Protein AF-0000000080793371 (afdb_homodimer)

Nearest PDB structures (foldseek):
  1ask-assembly1_B  TM=8.295E-01  e=7.841E-07  Rattus norvegicus
  1gy6-assembly1_B  TM=8.342E-01  e=1.857E-06  Rattus norvegicus
  1gy5-assembly1_A  TM=8.382E-01  e=2.234E-06  Homo sapiens
  1ar0-assembly1_B  TM=8.334E-01  e=2.376E-06  Rattus norvegicus
  1u5o-assembly1_B  TM=8.031E-01  e=2.376E-06  Rattus norvegicus

Organism: Encephalitozoon cuniculi (strain GB-M1) (NCBI:txid284813)

Solvent-accessible surface area (backbone atoms only — not comparable to full-atom values): 21755 Å² total; per-residue (Å²): 132,81,73,75,77,72,51,71,68,56,50,47,51,53,50,51,52,49,30,48,41,72,43,49,89,59,50,44,75,42,50,52,83,82,20,38,41,27,66,30,45,35,89,48,82,64,55,80,39,61,63,66,56,44,61,51,50,51,68,72,49,72,65,58,36,60,43,74,49,76,64,30,71,47,72,46,76,74,55,98,44,32,32,40,36,41,35,35,32,29,41,29,27,73,86,44,46,61,44,42,32,44,37,36,38,32,33,36,55,56,95,91,38,74,31,38,43,38,36,40,38,32,38,52,54,72,67,64,60,57,49,40,64,43,51,10,52,13,17,37,28,35,34,30,61,94,50,53,69,66,59,50,51,55,62,53,45,74,42,29,54,69,41,34,41,37,62,38,69,89,44,28,34,36,37,26,33,70,38,54,65,26,40,51,44,40,60,76,45,39,67,65,44,40,73,72,62,36,46,79,44,69,71,40,46,82,102,132,81,73,76,76,73,52,72,69,56,50,48,53,53,50,51,53,50,30,48,41,74,44,49,88,59,49,44,73,40,50,51,85,82,18,38,40,28,68,32,46,34,88,48,82,64,54,79,40,60,64,66,56,45,61,51,48,49,68,74,48,73,65,57,36,62,42,76,48,75,65,30,70,45,72,46,76,75,56,97,44,32,33,40,37,42,35,35,31,29,41,29,27,73,86,43,48,63,47,42,32,44,37,37,38,30,32,35,55,57,94,90,38,74,31,38,42,37,37,40,39,32,38,52,56,71,69,63,60,55,50,41,63,43,51,8,51,14,19,38,28,37,34,29,62,93,51,53,69,64,56,49,51,54,63,54,46,74,42,29,55,69,41,33,42,40,60,40,66,90,42,28,35,37,39,28,33,70,37,54,64,26,41,50,44,40,60,75,45,39,69,66,46,40,72,73,63,38,46,78,42,70,71,42,45,82,104

Foldseek 3Di:
DPPPDDDLQRVCVVVLVVCQQPPLQCSCVLADQQAKEWEEEPPDDIDIDRDPVSVVCCVRCVFHFNDKAWPDKDKDDPDPFKMKIWTWIWGQGPVRDIFTKIKIFIWGDDPNDTHTRYIYIYTYDPVVVCFDFPQLLQKKKKQQAPDDPVVLCVVLCVQFAFPDKDDDPDRIIITGGDDSNSVVSCVVCVVVSVVVVMDIDGRGPPD/DPPPDDDLVRVCVVVLVVCQQPPLQCSCVLADQQAKEWEEEPPDDIDIDRDPVSVVCCVRCVFRFNDKAWPDKDKDDPDPFKMKIWTWIWGQGPVRDIFTKIKIFIWGDDPNDTHTRYIYIYTYDPLVVCFDFPQLLQKKKKQQAPDDPVVLCVVLCVQFAFDDKDDDPHRIIITGGDDSNSVVSCVVCVVVSVVVVMDIDGRGPPD

pLDDT: mean 86.85, std 14.55, range [33.03, 98.88]

InterPro domains:
  IPR002075 Nuclear transport factor 2 domain [PF02136] (12-122)
  IPR018222 Nuclear transport factor 2, eukaryote [PS50177] (12-123)
  IPR032710 NTF2-like domain superfamily [SSF54427] (11-123)

Sequence (414 aa):
MTSIPKSNELVFVKNYYNMLCNRPSVIHQYYMKDSQLTISKETDKPETCTEDFGKYIKLKITNPVSKVLISHISWQRMDDLKSVINVIGQFVYSDLSQTRIAHQFIVIKVNSVLYIKNEILTFLDEEVVYETNQDAKKAVTIEYGKNSMLQAIGVVSEFGKVESMKTGDEGRIVVTFGTVEDVNNIKKNIAKIISQGYKLEFDGLKIMTSIPKSNELVFVKNYYNMLCNRPSVIHQYYMKDSQLTISKETDKPETCTEDFGKYIKLKITNPVSKVLISHISWQRMDDLKSVINVIGQFVYSDLSQTRIAHQFIVIKVNSVLYIKNEILTFLDEEVVYETNQDAKKAVTIEYGKNSMLQAIGVVSEFGKVESMKTGDEGRIVVTFGTVEDVNNIKKNIAKIISQGYKLEFDGLKI

Radius of gyration: 23.84 Å; Cα contacts (8 Å, |Δi|>4): 857; chains: 2; bounding box: 47×64×54 Å

Structure (mmCIF, N/CA/C/O backbone):
data_AF-0000000080793371-model_v1
#
loop_
_entity.id
_entity.type
_entity.pdbx_description
1 polymer 'NTF2 domain-containing protein'
#
loop_
_atom_site.group_PDB
_atom_site.id
_atom_site.type_symbol
_atom_site.label_atom_id
_atom_site.label_alt_id
_atom_site.label_comp_id
_atom_site.label_asym_id
_atom_site.label_entity_id
_atom_site.label_seq_id
_atom_site.pdbx_PDB_ins_code
_atom_site.Cartn_x
_atom_site.Cartn_y
_atom_site.Cartn_z
_atom_site.occupancy
_atom_site.B_iso_or_equiv
_atom_site.auth_seq_id
_atom_site.auth_comp_id
_atom_site.auth_asym_id
_atom_site.auth_atom_id
_atom_site.pdbx_PDB_model_num
ATOM 1 N N . MET A 1 1 ? 24.906 -17.766 18.5 1 33.97 1 MET A N 1
ATOM 2 C CA . MET A 1 1 ? 23.641 -17.094 18.266 1 33.97 1 MET A CA 1
ATOM 3 C C . MET A 1 1 ? 23.172 -17.328 16.828 1 33.97 1 MET A C 1
ATOM 5 O O . MET A 1 1 ? 23.812 -16.891 15.875 1 33.97 1 MET A O 1
ATOM 9 N N . THR A 1 2 ? 22.719 -18.438 16.484 1 39.75 2 THR A N 1
ATOM 10 C CA . THR A 1 2 ? 22.531 -19.078 15.18 1 39.75 2 THR A CA 1
ATOM 11 C C . THR A 1 2 ? 21.594 -18.25 14.297 1 39.75 2 THR A C 1
ATOM 13 O O . THR A 1 2 ? 20.438 -18.031 14.648 1 39.75 2 THR A O 1
ATOM 16 N N . SER A 1 3 ? 22.031 -17.297 13.578 1 48 3 SER A N 1
ATOM 17 C CA . SER A 1 3 ? 21.344 -16.391 12.68 1 48 3 SER A CA 1
ATOM 18 C C . SER A 1 3 ? 20.344 -17.125 11.805 1 48 3 SER A C 1
ATOM 20 O O . SER A 1 3 ? 20.672 -18.125 11.164 1 48 3 SER A O 1
ATOM 22 N N . ILE A 1 4 ? 19.156 -17.453 12.234 1 51.91 4 ILE A N 1
ATOM 23 C CA . ILE A 1 4 ? 18.125 -18.109 11.438 1 51.91 4 ILE A CA 1
ATOM 24 C C . ILE A 1 4 ? 18.266 -17.688 9.977 1 51.91 4 ILE A C 1
ATOM 26 O O . ILE A 1 4 ? 18.234 -16.484 9.656 1 51.91 4 ILE A O 1
ATOM 30 N N . PRO A 1 5 ? 18.75 -18.578 9.188 1 67.06 5 PRO A N 1
ATOM 31 C CA . PRO A 1 5 ? 18.984 -18.297 7.77 1 67.06 5 PRO A CA 1
ATOM 32 C C . PRO A 1 5 ? 17.781 -17.641 7.098 1 67.06 5 PRO A C 1
ATOM 34 O O . PRO A 1 5 ? 16.625 -17.969 7.41 1 67.06 5 PRO A O 1
ATOM 37 N N . LYS A 1 6 ? 18.047 -16.656 6.426 1 76.25 6 LYS A N 1
ATOM 38 C CA . LYS A 1 6 ? 17 -15.945 5.68 1 76.25 6 LYS A CA 1
ATOM 39 C C . LYS A 1 6 ? 16.438 -16.828 4.57 1 76.25 6 LYS A C 1
ATOM 41 O O . LYS A 1 6 ? 17.156 -17.609 3.957 1 76.25 6 LYS A O 1
ATOM 46 N N . SER A 1 7 ? 15.148 -16.859 4.414 1 89.12 7 SER A N 1
ATOM 47 C CA . SER A 1 7 ? 14.523 -17.609 3.324 1 89.12 7 SER A CA 1
ATOM 48 C C . SER A 1 7 ? 15.031 -17.141 1.968 1 89.12 7 SER A C 1
ATOM 50 O O . SER A 1 7 ? 15.562 -16.031 1.851 1 89.12 7 SER A O 1
ATOM 52 N N . ASN A 1 8 ? 15 -18.062 0.966 1 92.94 8 ASN A N 1
ATOM 53 C CA . ASN A 1 8 ? 15.375 -17.688 -0.394 1 92.94 8 ASN A CA 1
ATOM 54 C C . ASN A 1 8 ? 14.609 -16.453 -0.864 1 92.94 8 ASN A C 1
ATOM 56 O O . ASN A 1 8 ? 15.156 -15.625 -1.598 1 92.94 8 ASN A O 1
ATOM 60 N N . GLU A 1 9 ? 13.344 -16.359 -0.398 1 95.56 9 GLU A N 1
ATOM 61 C CA . GLU A 1 9 ? 12.484 -15.242 -0.773 1 95.56 9 GLU A CA 1
ATOM 62 C C . GLU A 1 9 ? 13.016 -13.93 -0.206 1 95.56 9 GLU A C 1
ATOM 64 O O . GLU A 1 9 ? 13.07 -12.914 -0.911 1 95.56 9 GLU A O 1
ATOM 69 N N . LEU A 1 10 ? 13.5 -13.914 1.026 1 94.81 10 LEU A N 1
ATOM 70 C CA . LEU A 1 10 ? 14.031 -12.719 1.661 1 94.81 10 LEU A CA 1
ATOM 71 C C . LEU A 1 10 ? 15.367 -12.32 1.036 1 94.81 10 LEU A C 1
ATOM 73 O O . LEU A 1 10 ? 15.625 -11.133 0.826 1 94.81 10 LEU A O 1
ATOM 77 N N . VAL A 1 11 ? 16.141 -13.297 0.721 1 94 11 VAL A N 1
ATOM 78 C CA . VAL A 1 11 ? 17.422 -13.047 0.07 1 94 11 VAL A CA 1
ATOM 79 C C . VAL A 1 11 ? 17.188 -12.438 -1.312 1 94 11 VAL A C 1
ATOM 81 O O . VAL A 1 11 ? 17.875 -11.484 -1.702 1 94 11 VAL A O 1
ATOM 84 N N . PHE A 1 12 ? 16.25 -13.023 -2.021 1 97.44 12 PHE A N 1
ATOM 85 C CA . PHE A 1 12 ? 15.906 -12.492 -3.334 1 97.44 12 PHE A CA 1
ATOM 86 C C . PHE A 1 12 ? 15.547 -11.008 -3.238 1 97.44 12 PHE A C 1
ATOM 88 O O . PHE A 1 12 ? 16.062 -10.195 -4.008 1 97.44 12 PHE A O 1
ATOM 95 N N . VAL A 1 13 ? 14.703 -10.609 -2.281 1 97.88 13 VAL A N 1
ATOM 96 C CA . VAL A 1 13 ? 14.234 -9.234 -2.135 1 97.88 13 VAL A CA 1
ATOM 97 C C . VAL A 1 13 ? 15.422 -8.312 -1.854 1 97.88 13 VAL A C 1
ATOM 99 O O . VAL A 1 13 ? 15.562 -7.262 -2.482 1 97.88 13 VAL A O 1
ATOM 102 N N . LYS A 1 14 ? 16.25 -8.75 -0.962 1 95.38 14 LYS A N 1
ATOM 103 C CA . LYS A 1 14 ? 17.438 -7.965 -0.63 1 95.38 14 LYS A CA 1
ATOM 104 C C . LYS A 1 14 ? 18.312 -7.762 -1.856 1 95.38 14 LYS A C 1
ATOM 106 O O . LYS A 1 14 ? 18.734 -6.641 -2.145 1 95.38 14 LYS A O 1
ATOM 111 N N . ASN A 1 15 ? 18.531 -8.844 -2.582 1 95.56 15 ASN A N 1
ATOM 112 C CA . ASN A 1 15 ? 19.391 -8.781 -3.758 1 95.56 15 ASN A CA 1
ATOM 113 C C . ASN A 1 15 ? 18.781 -7.934 -4.863 1 95.56 15 ASN A C 1
ATOM 115 O O . ASN A 1 15 ? 19.469 -7.148 -5.512 1 95.56 15 ASN A O 1
ATOM 119 N N . TYR A 1 16 ? 17.516 -8.117 -5.086 1 98.06 16 TYR A N 1
ATOM 120 C CA . TYR A 1 16 ? 16.812 -7.355 -6.113 1 98.06 16 TYR A CA 1
ATOM 121 C C . TYR A 1 16 ? 16.938 -5.859 -5.859 1 98.06 16 TYR A C 1
ATOM 123 O O . TYR A 1 16 ? 17.328 -5.102 -6.754 1 98.06 16 TYR A O 1
ATOM 131 N N . TYR A 1 17 ? 16.641 -5.434 -4.586 1 97.88 17 TYR A N 1
ATOM 132 C CA . TYR A 1 17 ? 16.656 -4.004 -4.301 1 97.88 17 TYR A CA 1
ATOM 133 C C . TYR A 1 17 ? 18.078 -3.469 -4.285 1 97.88 17 TYR A C 1
ATOM 135 O O . TYR A 1 17 ? 18.328 -2.322 -4.668 1 97.88 17 TYR A O 1
ATOM 143 N N . ASN A 1 18 ? 18.984 -4.301 -3.85 1 96.19 18 ASN A N 1
ATOM 144 C CA . ASN A 1 18 ? 20.375 -3.9 -3.977 1 96.19 18 ASN A CA 1
ATOM 145 C C . ASN A 1 18 ? 20.766 -3.652 -5.434 1 96.19 18 ASN A C 1
ATOM 147 O O . ASN A 1 18 ? 21.438 -2.666 -5.742 1 96.19 18 ASN A O 1
ATOM 151 N N . MET A 1 19 ? 20.344 -4.582 -6.312 1 97.06 19 MET A N 1
ATOM 152 C CA . MET A 1 19 ? 20.594 -4.41 -7.738 1 97.06 19 MET A CA 1
ATOM 153 C C . MET A 1 19 ? 19.906 -3.156 -8.273 1 97.06 19 MET A C 1
ATOM 155 O O . MET A 1 19 ? 20.531 -2.363 -8.984 1 97.06 19 MET A O 1
ATOM 159 N N . LEU A 1 20 ? 18.703 -2.914 -7.902 1 97.38 20 LEU A N 1
ATOM 160 C CA . LEU A 1 20 ? 17.953 -1.749 -8.344 1 97.38 20 LEU A CA 1
ATOM 161 C C . LEU A 1 20 ? 18.656 -0.458 -7.945 1 97.38 20 LEU A C 1
ATOM 163 O O . LEU A 1 20 ? 18.703 0.495 -8.727 1 97.38 20 LEU A O 1
ATOM 167 N N . CYS A 1 21 ? 19.234 -0.423 -6.766 1 96 21 CYS A N 1
ATOM 168 C CA . CYS A 1 21 ? 19.875 0.775 -6.23 1 96 21 CYS A CA 1
ATOM 169 C C . CYS A 1 21 ? 21.266 0.973 -6.832 1 96 21 CYS A C 1
ATOM 171 O O . CYS A 1 21 ? 21.672 2.105 -7.082 1 96 21 CYS A O 1
ATOM 173 N N . ASN A 1 22 ? 21.953 -0.13 -7.152 1 94.69 22 ASN A N 1
ATOM 174 C CA . ASN A 1 22 ? 23.375 0.01 -7.418 1 94.69 22 ASN A CA 1
ATOM 175 C C . ASN A 1 22 ? 23.719 -0.296 -8.875 1 94.69 22 ASN A C 1
ATOM 177 O O . ASN A 1 22 ? 24.672 0.249 -9.43 1 94.69 22 ASN A O 1
ATOM 181 N N . ARG A 1 23 ? 23.031 -1.239 -9.477 1 96.19 23 ARG A N 1
ATOM 182 C CA . ARG A 1 23 ? 23.266 -1.638 -10.859 1 96.19 23 ARG A CA 1
ATOM 183 C C . ARG A 1 23 ? 21.938 -1.86 -11.594 1 96.19 23 ARG A C 1
ATOM 185 O O . ARG A 1 23 ? 21.703 -2.936 -12.148 1 96.19 23 ARG A O 1
ATOM 192 N N . PRO A 1 24 ? 21.109 -0.767 -11.711 1 96.31 24 PRO A N 1
ATOM 193 C CA . PRO A 1 24 ? 19.797 -0.926 -12.32 1 96.31 24 PRO A CA 1
ATOM 194 C C . PRO A 1 24 ? 19.859 -1.312 -13.797 1 96.31 24 PRO A C 1
ATOM 196 O O . PRO A 1 24 ? 18.906 -1.888 -14.336 1 96.31 24 PRO A O 1
ATOM 199 N N . SER A 1 25 ? 20.984 -1.114 -14.484 1 95.19 25 SER A N 1
ATOM 200 C CA . SER A 1 25 ? 21.125 -1.391 -15.914 1 95.19 25 SER A CA 1
ATOM 201 C C . SER A 1 25 ? 21.109 -2.891 -16.188 1 95.19 25 SER A C 1
ATOM 203 O O . SER A 1 25 ? 20.891 -3.314 -17.328 1 95.19 25 SER A O 1
ATOM 205 N N . VAL A 1 26 ? 21.375 -3.748 -15.125 1 96.81 26 VAL A N 1
ATOM 206 C CA . VAL A 1 26 ? 21.453 -5.188 -15.352 1 96.81 26 VAL A CA 1
ATOM 207 C C . VAL A 1 26 ? 20.312 -5.887 -14.617 1 96.81 26 VAL A C 1
ATOM 209 O O . VAL A 1 26 ? 20.312 -7.113 -14.477 1 96.81 26 VAL A O 1
ATOM 212 N N . ILE A 1 27 ? 19.297 -5.102 -14.125 1 97.44 27 ILE A N 1
ATOM 213 C CA . ILE A 1 27 ? 18.219 -5.656 -13.312 1 97.44 27 ILE A CA 1
ATOM 214 C C . ILE A 1 27 ? 17.391 -6.621 -14.156 1 97.44 27 ILE A C 1
ATOM 216 O O . ILE A 1 27 ? 16.703 -7.488 -13.625 1 97.44 27 ILE A O 1
ATOM 220 N N . HIS A 1 28 ? 17.5 -6.477 -15.516 1 96.88 28 HIS A N 1
ATOM 221 C CA . HIS A 1 28 ? 16.734 -7.309 -16.438 1 96.88 28 HIS A CA 1
ATOM 222 C C . HIS A 1 28 ? 17.125 -8.773 -16.328 1 96.88 28 HIS A C 1
ATOM 224 O O . HIS A 1 28 ? 16.422 -9.656 -16.797 1 96.88 28 HIS A O 1
ATOM 230 N N . GLN A 1 29 ? 18.234 -9.086 -15.648 1 97.31 29 GLN A N 1
ATOM 231 C CA . GLN A 1 29 ? 18.719 -10.453 -15.5 1 97.31 29 GLN A CA 1
ATOM 232 C C . GLN A 1 29 ? 17.766 -11.281 -14.625 1 97.31 29 GLN A C 1
ATOM 234 O O . GLN A 1 29 ? 17.844 -12.516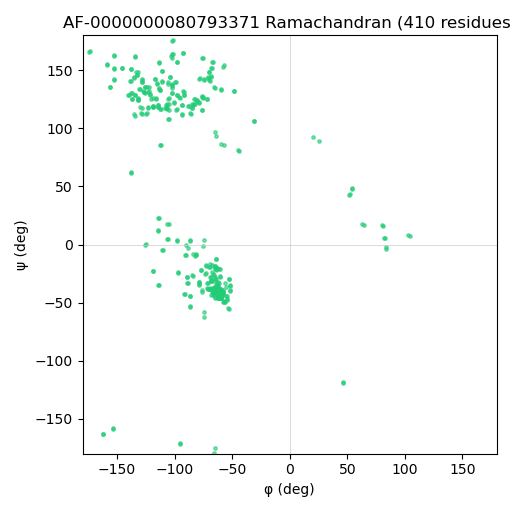 -14.625 1 97.31 29 GLN A O 1
ATOM 239 N N . TYR A 1 30 ? 16.891 -10.625 -13.852 1 98 30 TYR A N 1
ATOM 240 C CA . TYR A 1 30 ? 15.953 -11.328 -12.992 1 98 30 TYR A CA 1
ATOM 241 C C . TYR A 1 30 ? 14.742 -11.805 -13.781 1 98 30 TYR A C 1
ATOM 243 O O . TYR A 1 30 ? 13.938 -12.586 -13.273 1 98 30 TYR A O 1
ATOM 251 N N . TYR A 1 31 ? 14.617 -11.383 -15.047 1 98.44 31 TYR A N 1
ATOM 252 C CA . TYR A 1 31 ? 13.414 -11.656 -15.828 1 98.44 31 TYR A CA 1
ATOM 253 C C . TYR A 1 31 ? 13.664 -12.766 -16.844 1 98.44 31 TYR A C 1
ATOM 255 O O . TYR A 1 31 ? 14.773 -12.883 -17.375 1 98.44 31 TYR A O 1
ATOM 263 N N . MET A 1 32 ? 12.625 -13.508 -16.984 1 96.38 32 MET A N 1
ATOM 264 C CA . MET A 1 32 ? 12.617 -14.555 -18 1 96.38 32 MET A CA 1
ATOM 265 C C . MET A 1 32 ? 11.82 -14.109 -19.234 1 96.38 32 MET A C 1
ATOM 267 O O . MET A 1 32 ? 11.211 -13.039 -19.219 1 96.38 32 MET A O 1
ATOM 271 N N . LYS A 1 33 ? 11.82 -14.953 -20.266 1 94.5 33 LYS A N 1
ATOM 272 C CA . LYS A 1 33 ? 11.156 -14.625 -21.531 1 94.5 33 LYS A CA 1
ATOM 273 C C . LYS A 1 33 ? 9.656 -14.43 -21.328 1 94.5 33 LYS A C 1
ATOM 275 O O . LYS A 1 33 ? 9.039 -13.578 -21.969 1 94.5 33 LYS A O 1
ATOM 280 N N . ASP A 1 34 ? 9.047 -15.133 -20.406 1 96.12 34 ASP A N 1
ATOM 281 C CA . ASP A 1 34 ? 7.598 -15.07 -20.25 1 96.12 34 ASP A CA 1
ATOM 282 C C . ASP A 1 34 ? 7.211 -14.273 -19 1 96.12 34 ASP A C 1
ATOM 284 O O . ASP A 1 34 ? 6.078 -14.375 -18.531 1 96.12 34 ASP A O 1
ATOM 288 N N . SER A 1 35 ? 8.156 -13.492 -18.484 1 98.19 35 SER A N 1
ATOM 289 C CA . SER A 1 35 ? 7.863 -12.625 -17.344 1 98.19 35 SER A CA 1
ATOM 290 C C . SER A 1 35 ? 6.898 -11.516 -17.734 1 98.19 35 SER A C 1
ATOM 292 O O . SER A 1 35 ? 6.781 -11.172 -18.906 1 98.19 35 SER A O 1
ATOM 294 N N . GLN A 1 36 ? 6.152 -11.062 -16.797 1 98.69 36 GLN A N 1
ATOM 295 C CA . GLN A 1 36 ? 5.305 -9.883 -16.953 1 98.69 36 GLN A CA 1
ATOM 296 C C . GLN A 1 36 ? 5.574 -8.852 -15.867 1 98.69 36 GLN A C 1
ATOM 298 O O . GLN A 1 36 ? 5.773 -9.211 -14.703 1 98.69 36 GLN A O 1
ATOM 303 N N . LEU A 1 37 ? 5.668 -7.586 -16.25 1 98.75 37 LEU A N 1
ATOM 304 C CA . LEU A 1 37 ? 6.008 -6.504 -15.328 1 98.75 37 LEU A CA 1
ATOM 305 C C . LEU A 1 37 ? 5.035 -5.34 -15.477 1 98.75 37 LEU A C 1
ATOM 307 O O . LEU A 1 37 ? 4.773 -4.883 -16.594 1 98.75 37 LEU A O 1
ATOM 311 N N . THR A 1 38 ? 4.402 -4.926 -14.406 1 98.81 38 THR A N 1
ATOM 312 C CA . THR A 1 38 ? 3.576 -3.723 -14.352 1 98.81 38 THR A CA 1
ATOM 313 C C . THR A 1 38 ? 4.133 -2.732 -13.336 1 98.81 38 THR A C 1
ATOM 315 O O . THR A 1 38 ? 4.293 -3.068 -12.164 1 98.81 38 THR A O 1
ATOM 318 N N . ILE A 1 39 ? 4.531 -1.529 -13.758 1 98.44 39 ILE A N 1
ATOM 319 C CA . ILE A 1 39 ? 4.934 -0.429 -12.891 1 98.44 39 ILE A CA 1
ATOM 320 C C . ILE A 1 39 ? 3.998 0.76 -13.094 1 98.44 39 ILE A C 1
ATOM 322 O O . ILE A 1 39 ? 3.896 1.297 -14.195 1 98.44 39 ILE A O 1
ATOM 326 N N . SER A 1 40 ? 3.295 1.184 -12.031 1 97.88 40 SER A N 1
ATOM 327 C CA . SER A 1 40 ? 2.348 2.277 -12.219 1 97.88 40 SER A CA 1
ATOM 328 C C . SER A 1 40 ? 2.16 3.066 -10.922 1 97.88 40 SER A C 1
ATOM 330 O O . SER A 1 40 ? 2.354 2.533 -9.828 1 97.88 40 SER A O 1
ATOM 332 N N . LYS A 1 41 ? 1.844 4.32 -11.07 1 95.06 41 LYS A N 1
ATOM 333 C CA . LYS A 1 41 ? 1.316 5.094 -9.953 1 95.06 41 LYS A CA 1
ATOM 334 C C . LYS A 1 41 ? -0.097 4.645 -9.594 1 95.06 41 LYS A C 1
ATOM 336 O O . LYS A 1 41 ? -0.866 4.238 -10.469 1 95.06 41 LYS A O 1
ATOM 341 N N . GLU A 1 42 ? -0.392 4.746 -8.383 1 94.12 42 GLU A N 1
ATOM 342 C CA . GLU A 1 42 ? -1.718 4.383 -7.895 1 94.12 42 GLU A CA 1
ATOM 343 C C . GLU A 1 42 ? -2.812 5.094 -8.688 1 94.12 42 GLU A C 1
ATOM 345 O O . GLU A 1 42 ? -3.895 4.543 -8.891 1 94.12 42 GLU A O 1
ATOM 350 N N . THR A 1 43 ? -2.537 6.27 -9.211 1 89.62 43 THR A N 1
ATOM 351 C CA . THR A 1 43 ? -3.533 7.094 -9.883 1 89.62 43 THR A CA 1
ATOM 352 C C . THR A 1 43 ? -3.572 6.785 -11.375 1 89.62 43 THR A C 1
ATOM 354 O O . THR A 1 43 ? -4.445 7.277 -12.094 1 89.62 43 THR A O 1
ATOM 357 N N . ASP A 1 44 ? -2.637 6 -11.867 1 93.81 44 ASP A N 1
ATOM 358 C CA . ASP A 1 44 ? -2.514 5.754 -13.305 1 93.81 44 ASP A CA 1
ATOM 359 C C . ASP A 1 44 ? -3.174 4.434 -13.695 1 93.81 44 ASP A C 1
ATOM 361 O O . ASP A 1 44 ? -3.396 3.568 -12.844 1 93.81 44 ASP A O 1
ATOM 365 N N . LYS A 1 45 ? -3.523 4.359 -14.922 1 92.94 45 LYS A N 1
ATOM 366 C CA . LYS A 1 45 ? -3.916 3.062 -15.469 1 92.94 45 LYS A CA 1
ATOM 367 C C . LYS A 1 45 ? -2.705 2.146 -15.625 1 92.94 45 LYS A C 1
ATOM 369 O O . LYS A 1 45 ? -1.717 2.52 -16.266 1 92.94 45 LYS A O 1
ATOM 374 N N . PRO A 1 46 ? -2.801 0.981 -15.031 1 95.75 46 PRO A N 1
ATOM 375 C CA . PRO A 1 46 ? -1.651 0.081 -15.148 1 95.75 46 PRO A CA 1
ATOM 376 C C . PRO A 1 46 ? -1.481 -0.484 -16.562 1 95.75 46 PRO A C 1
ATOM 378 O O . PRO A 1 46 ? -2.473 -0.756 -17.234 1 95.75 46 PRO A O 1
ATOM 381 N N . GLU A 1 47 ? -0.242 -0.582 -16.969 1 95.12 47 GLU A N 1
ATOM 382 C CA . GLU A 1 47 ? 0.108 -1.204 -18.25 1 95.12 47 GLU A CA 1
ATOM 383 C C . GLU A 1 47 ? 1.157 -2.295 -18.062 1 95.12 47 GLU A C 1
ATOM 385 O O . GLU A 1 47 ? 2.197 -2.062 -17.438 1 95.12 47 GLU A O 1
ATOM 390 N N . THR A 1 48 ? 0.861 -3.451 -18.656 1 97.88 48 THR A N 1
ATOM 391 C CA . THR A 1 48 ? 1.745 -4.602 -18.484 1 97.88 48 THR A CA 1
ATOM 392 C C . THR A 1 48 ? 2.783 -4.656 -19.594 1 97.88 48 THR A C 1
ATOM 394 O O . THR A 1 48 ? 2.445 -4.516 -20.766 1 97.88 48 THR A O 1
ATOM 397 N N . CYS A 1 49 ? 4.008 -4.82 -19.172 1 98.25 49 CYS A N 1
ATOM 398 C CA . CYS A 1 49 ? 5.137 -5 -20.078 1 98.25 49 CYS A CA 1
ATOM 399 C C . CYS A 1 49 ? 5.547 -6.465 -20.141 1 98.25 49 CYS A C 1
ATOM 401 O O . CYS A 1 49 ? 5.629 -7.148 -19.125 1 98.25 49 CYS A O 1
ATOM 403 N N . THR A 1 50 ? 5.863 -6.973 -21.359 1 98 50 THR A N 1
ATOM 404 C CA . THR A 1 50 ? 6.203 -8.383 -21.516 1 98 50 THR A CA 1
ATOM 405 C C . THR A 1 50 ? 7.555 -8.547 -22.203 1 98 50 THR A C 1
ATOM 407 O O . THR A 1 50 ? 7.996 -9.664 -22.469 1 98 50 THR A O 1
ATOM 410 N N . GLU A 1 51 ? 8.156 -7.418 -22.531 1 97.06 51 GLU A N 1
ATOM 411 C CA . GLU A 1 51 ? 9.461 -7.453 -23.172 1 97.06 51 GLU A CA 1
ATOM 412 C C . GLU A 1 51 ? 10.266 -6.191 -22.875 1 97.06 51 GLU A C 1
ATOM 414 O O . GLU A 1 51 ? 9.727 -5.219 -22.344 1 97.06 51 GLU A O 1
ATOM 419 N N . ASP A 1 52 ? 11.617 -6.273 -23.109 1 96.88 52 ASP A N 1
ATOM 420 C CA . ASP A 1 52 ? 12.508 -5.133 -22.938 1 96.88 52 ASP A CA 1
ATOM 421 C C . ASP A 1 52 ? 12.367 -4.531 -21.547 1 96.88 52 ASP A C 1
ATOM 423 O O . ASP A 1 52 ? 12.188 -3.32 -21.406 1 96.88 52 ASP A O 1
ATOM 427 N N . PHE A 1 53 ? 12.414 -5.41 -20.547 1 98.06 53 PHE A N 1
ATOM 428 C CA . PHE A 1 53 ? 12.125 -5.051 -19.156 1 98.06 53 PHE A CA 1
ATOM 429 C C . PHE A 1 53 ? 13.07 -3.957 -18.672 1 98.06 53 PHE A C 1
ATOM 431 O O . PHE A 1 53 ? 12.664 -3.043 -17.953 1 98.06 53 PHE A O 1
ATOM 438 N N . GLY A 1 54 ? 14.312 -4.055 -19.047 1 96.31 54 GLY A N 1
ATOM 439 C CA . GLY A 1 54 ? 15.266 -3.029 -18.672 1 96.31 54 GLY A CA 1
ATOM 440 C C . GLY A 1 54 ? 14.867 -1.639 -19.125 1 96.31 54 GLY A C 1
ATOM 441 O O . GLY A 1 54 ? 14.898 -0.691 -18.344 1 96.31 54 GLY A O 1
ATOM 442 N N . LYS A 1 55 ? 14.5 -1.532 -20.359 1 96.44 55 LYS A N 1
ATOM 443 C CA . LYS A 1 55 ? 14.062 -0.258 -20.922 1 96.44 55 LYS A CA 1
ATOM 444 C C . LYS A 1 55 ? 12.805 0.243 -20.203 1 96.44 55 LYS A C 1
ATOM 446 O O . LYS A 1 55 ? 12.688 1.433 -19.906 1 96.44 55 LYS A O 1
ATOM 451 N N . TYR A 1 56 ? 11.906 -0.69 -20 1 97.69 56 TYR A N 1
ATOM 452 C CA . TYR A 1 56 ? 10.648 -0.368 -19.328 1 97.69 56 TYR A CA 1
ATOM 453 C C . TYR A 1 56 ? 10.906 0.173 -17.938 1 97.69 56 TYR A C 1
ATOM 455 O O . TYR A 1 56 ? 10.328 1.193 -17.547 1 97.69 56 TYR A O 1
ATOM 463 N N . ILE A 1 57 ? 11.805 -0.455 -17.156 1 97.38 57 ILE A N 1
ATOM 464 C CA . ILE A 1 57 ? 12.125 -0.054 -15.797 1 97.38 57 ILE A CA 1
ATOM 465 C C . ILE A 1 57 ? 12.766 1.333 -15.805 1 97.38 57 ILE A C 1
ATOM 467 O O . ILE A 1 57 ? 12.398 2.195 -15 1 97.38 57 ILE A O 1
ATOM 471 N N . LYS A 1 58 ? 13.594 1.535 -16.766 1 95.19 58 LYS A N 1
ATOM 472 C CA . LYS A 1 58 ? 14.258 2.832 -16.875 1 95.19 58 LYS A CA 1
ATOM 473 C C . LYS A 1 58 ? 13.25 3.938 -17.188 1 95.19 58 LYS A C 1
ATOM 475 O O . LYS A 1 58 ? 13.383 5.059 -16.688 1 95.19 58 LYS A O 1
ATOM 480 N N . LEU A 1 59 ? 12.289 3.609 -17.969 1 95.69 59 LEU A N 1
ATOM 481 C CA . LEU A 1 59 ? 11.266 4.578 -18.359 1 95.69 59 LEU A CA 1
ATOM 482 C C . LEU A 1 59 ? 10.352 4.91 -17.188 1 95.69 59 LEU A C 1
ATOM 484 O O . LEU A 1 59 ? 9.922 6.055 -17.031 1 95.69 59 LEU A O 1
ATOM 488 N N . LYS A 1 60 ? 10.039 3.896 -16.375 1 96.12 60 LYS A N 1
ATOM 489 C CA . LYS A 1 60 ? 9.023 4.051 -15.328 1 96.12 60 LYS A CA 1
ATOM 490 C C . LYS A 1 60 ? 9.648 4.555 -14.031 1 96.12 60 LYS A C 1
ATOM 492 O O . LYS A 1 60 ? 8.961 5.164 -13.203 1 96.12 60 LYS A O 1
ATOM 497 N N . ILE A 1 61 ? 10.883 4.246 -13.828 1 95.88 61 ILE A N 1
ATOM 498 C CA . ILE A 1 61 ? 11.633 4.73 -12.68 1 95.88 61 ILE A CA 1
ATOM 499 C C . ILE A 1 61 ? 12.711 5.707 -13.141 1 95.88 61 ILE A C 1
ATOM 501 O O . ILE A 1 61 ? 13.883 5.336 -13.266 1 95.88 61 ILE A O 1
ATOM 505 N N . THR A 1 62 ? 12.312 6.965 -13.273 1 91.94 62 THR A N 1
ATOM 506 C CA . THR A 1 62 ? 13.148 7.969 -13.914 1 91.94 62 THR A CA 1
ATOM 507 C C . THR A 1 62 ? 14.227 8.469 -12.953 1 91.94 62 THR A C 1
ATOM 509 O O . THR A 1 62 ? 15.344 8.773 -13.375 1 91.94 62 THR A O 1
ATOM 512 N N . ASN A 1 63 ? 13.898 8.547 -11.672 1 93.06 63 ASN A N 1
ATOM 513 C CA . ASN A 1 63 ? 14.875 8.945 -10.664 1 93.06 63 ASN A CA 1
ATOM 514 C C . ASN A 1 63 ? 15.594 7.742 -10.055 1 93.06 63 ASN A C 1
ATOM 516 O O . ASN A 1 63 ? 14.945 6.789 -9.617 1 93.06 63 ASN A O 1
ATOM 520 N N . PRO A 1 64 ? 16.891 7.848 -10.062 1 93.75 64 PRO A N 1
ATOM 521 C CA . PRO A 1 64 ? 17.625 6.719 -9.492 1 93.75 64 PRO A CA 1
ATOM 522 C C . PRO A 1 64 ? 17.266 6.457 -8.031 1 93.75 64 PRO A C 1
ATOM 524 O O . PRO A 1 64 ? 17.219 7.395 -7.227 1 93.75 64 PRO A O 1
ATOM 527 N N . VAL A 1 65 ? 17.031 5.215 -7.746 1 93.94 65 VAL A N 1
ATOM 528 C CA . VAL A 1 65 ? 16.719 4.82 -6.375 1 93.94 65 VAL A CA 1
ATOM 529 C C . VAL A 1 65 ? 18.016 4.605 -5.598 1 93.94 65 VAL A C 1
ATOM 531 O O . VAL A 1 65 ? 18.844 3.76 -5.969 1 93.94 65 VAL A O 1
ATOM 534 N N . SER A 1 66 ? 18.203 5.395 -4.578 1 93.5 66 SER A N 1
ATOM 535 C CA . SER A 1 66 ? 19.438 5.293 -3.795 1 93.5 66 SER A CA 1
ATOM 536 C C . SER A 1 66 ? 19.281 4.281 -2.66 1 93.5 66 SER A C 1
ATOM 538 O O . SER A 1 66 ? 20.25 3.623 -2.279 1 93.5 66 SER A O 1
ATOM 540 N N . LYS A 1 67 ? 18.031 4.188 -2.098 1 92.88 67 LYS A N 1
ATOM 541 C CA . LYS A 1 67 ? 17.766 3.336 -0.944 1 92.88 67 LYS A CA 1
ATOM 542 C C . LYS A 1 67 ? 16.312 2.877 -0.929 1 92.88 67 LYS A C 1
ATOM 544 O O . LYS A 1 67 ? 15.422 3.598 -1.39 1 92.88 67 LYS A O 1
ATOM 549 N N . VAL A 1 68 ? 16.141 1.627 -0.513 1 94 68 VAL A N 1
ATOM 550 C CA . VAL A 1 68 ? 14.797 1.114 -0.302 1 94 68 VAL A CA 1
ATOM 551 C C . VAL A 1 68 ? 14.586 0.806 1.179 1 94 68 VAL A C 1
ATOM 553 O O . VAL A 1 68 ? 15.344 0.036 1.772 1 94 68 VAL A O 1
ATOM 556 N N . LEU A 1 69 ? 13.641 1.492 1.778 1 92.62 69 LEU A N 1
ATOM 557 C CA . LEU A 1 69 ? 13.234 1.214 3.152 1 92.62 69 LEU A CA 1
ATOM 558 C C . LEU A 1 69 ? 12.047 0.26 3.186 1 92.62 69 LEU A C 1
ATOM 560 O O . LEU A 1 69 ? 10.938 0.625 2.783 1 92.62 69 LEU A O 1
ATOM 564 N N . ILE A 1 70 ? 12.273 -0.946 3.668 1 93.5 70 ILE A N 1
ATOM 565 C CA . ILE A 1 70 ? 11.211 -1.948 3.711 1 93.5 70 ILE A CA 1
ATOM 566 C C . ILE A 1 70 ? 10.516 -1.905 5.07 1 93.5 70 ILE A C 1
ATOM 568 O O . ILE A 1 70 ? 11.156 -2.1 6.105 1 93.5 70 ILE A O 1
ATOM 572 N N . SER A 1 71 ? 9.219 -1.638 5.066 1 92.25 71 SER A N 1
ATOM 573 C CA . SER A 1 71 ? 8.453 -1.586 6.312 1 92.25 71 SER A CA 1
ATOM 574 C C . SER A 1 71 ? 7.742 -2.908 6.578 1 92.25 71 SER A C 1
ATOM 576 O O . SER A 1 71 ? 7.402 -3.213 7.723 1 92.25 71 SER A O 1
ATOM 578 N N . HIS A 1 72 ? 7.477 -3.693 5.512 1 94.75 72 HIS A N 1
ATOM 579 C CA . HIS A 1 72 ? 6.746 -4.949 5.648 1 94.75 72 HIS A CA 1
ATOM 580 C C . HIS A 1 72 ? 7.07 -5.906 4.508 1 94.75 72 HIS A C 1
ATOM 582 O O . HIS A 1 72 ? 7.168 -5.488 3.352 1 94.75 72 HIS A O 1
ATOM 588 N N . ILE A 1 73 ? 7.297 -7.145 4.84 1 97.31 73 ILE A N 1
ATOM 589 C CA . ILE A 1 73 ? 7.469 -8.195 3.844 1 97.31 73 ILE A CA 1
ATOM 590 C C . ILE A 1 73 ? 6.645 -9.422 4.238 1 97.31 73 ILE A C 1
ATOM 592 O O . ILE A 1 73 ? 6.68 -9.852 5.391 1 97.31 73 ILE A O 1
ATOM 596 N N . SER A 1 74 ? 5.832 -9.914 3.291 1 97.38 74 SER A N 1
ATOM 597 C CA . SER A 1 74 ? 5.117 -11.188 3.416 1 97.38 74 SER A CA 1
ATOM 598 C C . SER A 1 74 ? 5.359 -12.078 2.203 1 97.38 74 SER A C 1
ATOM 600 O O . SER A 1 74 ? 5.543 -11.578 1.089 1 97.38 74 SER A O 1
ATOM 602 N N . TRP A 1 75 ? 5.48 -13.383 2.469 1 97.06 75 TRP A N 1
ATOM 603 C CA . TRP A 1 75 ? 5.648 -14.305 1.35 1 97.06 75 TRP A CA 1
ATOM 604 C C . TRP A 1 75 ? 4.961 -15.641 1.632 1 97.06 75 TRP A C 1
ATOM 606 O O . TRP A 1 75 ? 4.703 -15.977 2.789 1 97.06 75 TRP A O 1
ATOM 616 N N . GLN A 1 76 ? 4.559 -16.281 0.614 1 98.31 76 GLN A N 1
ATOM 617 C CA . GLN A 1 76 ? 3.912 -17.594 0.641 1 98.31 76 GLN A CA 1
ATOM 618 C C . GLN A 1 76 ? 4.434 -18.484 -0.479 1 98.31 76 GLN A C 1
ATOM 620 O O . GLN A 1 76 ? 4.66 -18.016 -1.598 1 98.31 76 GLN A O 1
ATOM 625 N N . ARG A 1 77 ? 4.609 -19.703 -0.169 1 96.44 77 ARG A N 1
ATOM 626 C CA . ARG A 1 77 ? 4.863 -20.688 -1.226 1 96.44 77 ARG A CA 1
ATOM 627 C C . ARG A 1 77 ? 3.578 -21.031 -1.969 1 96.44 77 ARG A C 1
ATOM 629 O O . ARG A 1 77 ? 2.549 -21.297 -1.346 1 96.44 77 ARG A O 1
ATOM 636 N N . MET A 1 78 ? 3.609 -20.922 -3.283 1 96.62 78 MET A N 1
ATOM 637 C CA . MET A 1 78 ? 2.469 -21.312 -4.109 1 96.62 78 MET A CA 1
ATOM 638 C C . MET A 1 78 ? 2.518 -22.797 -4.445 1 96.62 78 MET A C 1
ATOM 640 O O . MET A 1 78 ? 1.486 -23.469 -4.457 1 96.62 78 MET A O 1
ATOM 644 N N . ASP A 1 79 ? 3.65 -23.266 -4.805 1 95.12 79 ASP A N 1
ATOM 645 C CA . ASP A 1 79 ? 3.984 -24.672 -5.039 1 95.12 79 ASP A CA 1
ATOM 646 C C . ASP A 1 79 ? 5.473 -24.922 -4.812 1 95.12 79 ASP A C 1
ATOM 648 O O . ASP A 1 79 ? 6.133 -24.172 -4.082 1 95.12 79 ASP A O 1
ATOM 652 N N . ASP A 1 80 ? 6.035 -25.938 -5.355 1 95.19 80 ASP A N 1
ATOM 653 C CA . ASP A 1 80 ? 7.41 -26.328 -5.047 1 95.19 80 ASP A CA 1
ATOM 654 C C . ASP A 1 80 ? 8.406 -25.359 -5.68 1 95.19 80 ASP A C 1
ATOM 656 O O . ASP A 1 80 ? 9.562 -25.281 -5.254 1 95.19 80 ASP A O 1
ATOM 660 N N . LEU A 1 81 ? 7.898 -24.641 -6.652 1 96 81 LEU A N 1
ATOM 661 C CA . LEU A 1 81 ? 8.852 -23.859 -7.43 1 96 81 LEU A CA 1
ATOM 662 C C . LEU A 1 81 ? 8.547 -22.359 -7.32 1 96 81 LEU A C 1
ATOM 664 O O . LEU A 1 81 ? 9.406 -21.531 -7.594 1 96 81 LEU A O 1
ATOM 668 N N . LYS A 1 82 ? 7.297 -22.094 -6.992 1 97.62 82 LYS A N 1
ATOM 669 C CA . LYS A 1 82 ? 6.891 -20.703 -7.094 1 97.62 82 LYS A CA 1
ATOM 670 C C . LYS A 1 82 ? 6.508 -20.141 -5.727 1 97.62 82 LYS A C 1
ATOM 672 O O . LYS A 1 82 ? 5.91 -20.828 -4.906 1 97.62 82 LYS A O 1
ATOM 677 N N . SER A 1 83 ? 6.867 -18.891 -5.512 1 98.12 83 SER A N 1
ATOM 678 C CA . SER A 1 83 ? 6.477 -18.141 -4.316 1 98.12 83 SER A CA 1
ATOM 679 C C . SER A 1 83 ? 5.949 -16.766 -4.676 1 98.12 83 SER A C 1
ATOM 681 O O . SER A 1 83 ? 6.367 -16.172 -5.676 1 98.12 83 SER A O 1
ATOM 683 N N . VAL A 1 84 ? 5.016 -16.359 -3.895 1 98.69 84 VAL A N 1
ATOM 684 C CA . VAL A 1 84 ? 4.562 -14.977 -3.992 1 98.69 84 VAL A CA 1
ATOM 685 C C . VAL A 1 84 ? 5.164 -14.148 -2.855 1 98.69 84 VAL A C 1
ATOM 687 O O . VAL A 1 84 ? 5.262 -14.625 -1.721 1 98.69 84 VAL A O 1
ATOM 690 N N . ILE A 1 85 ? 5.66 -12.969 -3.168 1 98.62 85 ILE A N 1
ATOM 691 C CA . ILE A 1 85 ? 6.266 -12.055 -2.211 1 98.62 85 ILE A CA 1
ATOM 692 C C . ILE A 1 85 ? 5.59 -10.688 -2.303 1 98.62 85 ILE A C 1
ATOM 694 O O . ILE A 1 85 ? 5.387 -10.164 -3.4 1 98.62 85 ILE A O 1
ATOM 698 N N . ASN A 1 86 ? 5.191 -10.148 -1.183 1 98.56 86 ASN A N 1
ATOM 699 C CA . ASN A 1 86 ? 4.625 -8.805 -1.1 1 98.56 86 ASN A CA 1
ATOM 700 C C . ASN A 1 86 ? 5.465 -7.895 -0.208 1 98.56 86 ASN A C 1
ATOM 702 O O . ASN A 1 86 ? 5.754 -8.242 0.939 1 98.56 86 ASN A O 1
ATOM 706 N N . VAL A 1 87 ? 5.844 -6.781 -0.762 1 98.19 87 VAL A N 1
ATOM 707 C CA . VAL A 1 87 ? 6.684 -5.836 -0.031 1 98.19 87 VAL A CA 1
ATOM 708 C C . VAL A 1 87 ? 5.977 -4.484 0.062 1 98.19 87 VAL A C 1
ATOM 710 O O . VAL A 1 87 ? 5.449 -3.982 -0.933 1 98.19 87 VAL A O 1
ATOM 713 N N . ILE A 1 88 ? 5.887 -3.939 1.268 1 97.06 88 ILE A N 1
ATOM 714 C CA . ILE A 1 88 ? 5.559 -2.537 1.498 1 97.06 88 ILE A CA 1
ATOM 715 C C . ILE A 1 88 ? 6.816 -1.775 1.916 1 97.06 88 ILE A C 1
ATOM 717 O O . ILE A 1 88 ? 7.566 -2.234 2.779 1 97.06 88 ILE A O 1
ATOM 721 N N . GLY A 1 89 ? 7.062 -0.733 1.174 1 94.69 89 GLY A N 1
ATOM 722 C CA . GLY A 1 89 ? 8.258 0.029 1.509 1 94.69 89 GLY A CA 1
ATOM 723 C C . GLY A 1 89 ? 8.258 1.427 0.919 1 94.69 89 GLY A C 1
ATOM 724 O O . GLY A 1 89 ? 7.191 1.99 0.644 1 94.69 89 GLY A O 1
ATOM 725 N N . GLN A 1 90 ? 9.492 2.02 0.893 1 91.75 90 GLN A N 1
ATOM 726 C CA . GLN A 1 90 ? 9.711 3.363 0.371 1 91.75 90 GLN A CA 1
ATOM 727 C C . GLN A 1 90 ? 10.969 3.422 -0.487 1 91.75 90 GLN A C 1
ATOM 729 O O . GLN A 1 90 ? 12.031 2.943 -0.076 1 91.75 90 GLN A O 1
ATOM 734 N N . PHE A 1 91 ? 10.758 3.908 -1.713 1 92.75 91 PHE A N 1
ATOM 735 C CA . PHE A 1 91 ? 11.938 4.273 -2.498 1 92.75 91 PHE A CA 1
ATOM 736 C C . PHE A 1 91 ? 12.461 5.645 -2.086 1 92.75 91 PHE A C 1
ATOM 738 O O . PHE A 1 91 ? 11.695 6.609 -2.008 1 92.75 91 PHE A O 1
ATOM 745 N N . VAL A 1 92 ? 13.688 5.656 -1.728 1 87.31 92 VAL A N 1
ATOM 746 C CA . VAL A 1 92 ? 14.391 6.922 -1.547 1 87.31 92 VAL A CA 1
ATOM 747 C C . VAL A 1 92 ? 15.258 7.211 -2.77 1 87.31 92 VAL A C 1
ATOM 749 O O . VAL A 1 92 ? 16.109 6.398 -3.137 1 87.31 92 VAL A O 1
ATOM 752 N N . TYR A 1 93 ? 15.016 8.297 -3.357 1 88.88 93 TYR A N 1
ATOM 753 C CA . TYR A 1 93 ? 15.711 8.625 -4.594 1 88.88 93 TYR A CA 1
ATOM 754 C C . TYR A 1 93 ? 16.969 9.438 -4.312 1 88.88 93 TYR A C 1
ATOM 756 O O . TYR A 1 93 ? 17.156 9.938 -3.199 1 88.88 93 TYR A O 1
ATOM 764 N N . SER A 1 94 ? 17.828 9.516 -5.309 1 86.31 94 SER A N 1
ATOM 765 C CA . SER A 1 94 ? 19.109 10.203 -5.168 1 86.31 94 SER A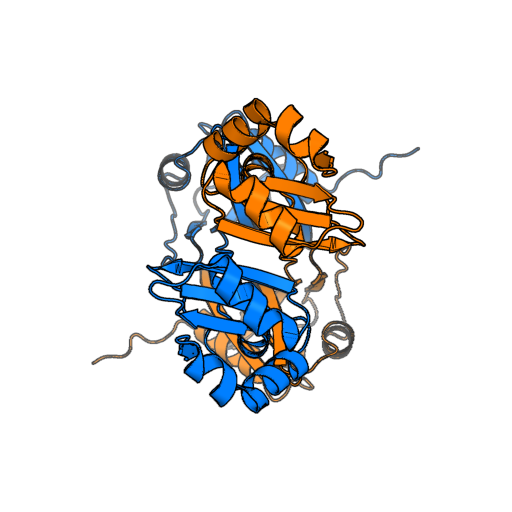 CA 1
ATOM 766 C C . SER A 1 94 ? 18.906 11.68 -4.828 1 86.31 94 SER A C 1
ATOM 768 O O . SER A 1 94 ? 19.766 12.289 -4.184 1 86.31 94 SER A O 1
ATOM 770 N N . ASP A 1 95 ? 17.766 12.242 -5.242 1 81.38 95 ASP A N 1
ATOM 771 C CA . ASP A 1 95 ? 17.484 13.641 -4.934 1 81.38 95 ASP A CA 1
ATOM 772 C C . ASP A 1 95 ? 16.812 13.781 -3.568 1 81.38 95 ASP A C 1
ATOM 774 O O . ASP A 1 95 ? 16.344 14.859 -3.213 1 81.38 95 ASP A O 1
ATOM 778 N N . LEU A 1 96 ? 16.656 12.695 -2.869 1 75.38 96 LEU A N 1
ATOM 779 C CA . LEU A 1 96 ? 16.203 12.609 -1.487 1 75.38 96 LEU A CA 1
ATOM 780 C C . LEU A 1 96 ? 14.68 12.641 -1.421 1 75.38 96 LEU A C 1
ATOM 782 O O . LEU A 1 96 ? 14.094 12.492 -0.343 1 75.38 96 LEU A O 1
ATOM 786 N N . SER A 1 97 ? 14.094 12.789 -2.594 1 79.69 97 SER A N 1
ATOM 787 C CA . SER A 1 97 ? 12.656 12.539 -2.592 1 79.69 97 SER A CA 1
ATOM 788 C C . SER A 1 97 ? 12.352 11.07 -2.332 1 79.69 97 SER A C 1
ATOM 790 O O . SER A 1 97 ? 13.25 10.219 -2.396 1 79.69 97 SER A O 1
ATOM 792 N N . GLN A 1 98 ? 11.156 10.805 -1.844 1 85.69 98 GLN A N 1
ATOM 793 C CA . GLN A 1 98 ? 10.805 9.422 -1.53 1 85.69 98 GLN A CA 1
ATOM 794 C C . GLN A 1 98 ? 9.383 9.094 -1.976 1 85.69 98 GLN A C 1
ATOM 796 O O . GLN A 1 98 ? 8.547 9.992 -2.1 1 85.69 98 GLN A O 1
ATOM 801 N N . THR A 1 99 ? 9.102 7.938 -2.293 1 89.75 99 THR A N 1
ATOM 802 C CA . THR A 1 99 ? 7.773 7.465 -2.678 1 89.75 99 THR A CA 1
ATOM 803 C C . THR A 1 99 ? 7.48 6.109 -2.037 1 89.75 99 THR A C 1
ATOM 805 O O . THR A 1 99 ? 8.312 5.203 -2.076 1 89.75 99 THR A O 1
ATOM 808 N N . ARG A 1 100 ? 6.293 6.043 -1.408 1 93 100 ARG A N 1
ATOM 809 C CA . ARG A 1 100 ? 5.844 4.773 -0.847 1 93 100 ARG A CA 1
ATOM 810 C C . ARG A 1 100 ? 5.465 3.789 -1.949 1 93 100 ARG A C 1
ATOM 812 O O . ARG A 1 100 ? 4.902 4.184 -2.973 1 93 100 ARG A O 1
ATOM 819 N N . ILE A 1 101 ? 5.773 2.461 -1.694 1 95.94 101 ILE A N 1
ATOM 820 C CA . ILE A 1 101 ? 5.531 1.492 -2.758 1 95.94 101 ILE A CA 1
ATOM 821 C C . ILE A 1 101 ? 4.852 0.254 -2.182 1 95.94 101 ILE A C 1
ATOM 823 O O . ILE A 1 101 ? 5.047 -0.083 -1.013 1 95.94 101 ILE A O 1
ATOM 827 N N . ALA A 1 102 ? 3.98 -0.323 -2.895 1 97.88 102 ALA A N 1
ATOM 828 C CA . ALA A 1 102 ? 3.535 -1.71 -2.781 1 97.88 102 ALA A CA 1
ATOM 829 C C . ALA A 1 102 ? 4.078 -2.555 -3.932 1 97.88 102 ALA A C 1
ATOM 831 O O . ALA A 1 102 ? 3.795 -2.277 -5.102 1 97.88 102 ALA A O 1
ATOM 832 N N . HIS A 1 103 ? 4.875 -3.576 -3.631 1 98.75 103 HIS A N 1
ATOM 833 C CA . HIS A 1 103 ? 5.629 -4.324 -4.629 1 98.75 103 HIS A CA 1
ATOM 834 C C . HIS A 1 103 ? 5.395 -5.824 -4.488 1 98.75 103 HIS A C 1
ATOM 836 O O . HIS A 1 103 ? 5.715 -6.414 -3.455 1 98.75 103 HIS A O 1
ATOM 842 N N . GLN A 1 104 ? 4.828 -6.41 -5.539 1 98.75 104 GLN A N 1
ATOM 843 C CA . GLN A 1 104 ? 4.516 -7.832 -5.535 1 98.75 104 GLN A CA 1
ATOM 844 C C . GLN A 1 104 ? 5.367 -8.586 -6.547 1 98.75 104 GLN A C 1
ATOM 846 O O . GLN A 1 104 ? 5.512 -8.156 -7.691 1 98.75 104 GLN A O 1
ATOM 851 N N . PHE A 1 105 ? 5.926 -9.719 -6.086 1 98.75 105 PHE A N 1
ATOM 852 C CA . PHE A 1 105 ? 6.676 -10.625 -6.945 1 98.75 105 PHE A CA 1
ATOM 853 C C . PHE A 1 105 ? 6.07 -12.023 -6.922 1 98.75 105 PHE A C 1
ATOM 855 O O . PHE A 1 105 ? 5.688 -12.516 -5.859 1 98.75 105 PHE A O 1
ATOM 862 N N . ILE A 1 106 ? 5.934 -12.617 -8.055 1 98.75 106 ILE A N 1
ATOM 863 C CA . ILE A 1 106 ? 5.875 -14.07 -8.164 1 98.75 106 ILE A CA 1
ATOM 864 C C . ILE A 1 106 ? 7.195 -14.602 -8.719 1 98.75 106 ILE A C 1
ATOM 866 O O . ILE A 1 106 ? 7.57 -14.281 -9.852 1 98.75 106 ILE A O 1
ATOM 870 N N . VAL A 1 107 ? 7.902 -15.398 -7.887 1 98.62 107 VAL A N 1
ATOM 871 C CA . VAL A 1 107 ? 9.211 -15.883 -8.297 1 98.62 107 VAL A CA 1
ATOM 872 C C . VAL A 1 107 ? 9.156 -17.391 -8.539 1 98.62 107 VAL A C 1
ATOM 874 O O . VAL A 1 107 ? 8.328 -18.094 -7.945 1 98.62 107 VAL A O 1
ATOM 877 N N . ILE A 1 108 ? 9.969 -17.875 -9.438 1 98.19 108 ILE A N 1
ATOM 878 C CA . ILE A 1 108 ? 10.094 -19.297 -9.758 1 98.19 108 ILE A CA 1
ATOM 879 C C . ILE A 1 108 ? 11.539 -19.734 -9.57 1 98.19 108 ILE A C 1
ATOM 881 O O . ILE A 1 108 ? 12.477 -19.031 -9.977 1 98.19 108 ILE A O 1
ATOM 885 N N . LYS A 1 109 ? 11.68 -20.75 -8.922 1 97.31 109 LYS A N 1
ATOM 886 C CA . LYS A 1 109 ? 13.008 -21.312 -8.688 1 97.31 109 LYS A CA 1
ATOM 887 C C . LYS A 1 109 ? 13.453 -22.188 -9.852 1 97.31 109 LYS A C 1
ATOM 889 O O . LYS A 1 109 ? 12.742 -23.125 -10.25 1 97.31 109 LYS A O 1
ATOM 894 N N . VAL A 1 110 ? 14.578 -21.812 -10.469 1 95.31 110 VAL A N 1
ATOM 895 C CA . VAL A 1 110 ? 15.227 -22.594 -11.508 1 95.31 110 VAL A CA 1
ATOM 896 C C . VAL A 1 110 ? 16.672 -22.891 -11.117 1 95.31 110 VAL A C 1
ATOM 898 O O . VAL A 1 110 ? 17.5 -21.969 -11.062 1 95.31 110 VAL A O 1
ATOM 901 N N . ASN A 1 111 ? 17.047 -24.094 -10.859 1 93.25 111 ASN A N 1
ATOM 902 C CA . ASN A 1 111 ? 18.391 -24.484 -10.438 1 93.25 111 ASN A CA 1
ATOM 903 C C . ASN A 1 111 ? 18.875 -23.656 -9.258 1 93.25 111 ASN A C 1
ATOM 905 O O . ASN A 1 111 ? 19.953 -23.047 -9.312 1 93.25 111 ASN A O 1
ATOM 909 N N . SER A 1 112 ? 18.078 -23.391 -8.266 1 91.38 112 SER A N 1
ATOM 910 C CA . SER A 1 112 ? 18.375 -22.781 -6.977 1 91.38 112 SER A CA 1
ATOM 911 C C . SER A 1 112 ? 18.406 -21.266 -7.086 1 91.38 112 SER A C 1
ATOM 913 O O . SER A 1 112 ? 18.75 -20.562 -6.129 1 91.38 112 SER A O 1
ATOM 915 N N . VAL A 1 113 ? 18.047 -20.797 -8.273 1 94.62 113 VAL A N 1
ATOM 916 C CA . VAL A 1 113 ? 18 -19.344 -8.484 1 94.62 113 VAL A CA 1
ATOM 917 C C . VAL A 1 113 ? 16.547 -18.906 -8.656 1 94.62 113 VAL A C 1
ATOM 919 O O . VAL A 1 113 ? 15.758 -19.594 -9.312 1 94.62 113 VAL A O 1
ATOM 922 N N . LEU A 1 114 ? 16.203 -17.781 -8.086 1 97.5 114 LEU A N 1
ATOM 923 C CA . LEU A 1 114 ? 14.852 -17.25 -8.227 1 97.5 114 LEU A CA 1
ATOM 924 C C . LEU A 1 114 ? 14.789 -16.234 -9.359 1 97.5 114 LEU A C 1
ATOM 926 O O . LEU A 1 114 ? 15.609 -15.32 -9.43 1 97.5 114 LEU A O 1
ATOM 930 N N . TYR A 1 115 ? 13.828 -16.5 -10.289 1 98.38 115 TYR A N 1
ATOM 931 C CA . TYR A 1 115 ? 13.508 -15.562 -11.367 1 98.38 115 TYR A CA 1
ATOM 932 C C . TYR A 1 115 ? 12.102 -15 -11.195 1 98.38 115 TYR A C 1
ATOM 934 O O . TYR A 1 115 ? 11.25 -15.617 -10.555 1 98.38 115 TYR A O 1
ATOM 942 N N . ILE A 1 116 ? 11.891 -13.852 -11.789 1 98.75 116 ILE A N 1
ATOM 943 C CA . ILE A 1 116 ? 10.586 -13.195 -11.688 1 98.75 116 ILE A CA 1
ATOM 944 C C . ILE A 1 116 ? 9.672 -13.695 -12.805 1 98.75 116 ILE A C 1
ATOM 946 O O . ILE A 1 116 ? 10.008 -13.578 -13.984 1 98.75 116 ILE A O 1
ATOM 950 N N . LYS A 1 117 ? 8.609 -14.289 -12.406 1 98.5 117 LYS A N 1
ATOM 951 C CA . LYS A 1 117 ? 7.559 -14.633 -13.367 1 98.5 117 LYS A CA 1
ATOM 952 C C . LYS A 1 117 ? 6.586 -13.477 -13.562 1 98.5 117 LYS A C 1
ATOM 954 O O . LYS A 1 117 ? 6.301 -13.078 -14.688 1 98.5 117 LYS A O 1
ATOM 959 N N . ASN A 1 118 ? 6.035 -12.953 -12.523 1 98.81 118 ASN A N 1
ATOM 960 C CA . ASN A 1 118 ? 5.164 -11.781 -12.508 1 98.81 118 ASN A CA 1
ATOM 961 C C . ASN A 1 118 ? 5.633 -10.75 -11.484 1 98.81 118 ASN A C 1
ATOM 963 O O . ASN A 1 118 ? 6.059 -11.109 -10.391 1 98.81 118 ASN A O 1
ATOM 967 N N . GLU A 1 119 ? 5.559 -9.484 -11.867 1 98.88 119 GLU A N 1
ATOM 968 C CA . GLU A 1 119 ? 5.941 -8.375 -10.992 1 98.88 119 GLU A CA 1
ATOM 969 C C . GLU A 1 119 ? 4.977 -7.203 -11.133 1 98.88 119 GLU A C 1
ATOM 971 O O . GLU A 1 119 ? 4.645 -6.797 -12.25 1 98.88 119 GLU A O 1
ATOM 976 N N . ILE A 1 120 ? 4.477 -6.719 -10.031 1 98.88 120 ILE A N 1
ATOM 977 C CA . ILE A 1 120 ? 3.629 -5.531 -10.008 1 98.88 120 ILE A CA 1
ATOM 978 C C . ILE A 1 120 ? 4.16 -4.535 -8.977 1 98.88 120 ILE A C 1
ATOM 980 O O . ILE A 1 120 ? 4.195 -4.832 -7.781 1 98.88 120 ILE A O 1
ATOM 984 N N . LEU A 1 121 ? 4.645 -3.42 -9.422 1 98.69 121 LEU A N 1
ATOM 985 C CA . LEU A 1 121 ? 5.094 -2.312 -8.586 1 98.69 121 LEU A CA 1
ATOM 986 C C . LEU A 1 121 ? 4.117 -1.143 -8.664 1 98.69 121 LEU A C 1
ATOM 988 O O . LEU A 1 121 ? 3.893 -0.586 -9.742 1 98.69 121 LEU A O 1
ATOM 992 N N . THR A 1 122 ? 3.498 -0.772 -7.551 1 98.44 122 THR A N 1
ATOM 993 C CA . THR A 1 122 ? 2.588 0.365 -7.473 1 98.44 122 THR A CA 1
ATOM 994 C C . THR A 1 122 ? 3.164 1.458 -6.578 1 98.44 122 THR A C 1
ATOM 996 O O . THR A 1 122 ? 3.471 1.215 -5.41 1 98.44 122 THR A O 1
ATOM 999 N N . PHE A 1 123 ? 3.357 2.633 -7.152 1 96.31 123 PHE A N 1
ATOM 1000 C CA . PHE A 1 123 ? 3.688 3.811 -6.359 1 96.31 123 PHE A CA 1
ATOM 1001 C C . PHE A 1 123 ? 2.451 4.352 -5.652 1 96.31 123 PHE A C 1
ATOM 1003 O O . PHE A 1 123 ? 1.51 4.812 -6.301 1 96.31 123 PHE A O 1
ATOM 1010 N N . LEU A 1 124 ? 2.504 4.293 -4.348 1 94.06 124 LEU A N 1
ATOM 1011 C CA . LEU A 1 124 ? 1.331 4.656 -3.559 1 94.06 124 LEU A CA 1
ATOM 1012 C C . LEU A 1 124 ? 1.185 6.172 -3.465 1 94.06 124 LEU A C 1
ATOM 1014 O O . LEU A 1 124 ? 2.184 6.895 -3.422 1 94.06 124 LEU A O 1
ATOM 1018 N N . ASP A 1 125 ? -0.071 6.562 -3.502 1 84.5 125 ASP A N 1
ATOM 1019 C CA . ASP A 1 125 ? -0.385 7.984 -3.406 1 84.5 125 ASP A CA 1
ATOM 1020 C C . ASP A 1 125 ? -0.961 8.328 -2.035 1 84.5 125 ASP A C 1
ATOM 1022 O O . ASP A 1 125 ? -2.105 7.98 -1.732 1 84.5 125 ASP A O 1
ATOM 1026 N N . GLU A 1 126 ? -0.224 8.984 -1.241 1 69.38 126 GLU A N 1
ATOM 1027 C CA . GLU A 1 126 ? -0.633 9.297 0.124 1 69.38 126 GLU A CA 1
ATOM 1028 C C . GLU A 1 126 ? -1.79 10.297 0.137 1 69.38 126 GLU A C 1
ATOM 1030 O O . GLU A 1 126 ? -2.531 10.383 1.118 1 69.38 126 GLU A O 1
ATOM 1035 N N . GLU A 1 127 ? -1.808 11.055 -0.867 1 59.25 127 GLU A N 1
ATOM 1036 C CA . GLU A 1 127 ? -2.881 12.039 -0.922 1 59.25 127 GLU A CA 1
ATOM 1037 C C . GLU A 1 127 ? -4.238 11.367 -1.119 1 59.25 127 GLU A C 1
ATOM 1039 O O . GLU A 1 127 ? -5.27 11.906 -0.711 1 59.25 127 GLU A O 1
ATOM 1044 N N . VAL A 1 128 ? -4.293 10.234 -1.818 1 52.38 128 VAL A N 1
ATOM 1045 C CA . VAL A 1 128 ? -5.543 9.508 -2.016 1 52.38 128 VAL A CA 1
ATOM 1046 C C . VAL A 1 128 ? -6.152 9.148 -0.663 1 52.38 128 VAL A C 1
ATOM 1048 O O . VAL A 1 128 ? -7.375 9.141 -0.507 1 52.38 128 VAL A O 1
ATOM 1051 N N . VAL A 1 129 ? -5.328 8.719 0.322 1 50.38 129 VAL A N 1
ATOM 1052 C CA . VAL A 1 129 ? -5.77 8.297 1.646 1 50.38 129 VAL A CA 1
ATOM 1053 C C . VAL A 1 129 ? -6.629 9.391 2.279 1 50.38 129 VAL A C 1
ATOM 1055 O O . VAL A 1 129 ? -7.656 9.102 2.898 1 50.38 129 VAL A O 1
ATOM 1058 N N . TYR A 1 130 ? -6.004 10.578 2.322 1 46.12 130 TYR A N 1
ATOM 1059 C CA . TYR A 1 130 ? -6.613 11.68 3.062 1 46.12 130 TYR A CA 1
ATOM 1060 C C . TYR A 1 130 ? -8.023 11.953 2.566 1 46.12 130 TYR A C 1
ATOM 1062 O O . TYR A 1 130 ? -8.883 12.414 3.33 1 46.12 130 TYR A O 1
ATOM 1070 N N . GLU A 1 131 ? -8.133 11.789 1.268 1 43.03 131 GLU A N 1
ATOM 1071 C CA . GLU A 1 131 ? -9.477 12.164 0.837 1 43.03 131 GLU A CA 1
ATOM 1072 C C . GLU A 1 131 ? -10.523 11.227 1.432 1 43.03 131 GLU A C 1
ATOM 1074 O O . GLU A 1 131 ? -11.719 11.523 1.393 1 43.03 131 GLU A O 1
ATOM 1079 N N . THR A 1 132 ? -10.039 10.07 1.652 1 43.78 132 THR A N 1
ATOM 1080 C CA . THR A 1 132 ? -11.125 9.188 2.082 1 43.78 132 THR A CA 1
ATOM 1081 C C . THR A 1 132 ? -11.695 9.648 3.418 1 43.78 132 THR A C 1
ATOM 1083 O O . THR A 1 132 ? -11.062 10.422 4.141 1 43.78 132 THR A O 1
ATOM 1086 N N . ASN A 1 133 ? -12.828 8.766 4.164 1 45.09 133 ASN A N 1
ATOM 1087 C CA . ASN A 1 133 ? -14.031 9.062 4.926 1 45.09 133 ASN A CA 1
ATOM 1088 C C . ASN A 1 133 ? -13.703 9.578 6.324 1 45.09 133 ASN A C 1
ATOM 1090 O O . ASN A 1 133 ? -14.258 10.586 6.762 1 45.09 133 ASN A O 1
ATOM 1094 N N . GLN A 1 134 ? -13.031 8.758 7.176 1 49.19 134 GLN A N 1
ATOM 1095 C CA . GLN A 1 134 ? -13.203 9.109 8.586 1 49.19 134 GLN A CA 1
ATOM 1096 C C . GLN A 1 134 ? -12.609 10.484 8.891 1 49.19 134 GLN A C 1
ATOM 1098 O O . GLN A 1 134 ? -13.156 11.227 9.703 1 49.19 134 GLN A O 1
ATOM 1103 N N . ASP A 1 135 ? -11.578 10.789 8.172 1 54.72 135 ASP A N 1
ATOM 1104 C CA . ASP A 1 135 ? -10.961 12.094 8.367 1 54.72 135 ASP A CA 1
ATOM 1105 C C . ASP A 1 135 ? -11.82 13.203 7.781 1 54.72 135 ASP A C 1
ATOM 1107 O O . ASP A 1 135 ? -11.82 14.328 8.289 1 54.72 135 ASP A O 1
ATOM 1111 N N . ALA A 1 136 ? -12.578 12.758 6.836 1 58.56 136 ALA A N 1
ATOM 1112 C CA . ALA A 1 136 ? -13.453 13.773 6.258 1 58.56 136 ALA A CA 1
ATOM 1113 C C . ALA A 1 136 ? -14.508 14.219 7.27 1 58.56 136 ALA A C 1
ATOM 1115 O O . ALA A 1 136 ? -14.875 15.398 7.309 1 58.56 136 ALA A O 1
ATOM 1116 N N . LYS A 1 137 ? -14.836 13.125 8.148 1 66.12 137 LYS A N 1
ATOM 1117 C CA . LYS A 1 137 ? -15.844 13.492 9.133 1 66.12 137 LYS A CA 1
ATOM 1118 C C . LYS A 1 137 ? -15.234 14.336 10.258 1 66.12 137 LYS A C 1
ATOM 1120 O O . LYS A 1 137 ? -15.953 15.039 10.969 1 66.12 137 LYS A O 1
ATOM 1125 N N . LYS A 1 138 ? -13.984 14.141 10.328 1 77.5 138 LYS A N 1
ATOM 1126 C CA . LYS A 1 138 ? -13.289 14.922 11.352 1 77.5 138 LYS A CA 1
ATOM 1127 C C . LYS A 1 138 ? -12.641 16.156 10.75 1 77.5 138 LYS A C 1
ATOM 1129 O O . LYS A 1 138 ? -11.961 16.922 11.453 1 77.5 138 LYS A O 1
ATOM 1134 N N . ALA A 1 139 ? -12.906 16.297 9.469 1 77.25 139 ALA A N 1
ATOM 1135 C CA . ALA A 1 139 ? -12.211 17.375 8.789 1 77.25 139 ALA A CA 1
ATOM 1136 C C . ALA A 1 139 ? -13.164 18.547 8.5 1 77.25 139 ALA A C 1
ATOM 1138 O O . ALA A 1 139 ? -14.336 18.328 8.195 1 77.25 139 ALA A O 1
ATOM 1139 N N . VAL A 1 140 ? -12.648 19.734 8.711 1 84.12 140 VAL A N 1
ATOM 1140 C CA . VAL A 1 140 ? -13.344 20.969 8.352 1 84.12 140 VAL A CA 1
ATOM 1141 C C . VAL A 1 140 ? -12.477 21.797 7.398 1 84.12 140 VAL A C 1
ATOM 1143 O O . VAL A 1 140 ? -11.312 22.078 7.695 1 84.12 140 VAL A O 1
ATOM 1146 N N . THR A 1 141 ? -13.016 21.984 6.223 1 84.88 141 THR A N 1
ATOM 1147 C CA . THR A 1 141 ? -12.336 22.922 5.332 1 84.88 141 THR A CA 1
ATOM 1148 C C . THR A 1 141 ? -12.742 24.359 5.645 1 84.88 141 THR A C 1
ATOM 1150 O O . THR A 1 141 ? -13.938 24.672 5.727 1 84.88 141 THR A O 1
ATOM 1153 N N . ILE A 1 142 ? -11.766 25.219 5.891 1 87.38 142 ILE A N 1
ATOM 1154 C CA . ILE A 1 142 ? -12.008 26.609 6.207 1 87.38 142 ILE A CA 1
ATOM 1155 C C . ILE A 1 142 ? -11.484 27.5 5.078 1 87.38 142 ILE A C 1
ATOM 1157 O O . ILE A 1 142 ? -10.312 27.406 4.703 1 87.38 142 ILE A O 1
ATOM 1161 N N . GLU A 1 143 ? -12.391 28.203 4.457 1 85.94 143 GLU A N 1
ATOM 1162 C CA . GLU A 1 143 ? -11.969 29.297 3.586 1 85.94 143 GLU A CA 1
ATOM 1163 C C . GLU A 1 143 ? -11.773 30.578 4.375 1 85.94 143 GLU A C 1
ATOM 1165 O O . GLU A 1 143 ? -12.734 31.141 4.91 1 85.94 143 GLU A O 1
ATOM 1170 N N . TYR A 1 144 ? -10.586 31 4.469 1 85.81 144 TYR A N 1
ATOM 1171 C CA . TYR A 1 144 ? -10.312 32.125 5.348 1 85.81 144 TYR A CA 1
ATOM 1172 C C . TYR A 1 144 ? -10.062 33.406 4.543 1 85.81 144 TYR A C 1
ATOM 1174 O O . TYR A 1 144 ? -9.922 34.5 5.113 1 85.81 144 TYR A O 1
ATOM 1182 N N . GLY A 1 145 ? -10.203 33.406 3.262 1 75.06 145 GLY A N 1
ATOM 1183 C CA . GLY A 1 145 ? -10.148 34.594 2.428 1 75.06 145 GLY A CA 1
ATOM 1184 C C . GLY A 1 145 ? -8.977 35.5 2.754 1 75.06 145 GLY A C 1
ATOM 1185 O O . GLY A 1 145 ? -7.824 35.062 2.721 1 75.06 145 GLY A O 1
ATOM 1186 N N . LYS A 1 146 ? -9.312 36.75 3.17 1 75.69 146 LYS A N 1
ATOM 1187 C CA . LYS A 1 146 ? -8.305 37.75 3.441 1 75.69 146 LYS A CA 1
ATOM 1188 C C . LYS A 1 146 ? -7.746 37.625 4.855 1 75.69 146 LYS A C 1
ATOM 1190 O O . LYS A 1 146 ? -6.781 38.312 5.219 1 75.69 146 LYS A O 1
ATOM 1195 N N . ASN A 1 147 ? -8.398 36.75 5.629 1 78.81 147 ASN A N 1
ATOM 1196 C CA . ASN A 1 147 ? -7.902 36.5 6.977 1 78.81 147 ASN A CA 1
ATOM 1197 C C . ASN A 1 147 ? -6.664 35.625 6.969 1 78.81 147 ASN A C 1
ATOM 1199 O O . ASN A 1 147 ? -6.328 35.031 5.941 1 78.81 147 ASN A O 1
ATOM 1203 N N . SER A 1 148 ? -5.887 35.656 8.07 1 83.88 148 SER A N 1
ATOM 1204 C CA . SER A 1 148 ? -4.715 34.781 8.188 1 83.88 148 SER A CA 1
ATOM 1205 C C . SER A 1 148 ? -5.117 33.344 8.469 1 83.88 148 SER A C 1
ATOM 1207 O O . SER A 1 148 ? -6.117 33.094 9.141 1 83.88 148 SER A O 1
ATOM 1209 N N . MET A 1 149 ? -4.422 32.469 7.906 1 84.5 149 MET A N 1
ATOM 1210 C CA . MET A 1 149 ? -4.605 31.031 8.133 1 84.5 149 MET A CA 1
ATOM 1211 C C . MET A 1 149 ? -4.582 30.719 9.625 1 84.5 149 MET A C 1
ATOM 1213 O O . MET A 1 149 ? -5.41 29.938 10.109 1 84.5 149 MET A O 1
ATOM 1217 N N . LEU A 1 150 ? -3.684 31.391 10.328 1 85.62 150 LEU A N 1
ATOM 1218 C CA . LEU A 1 150 ? -3.523 31.125 11.758 1 85.62 150 LEU A CA 1
ATOM 1219 C C . LEU A 1 150 ? -4.762 31.562 12.531 1 85.62 150 LEU A C 1
ATOM 1221 O O . LEU A 1 150 ? -5.176 30.891 13.477 1 85.62 150 LEU A O 1
ATOM 1225 N N . GLN A 1 151 ? -5.25 32.656 12.148 1 87 151 GLN A N 1
ATOM 1226 C CA . GLN A 1 151 ? -6.465 33.125 12.805 1 87 151 GLN A CA 1
ATOM 1227 C C . GLN A 1 151 ? -7.621 32.156 12.578 1 87 151 GLN A C 1
ATOM 1229 O O . GLN A 1 151 ? -8.398 31.875 13.492 1 87 151 GLN A O 1
ATOM 1234 N N . ALA A 1 152 ? -7.66 31.625 11.359 1 87.44 152 ALA A N 1
ATOM 1235 C CA . ALA A 1 152 ? -8.703 30.656 11.039 1 87.44 152 ALA A CA 1
ATOM 1236 C C . ALA A 1 152 ? -8.586 29.406 11.914 1 87.44 152 ALA A C 1
ATOM 1238 O O . ALA A 1 152 ? -9.586 28.906 12.438 1 87.44 152 ALA A O 1
ATOM 1239 N N . ILE A 1 153 ? -7.375 28.938 12.023 1 88.38 153 ILE A N 1
ATOM 1240 C CA . ILE A 1 153 ? -7.137 27.766 12.859 1 88.38 153 ILE A CA 1
ATOM 1241 C C . ILE A 1 153 ? -7.504 28.078 14.305 1 88.38 153 ILE A C 1
ATOM 1243 O O . ILE A 1 153 ? -8.102 27.25 15 1 88.38 153 ILE A O 1
ATOM 1247 N N . GLY A 1 154 ? -7.133 29.188 14.781 1 87.19 154 GLY A N 1
ATOM 1248 C CA . GLY A 1 154 ? -7.453 29.625 16.125 1 87.19 154 GLY A CA 1
ATOM 1249 C C . GLY A 1 154 ? -8.938 29.609 16.422 1 87.19 154 GLY A C 1
ATOM 1250 O O . GLY A 1 154 ? -9.359 29.172 17.5 1 87.19 154 GLY A O 1
ATOM 1251 N N . VAL A 1 155 ? -9.68 30.062 15.555 1 87.5 155 VAL A N 1
ATOM 1252 C CA . VAL A 1 155 ? -11.117 30.156 15.742 1 87.5 155 VAL A CA 1
ATOM 1253 C C . VAL A 1 155 ? -11.719 28.766 15.914 1 87.5 155 VAL A C 1
ATOM 1255 O O . VAL A 1 155 ? -12.531 28.531 16.812 1 87.5 155 VAL A O 1
ATOM 1258 N N . VAL A 1 156 ? -11.25 27.828 15.109 1 89.5 156 VAL A N 1
ATOM 1259 C CA . VAL A 1 156 ? -11.883 26.5 15.148 1 89.5 156 VAL A CA 1
ATOM 1260 C C . VAL A 1 156 ? -11.281 25.688 16.281 1 89.5 156 VAL A C 1
ATOM 1262 O O . VAL A 1 156 ? -11.922 24.766 16.797 1 89.5 156 VAL A O 1
ATOM 1265 N N . SER A 1 157 ? -10.117 25.938 16.641 1 89.25 157 SER A N 1
ATOM 1266 C CA . SER A 1 157 ? -9.453 25.188 17.703 1 89.25 157 SER A CA 1
ATOM 1267 C C . SER A 1 157 ? -10.164 25.375 19.031 1 89.25 157 SER A C 1
ATOM 1269 O O . SER A 1 157 ? -9.961 24.594 19.969 1 89.25 157 SER A O 1
ATOM 1271 N N . GLU A 1 158 ? -10.922 26.375 19.156 1 88.19 158 GLU A N 1
ATOM 1272 C CA . GLU A 1 158 ? -11.719 26.625 20.359 1 88.19 158 GLU A CA 1
ATOM 1273 C C . GLU A 1 158 ? -12.766 25.531 20.562 1 88.19 158 GLU A C 1
ATOM 1275 O O . GLU A 1 158 ? -13.234 25.297 21.672 1 88.19 158 GLU A O 1
ATOM 1280 N N . PHE A 1 159 ? -13.094 24.875 19.562 1 88.31 159 PHE A N 1
ATOM 1281 C CA . PHE A 1 159 ? -14.242 23.984 19.609 1 88.31 159 PHE A CA 1
ATOM 1282 C C . PHE A 1 159 ? -13.797 22.531 19.547 1 88.31 159 PHE A C 1
ATOM 1284 O O . PHE A 1 159 ? -14.625 21.625 19.594 1 88.31 159 PHE A O 1
ATOM 1291 N N . GLY A 1 160 ? -12.562 22.312 19.375 1 85.88 160 GLY A N 1
ATOM 1292 C CA . GLY A 1 160 ? -12.07 20.953 19.312 1 85.88 160 GLY A CA 1
ATOM 1293 C C . GLY A 1 160 ? -10.555 20.875 19.25 1 85.88 160 GLY A C 1
ATOM 1294 O O . GLY A 1 160 ? -9.891 21.875 18.969 1 85.88 160 GLY A O 1
ATOM 1295 N N . LYS A 1 161 ? -10.117 19.672 19.484 1 85.94 161 LYS A N 1
ATOM 1296 C CA . LYS A 1 161 ? -8.68 19.438 19.406 1 85.94 161 LYS A CA 1
ATOM 1297 C C . LYS A 1 161 ? -8.234 19.203 17.969 1 85.94 161 LYS A C 1
ATOM 1299 O O . LYS A 1 161 ? -8.719 18.266 17.312 1 85.94 161 LYS A O 1
ATOM 1304 N N . VAL A 1 162 ? -7.289 20.078 17.453 1 84.75 162 VAL A N 1
ATOM 1305 C CA . VAL A 1 162 ? -6.777 19.938 16.094 1 84.75 162 VAL A CA 1
ATOM 1306 C C . VAL A 1 162 ? -5.734 18.828 16.047 1 84.75 162 VAL A C 1
ATOM 1308 O O . VAL A 1 162 ? -4.758 18.844 16.797 1 84.75 162 VAL A O 1
ATOM 1311 N N . GLU A 1 163 ? -5.984 17.875 15.234 1 78.19 163 GLU A N 1
ATOM 1312 C CA . GLU A 1 163 ? -5.047 16.766 15.047 1 78.19 163 GLU A CA 1
ATOM 1313 C C . GLU A 1 163 ? -4.062 17.062 13.922 1 78.19 163 GLU A C 1
ATOM 1315 O O . GLU A 1 163 ? -2.881 16.734 14.023 1 78.19 163 GLU A O 1
ATOM 1320 N N . SER A 1 164 ? -4.586 17.594 12.875 1 78.62 164 SER A N 1
ATOM 1321 C CA . SER A 1 164 ? -3.744 17.922 11.727 1 78.62 164 SER A CA 1
ATOM 1322 C C . SER A 1 164 ? -4.402 18.969 10.836 1 78.62 164 SER A C 1
ATOM 1324 O O . SER A 1 164 ? -5.598 19.25 10.977 1 78.62 164 SER A O 1
ATOM 1326 N N . MET A 1 165 ? -3.559 19.703 10.117 1 79.56 165 MET A N 1
ATOM 1327 C CA . MET A 1 165 ? -4.059 20.641 9.117 1 79.56 165 MET A CA 1
ATOM 1328 C C . MET A 1 165 ? -3.316 20.469 7.797 1 79.56 165 MET A C 1
ATOM 1330 O O . MET A 1 165 ? -2.184 19.984 7.77 1 79.56 165 MET A O 1
ATOM 1334 N N . LYS A 1 166 ? -3.967 20.703 6.754 1 76.69 166 LYS A N 1
ATOM 1335 C CA . LYS A 1 166 ? -3.391 20.75 5.41 1 76.69 166 LYS A CA 1
ATOM 1336 C C . LYS A 1 166 ? -3.85 22 4.664 1 76.69 166 LYS A C 1
ATOM 1338 O O . LYS A 1 166 ? -5.043 22.312 4.617 1 76.69 166 LYS A O 1
ATOM 1343 N N . THR A 1 167 ? -2.82 22.797 4.152 1 77.38 167 THR A N 1
ATOM 1344 C CA . THR A 1 167 ? -3.146 24 3.393 1 77.38 167 THR A CA 1
ATOM 1345 C C . THR A 1 167 ? -3.629 23.641 1.991 1 77.38 167 THR A C 1
ATOM 1347 O O . THR A 1 167 ? -3.064 22.75 1.342 1 77.38 167 THR A O 1
ATOM 1350 N N . GLY A 1 168 ? -4.762 24.125 1.618 1 67.31 168 GLY A N 1
ATOM 1351 C CA . GLY A 1 168 ? -5.312 23.953 0.283 1 67.31 168 GLY A CA 1
ATOM 1352 C C . GLY A 1 168 ? -5 25.125 -0.641 1 67.31 168 GLY A C 1
ATOM 1353 O O . GLY A 1 168 ? -4.109 25.922 -0.358 1 67.31 168 GLY A O 1
ATOM 1354 N N . ASP A 1 169 ? -5.711 25 -1.823 1 67.81 169 ASP A N 1
ATOM 1355 C CA . ASP A 1 169 ? -5.559 26.062 -2.803 1 67.81 169 ASP A CA 1
ATOM 1356 C C . ASP A 1 169 ? -6.191 27.359 -2.301 1 67.81 169 ASP A C 1
ATOM 1358 O O . ASP A 1 169 ? -7.234 27.344 -1.644 1 67.81 169 ASP A O 1
ATOM 1362 N N . GLU A 1 170 ? -5.625 28.547 -2.596 1 72.06 170 GLU A N 1
ATOM 1363 C CA . GLU A 1 170 ? -5.914 29.953 -2.381 1 72.06 170 GLU A CA 1
ATOM 1364 C C . GLU A 1 170 ? -6.898 30.156 -1.229 1 72.06 170 GLU A C 1
ATOM 1366 O O . GLU A 1 170 ? -8.109 30.109 -1.432 1 72.06 170 GLU A O 1
ATOM 1371 N N . GLY A 1 171 ? -6.535 30.359 -0.046 1 76.19 171 GLY A N 1
ATOM 1372 C CA . GLY A 1 171 ? -7.258 30.812 1.137 1 76.19 171 GLY A CA 1
ATOM 1373 C C . GLY A 1 171 ? -8.031 29.703 1.818 1 76.19 171 GLY A C 1
ATOM 1374 O O . GLY A 1 171 ? -9.047 29.953 2.469 1 76.19 171 GLY A O 1
ATOM 1375 N N . ARG A 1 172 ? -7.668 28.359 1.455 1 82.81 172 ARG A N 1
ATOM 1376 C CA . ARG A 1 172 ? -8.375 27.25 2.088 1 82.81 172 ARG A CA 1
ATOM 1377 C C . ARG A 1 172 ? -7.434 26.422 2.949 1 82.81 172 ARG A C 1
ATOM 1379 O O . ARG A 1 172 ? -6.25 26.281 2.633 1 82.81 172 ARG A O 1
ATOM 1386 N N . ILE A 1 173 ? -7.879 26.016 4.105 1 85.94 173 ILE A N 1
ATOM 1387 C CA . ILE A 1 173 ? -7.16 25.078 4.969 1 85.94 173 ILE A CA 1
ATOM 1388 C C . ILE A 1 173 ? -8.094 23.953 5.41 1 85.94 173 ILE A C 1
ATOM 1390 O O . ILE A 1 173 ? -9.273 24.188 5.676 1 85.94 173 ILE A O 1
ATOM 1394 N N . VAL A 1 174 ? -7.605 22.75 5.324 1 82.88 174 VAL A N 1
ATOM 1395 C CA . VAL A 1 174 ? -8.328 21.594 5.863 1 82.88 174 VAL A CA 1
ATOM 1396 C C . VAL A 1 174 ? -7.789 21.25 7.25 1 82.88 174 VAL A C 1
ATOM 1398 O O . VAL A 1 174 ? -6.594 20.984 7.41 1 82.88 174 VAL A O 1
ATOM 1401 N N . VAL A 1 175 ? -8.664 21.375 8.25 1 84.38 175 VAL A N 1
ATOM 1402 C CA . VAL A 1 175 ? -8.297 21.047 9.625 1 84.38 175 VAL A CA 1
ATOM 1403 C C . VAL A 1 175 ? -8.961 19.734 10.039 1 84.38 175 VAL A C 1
ATOM 1405 O O . VAL A 1 175 ? -10.18 19.594 9.914 1 84.38 175 VAL A O 1
ATOM 1408 N N . THR A 1 176 ? -8.156 18.781 10.406 1 82.44 176 THR A N 1
ATOM 1409 C CA . THR A 1 176 ? -8.664 17.516 10.922 1 82.44 176 THR A CA 1
ATOM 1410 C C . THR A 1 176 ? -8.641 17.5 12.453 1 82.44 176 THR A C 1
ATOM 1412 O O . THR A 1 176 ? -7.617 17.812 13.062 1 82.44 176 THR A O 1
ATOM 1415 N N . PHE A 1 177 ? -9.781 17.156 13.023 1 83.88 177 PHE A N 1
ATOM 1416 C CA . PHE A 1 177 ? -9.938 17.203 14.469 1 83.88 177 PHE A CA 1
ATOM 1417 C C . PHE A 1 177 ? -9.828 15.805 15.062 1 83.88 177 PHE A C 1
ATOM 1419 O O . PHE A 1 177 ? -9.773 14.812 14.328 1 83.88 177 PHE A O 1
ATOM 1426 N N . GLY A 1 178 ? -9.633 15.836 16.375 1 79.56 178 GLY A N 1
ATOM 1427 C CA . GLY A 1 178 ? -9.438 14.586 17.094 1 79.56 178 GLY A CA 1
ATOM 1428 C C . GLY A 1 178 ? -10.641 13.664 17.031 1 79.56 178 GLY A C 1
ATOM 1429 O O . GLY A 1 178 ? -10.492 12.445 16.891 1 79.56 178 GLY A O 1
ATOM 1430 N N . THR A 1 179 ? -11.828 14.234 17.156 1 80.5 179 THR A N 1
ATOM 1431 C CA . THR A 1 179 ? -13.039 13.43 17.188 1 80.5 179 THR A CA 1
ATOM 1432 C C . THR A 1 179 ? -14.117 14.039 16.281 1 80.5 179 THR A C 1
ATOM 1434 O O . THR A 1 179 ? -14.031 15.211 15.914 1 80.5 179 THR A O 1
ATOM 1437 N N . VAL A 1 180 ? -15.062 13.18 15.977 1 79.69 180 VAL A N 1
ATOM 1438 C CA . VAL A 1 180 ? -16.234 13.664 15.242 1 79.69 180 VAL A CA 1
ATOM 1439 C C . VAL A 1 180 ? -17.016 14.656 16.094 1 79.69 180 VAL A C 1
ATOM 1441 O O . VAL A 1 180 ? -17.625 15.594 15.578 1 79.69 180 VAL A O 1
ATOM 1444 N N . GLU A 1 181 ? -16.953 14.469 17.391 1 85.56 181 GLU A N 1
ATOM 1445 C CA . GLU A 1 181 ? -17.641 15.367 18.312 1 85.56 181 GLU A CA 1
ATOM 1446 C C . GLU A 1 181 ? -17.078 16.781 18.203 1 85.56 181 GLU A C 1
ATOM 1448 O O . GLU A 1 181 ? -17.812 17.766 18.328 1 85.56 181 GLU A O 1
ATOM 1453 N N . ASP A 1 182 ? -15.758 16.844 17.969 1 88.44 182 ASP A N 1
ATOM 1454 C CA . ASP A 1 182 ? -15.148 18.172 17.766 1 88.44 182 ASP A CA 1
ATOM 1455 C C . ASP A 1 182 ? -15.781 18.891 16.594 1 88.44 182 ASP A C 1
ATOM 1457 O O . ASP A 1 182 ? -16.062 20.094 16.672 1 88.44 182 ASP A O 1
ATOM 1461 N N . VAL A 1 183 ? -15.992 18.125 15.562 1 86.94 183 VAL A N 1
ATOM 1462 C CA . VAL A 1 183 ? -16.578 18.703 14.359 1 86.94 183 VAL A CA 1
ATOM 1463 C C . VAL A 1 183 ? -18.031 19.078 14.625 1 86.94 183 VAL A C 1
ATOM 1465 O O . VAL A 1 183 ? -18.5 20.141 14.18 1 86.94 183 VAL A O 1
ATOM 1468 N N . ASN A 1 184 ? -18.703 18.25 15.383 1 87.31 184 ASN A N 1
ATOM 1469 C CA . ASN A 1 184 ? -20.078 18.578 15.75 1 87.31 184 ASN A CA 1
ATOM 1470 C C . ASN A 1 184 ? -20.156 19.844 16.578 1 87.31 184 ASN A C 1
ATOM 1472 O O . ASN A 1 184 ? -21.078 20.641 16.422 1 87.31 184 ASN A O 1
ATOM 1476 N N . ASN A 1 185 ? -19.234 20.062 17.453 1 91.25 185 ASN A N 1
ATOM 1477 C CA . ASN A 1 185 ? -19.141 21.297 18.234 1 91.25 185 ASN A CA 1
ATOM 1478 C C . ASN A 1 185 ? -18.969 22.516 17.328 1 91.25 185 ASN A C 1
ATOM 1480 O O . ASN A 1 185 ? -19.562 23.562 17.578 1 91.25 185 ASN A O 1
ATOM 1484 N N . ILE A 1 186 ? -18.188 22.344 16.312 1 90.56 186 ILE A N 1
ATOM 1485 C CA . ILE A 1 186 ? -17.969 23.422 15.359 1 90.56 186 ILE A CA 1
ATOM 1486 C C . ILE A 1 186 ? -19.281 23.719 14.617 1 90.56 186 ILE A C 1
ATOM 1488 O O . ILE A 1 186 ? -19.641 24.891 14.438 1 90.56 186 ILE A O 1
ATOM 1492 N N . LYS A 1 187 ? -19.938 22.672 14.266 1 86.81 187 LYS A N 1
ATOM 1493 C CA . LYS A 1 187 ? -21.219 22.844 13.586 1 86.81 187 LYS A CA 1
ATOM 1494 C C . LYS A 1 187 ? -22.203 23.609 14.453 1 86.81 187 LYS A C 1
ATOM 1496 O O . LYS A 1 187 ? -22.969 24.438 13.953 1 86.81 187 LYS A O 1
ATOM 1501 N N . LYS A 1 188 ? -22.203 23.375 15.727 1 89.69 188 LYS A N 1
ATOM 1502 C CA . LYS A 1 188 ? -23.109 24.031 16.656 1 89.69 188 LYS A CA 1
ATOM 1503 C C . LYS A 1 188 ? -22.797 25.516 16.781 1 89.69 188 LYS A C 1
ATOM 1505 O O . LYS A 1 188 ? -23.656 26.312 17.156 1 89.69 188 LYS A O 1
ATOM 1510 N N . ASN A 1 189 ? -21.594 25.891 16.484 1 90 189 ASN A N 1
ATOM 1511 C CA . ASN A 1 189 ? -21.156 27.281 16.625 1 90 189 ASN A CA 1
ATOM 1512 C C . ASN A 1 189 ? -20.828 27.906 15.273 1 90 189 ASN A C 1
ATOM 1514 O O . ASN A 1 189 ? -20.016 28.828 15.195 1 90 189 ASN A O 1
ATOM 1518 N N . ILE A 1 190 ? -21.422 27.312 14.25 1 88.5 190 ILE A N 1
ATOM 1519 C CA . ILE A 1 190 ? -21.047 27.688 12.883 1 88.5 190 ILE A CA 1
ATOM 1520 C C . ILE A 1 190 ? -21.422 29.141 12.625 1 88.5 190 ILE A C 1
ATOM 1522 O O . ILE A 1 190 ? -20.703 29.859 11.93 1 88.5 190 ILE A O 1
ATOM 1526 N N . ALA A 1 191 ? -22.531 29.625 13.133 1 86.75 191 ALA A N 1
ATOM 1527 C CA . ALA A 1 191 ? -22.984 31 12.93 1 86.75 191 ALA A CA 1
ATOM 1528 C C . ALA A 1 191 ? -21.953 32 13.43 1 86.75 191 ALA A C 1
ATOM 1530 O O . ALA A 1 191 ? -21.672 33 12.766 1 86.75 191 ALA A O 1
ATOM 1531 N N . LYS A 1 192 ? -21.391 31.719 14.586 1 88.69 192 LYS A N 1
ATOM 1532 C CA . LYS A 1 192 ? -20.359 32.594 15.164 1 88.69 192 LYS A CA 1
ATOM 1533 C C . LYS A 1 192 ? -19.125 32.656 14.266 1 88.69 192 LYS A C 1
ATOM 1535 O O . LYS A 1 192 ? -18.531 33.719 14.086 1 88.69 192 LYS A O 1
ATOM 1540 N N . ILE A 1 193 ? -18.797 31.594 13.664 1 88.94 193 ILE A N 1
ATOM 1541 C CA . ILE A 1 193 ? -17.594 31.484 12.852 1 88.94 193 ILE A CA 1
ATOM 1542 C C . ILE A 1 193 ? -17.812 32.188 11.516 1 88.94 193 ILE A C 1
ATOM 1544 O O . ILE A 1 193 ? -16.953 32.938 11.062 1 88.94 193 ILE A O 1
ATOM 1548 N N . ILE A 1 194 ? -18.969 32 11.008 1 87.06 194 ILE A N 1
ATOM 1549 C CA . ILE A 1 194 ? -19.312 32.656 9.734 1 87.06 194 ILE A CA 1
ATOM 1550 C C . ILE A 1 194 ? -19.375 34.156 9.914 1 87.06 194 ILE A C 1
ATOM 1552 O O . ILE A 1 194 ? -18.938 34.906 9.039 1 87.06 194 ILE A O 1
ATOM 1556 N N . SER A 1 195 ? -19.859 34.5 10.992 1 87.94 195 SER A N 1
ATOM 1557 C CA . SER A 1 195 ? -19.953 35.938 11.273 1 87.94 195 SER A CA 1
ATOM 1558 C C . SER A 1 195 ? -18.578 36.594 11.297 1 87.94 195 SER A C 1
ATOM 1560 O O . SER A 1 195 ? -18.453 37.812 11.094 1 87.94 195 SER A O 1
ATOM 1562 N N . GLN A 1 196 ? -17.562 35.781 11.508 1 88.44 196 GLN A N 1
ATOM 1563 C CA . GLN A 1 196 ? -16.203 36.281 11.555 1 88.44 196 GLN A CA 1
ATOM 1564 C C . GLN A 1 196 ? -15.57 36.312 10.164 1 88.44 196 GLN A C 1
ATOM 1566 O O . GLN A 1 196 ? -14.406 36.688 10.008 1 88.44 196 GLN A O 1
ATOM 1571 N N . GLY A 1 197 ? -16.281 35.844 9.102 1 85.62 197 GLY A N 1
ATOM 1572 C CA . GLY A 1 197 ? -15.82 35.969 7.73 1 85.62 197 GLY A CA 1
ATOM 1573 C C . GLY A 1 197 ? -15.289 34.656 7.152 1 85.62 197 GLY A C 1
ATOM 1574 O O . GLY A 1 197 ? -14.664 34.656 6.09 1 85.62 197 GLY A O 1
ATOM 1575 N N . TYR A 1 198 ? -15.477 33.562 7.945 1 89 198 TYR A N 1
ATOM 1576 C CA . TYR A 1 198 ? -14.969 32.281 7.473 1 89 198 TYR A CA 1
ATOM 1577 C C . TYR A 1 198 ? -16.094 31.453 6.859 1 89 198 TYR A C 1
ATOM 1579 O O . TYR A 1 198 ? -17.234 31.547 7.289 1 89 198 TYR A O 1
ATOM 1587 N N . LYS A 1 199 ? -15.773 30.797 5.789 1 86.12 199 LYS A N 1
ATOM 1588 C CA . LYS A 1 199 ? -16.672 29.781 5.227 1 86.12 199 LYS A CA 1
ATOM 1589 C C . LYS A 1 199 ? -16.203 28.375 5.578 1 86.12 199 LYS A C 1
ATOM 1591 O O . LYS A 1 199 ? -15.008 28.078 5.504 1 86.12 199 LYS A O 1
ATOM 1596 N N . LEU A 1 200 ? -17.188 27.594 6.086 1 87.69 200 LEU A N 1
ATOM 1597 C CA . LEU A 1 200 ? -16.844 26.234 6.496 1 87.69 200 LEU A CA 1
ATOM 1598 C C . LEU A 1 200 ? -17.516 25.203 5.586 1 87.69 200 LEU A C 1
ATOM 1600 O O . LEU A 1 200 ? -18.656 25.391 5.16 1 87.69 200 LEU A O 1
ATOM 1604 N N . GLU A 1 201 ? -16.766 24.234 5.141 1 82.5 201 GLU A N 1
ATOM 1605 C CA . GLU A 1 201 ? -17.266 23.047 4.449 1 82.5 201 GLU A CA 1
ATOM 1606 C C . GLU A 1 201 ? -16.984 21.781 5.246 1 82.5 201 GLU A C 1
ATOM 1608 O O . GLU A 1 201 ? -15.891 21.609 5.77 1 82.5 201 GLU A O 1
ATOM 1613 N N . PHE A 1 202 ? -18.094 21.047 5.465 1 78.88 202 PHE A N 1
ATOM 1614 C CA . PHE A 1 202 ? -18 19.797 6.23 1 78.88 202 PHE A CA 1
ATOM 1615 C C . PHE A 1 202 ? -18.062 18.594 5.309 1 78.88 202 PHE A C 1
ATOM 1617 O O . PHE A 1 202 ? -18.531 18.688 4.172 1 78.88 202 PHE A O 1
ATOM 1624 N N . ASP A 1 203 ? -17.641 17.469 5.773 1 60.22 203 ASP A N 1
ATOM 1625 C CA . ASP A 1 203 ? -17.766 16.156 5.121 1 60.22 203 ASP A CA 1
ATOM 1626 C C . ASP A 1 203 ? -17 16.141 3.801 1 60.22 203 ASP A C 1
ATOM 1628 O O . ASP A 1 203 ? -17.359 15.406 2.881 1 60.22 203 ASP A O 1
ATOM 1632 N N . GLY A 1 204 ? -16.016 17.109 3.516 1 51.22 204 GLY A N 1
ATOM 1633 C CA . GLY A 1 204 ? -15.273 17.078 2.264 1 51.22 204 GLY A CA 1
ATOM 1634 C C . GLY A 1 204 ? -13.789 17.312 2.445 1 51.22 204 GLY A C 1
ATOM 1635 O O . GLY A 1 204 ? -13.367 17.984 3.383 1 51.22 204 GLY A O 1
ATOM 1636 N N . LEU A 1 205 ? -12.969 16.312 2.197 1 46.38 205 LEU A N 1
ATOM 1637 C CA . LEU A 1 205 ? -11.523 16.5 2.172 1 46.38 205 LEU A CA 1
ATOM 1638 C C . LEU A 1 205 ? -11.086 17.219 0.896 1 46.38 205 LEU A C 1
ATOM 1640 O O . LEU A 1 205 ? -9.898 17.25 0.57 1 46.38 205 LEU A O 1
ATOM 1644 N N . LYS A 1 206 ? -11.945 17.625 0.081 1 42.31 206 LYS A N 1
ATOM 1645 C CA . LYS A 1 206 ? -11.5 18.109 -1.221 1 42.31 206 LYS A CA 1
ATOM 1646 C C . LYS A 1 206 ? -10.633 19.359 -1.072 1 42.31 206 LYS A C 1
ATOM 1648 O O . LYS A 1 206 ? -11.031 20.312 -0.407 1 42.31 206 LYS A O 1
ATOM 1653 N N . ILE A 1 207 ? -9.289 19.031 -1.016 1 37.53 207 ILE A N 1
ATOM 1654 C CA . ILE A 1 207 ? -8.453 20.219 -1.083 1 37.53 207 ILE A CA 1
ATOM 1655 C C . ILE A 1 207 ? -8.477 20.797 -2.498 1 37.53 207 ILE A C 1
ATOM 1657 O O . ILE A 1 207 ? -8.414 20.047 -3.479 1 37.53 207 ILE A O 1
ATOM 1661 N N . MET B 1 1 ? -23.281 1.695 -26.922 1 33.03 1 MET B N 1
ATOM 1662 C CA . MET B 1 1 ? -22.078 2.031 -26.188 1 33.03 1 MET B CA 1
ATOM 1663 C C . MET B 1 1 ? -21.516 0.801 -25.469 1 33.03 1 MET B C 1
ATOM 1665 O O . MET B 1 1 ? -22.156 0.245 -24.578 1 33.03 1 MET B O 1
ATOM 1669 N N . THR B 1 2 ? -20.953 -0.093 -26.156 1 39.31 2 THR B N 1
ATOM 1670 C CA . THR B 1 2 ? -20.625 -1.485 -25.859 1 39.31 2 THR B CA 1
ATOM 1671 C C . THR B 1 2 ? -19.75 -1.587 -24.609 1 39.31 2 THR B C 1
ATOM 1673 O O . THR B 1 2 ? -18.656 -1.032 -24.578 1 39.31 2 THR B O 1
ATOM 1676 N N . SER B 1 3 ? -20.234 -1.627 -23.422 1 47.5 3 SER B N 1
ATOM 1677 C CA . SER B 1 3 ? -19.594 -1.72 -22.109 1 47.5 3 SER B CA 1
ATOM 1678 C C . SER B 1 3 ? -18.484 -2.766 -22.094 1 47.5 3 SER B C 1
ATOM 1680 O O . SER B 1 3 ? -18.703 -3.906 -22.516 1 47.5 3 SER B O 1
ATOM 1682 N N . ILE B 1 4 ? -17.297 -2.514 -22.547 1 51.28 4 ILE B N 1
ATOM 1683 C CA . ILE B 1 4 ? -16.172 -3.443 -22.516 1 51.28 4 ILE B CA 1
ATOM 1684 C C . ILE B 1 4 ? -16.297 -4.359 -21.297 1 51.28 4 ILE B C 1
ATOM 1686 O O . ILE B 1 4 ? -16.375 -3.887 -20.172 1 51.28 4 ILE B O 1
ATOM 1690 N N . PRO B 1 5 ? -16.656 -5.562 -21.562 1 66.19 5 PRO B N 1
ATOM 1691 C CA . PRO B 1 5 ? -16.859 -6.531 -20.484 1 66.19 5 PRO B CA 1
ATOM 1692 C C . PRO B 1 5 ? -15.695 -6.555 -19.484 1 66.19 5 PRO B C 1
ATOM 1694 O O . PRO B 1 5 ? -14.539 -6.398 -19.875 1 66.19 5 PRO B O 1
ATOM 1697 N N . LYS B 1 6 ? -16.031 -6.52 -18.312 1 75.31 6 LYS B N 1
ATOM 1698 C CA . LYS B 1 6 ? -15.039 -6.594 -17.25 1 75.31 6 LYS B CA 1
ATOM 1699 C C . LYS B 1 6 ? -14.336 -7.945 -17.266 1 75.31 6 LYS B C 1
ATOM 1701 O O . LYS B 1 6 ? -14.945 -8.977 -17.547 1 75.31 6 LYS B O 1
ATOM 1706 N N . SER B 1 7 ? -13.047 -7.98 -17.141 1 89.25 7 SER B N 1
ATOM 1707 C CA . SER B 1 7 ? -12.305 -9.234 -17.047 1 89.25 7 SER B CA 1
ATOM 1708 C C . SER B 1 7 ? -12.797 -10.078 -15.875 1 89.25 7 SER B C 1
ATOM 1710 O O . SER B 1 7 ? -13.43 -9.57 -14.953 1 89.25 7 SER B O 1
ATOM 1712 N N . ASN B 1 8 ? -12.609 -11.422 -15.992 1 92.81 8 ASN B N 1
ATOM 1713 C CA . ASN B 1 8 ? -12.945 -12.32 -14.891 1 92.81 8 ASN B CA 1
ATOM 1714 C C . ASN B 1 8 ? -12.297 -11.867 -13.586 1 92.81 8 ASN B C 1
ATOM 1716 O O . ASN B 1 8 ? -12.883 -12.016 -12.508 1 92.81 8 ASN B O 1
ATOM 1720 N N . GLU B 1 9 ? -11.078 -11.32 -13.727 1 95.5 9 GLU B N 1
ATOM 1721 C CA . GLU B 1 9 ? -10.32 -10.859 -12.57 1 95.5 9 GLU B CA 1
ATOM 1722 C C . GLU B 1 9 ? -11.016 -9.672 -11.898 1 95.5 9 GLU B C 1
ATOM 1724 O O . GLU B 1 9 ? -11.133 -9.633 -10.672 1 95.5 9 GLU B O 1
ATOM 1729 N N . LEU B 1 10 ? -11.562 -8.742 -12.672 1 94.62 10 LEU B N 1
ATOM 1730 C CA . LEU B 1 10 ? -12.242 -7.574 -12.125 1 94.62 10 LEU B CA 1
ATOM 1731 C C . LEU B 1 10 ? -13.578 -7.969 -11.5 1 94.62 10 LEU B C 1
ATOM 1733 O O . LEU B 1 10 ? -13.945 -7.445 -10.445 1 94.62 10 LEU B O 1
ATOM 1737 N N . VAL B 1 11 ? -14.227 -8.883 -12.117 1 93.81 11 VAL B N 1
ATOM 1738 C CA . VAL B 1 11 ? -15.492 -9.383 -11.594 1 93.81 11 VAL B CA 1
ATOM 1739 C C . VAL B 1 11 ? -15.25 -10.086 -10.258 1 93.81 11 VAL B C 1
ATOM 1741 O O . VAL B 1 11 ? -16 -9.898 -9.305 1 93.81 11 VAL B O 1
ATOM 1744 N N . PHE B 1 12 ? -14.227 -10.906 -10.25 1 97.38 12 PHE B N 1
ATOM 1745 C CA . PHE B 1 12 ? -13.875 -11.594 -9.016 1 97.38 12 PHE B CA 1
ATOM 1746 C C . PHE B 1 12 ? -13.672 -10.594 -7.883 1 97.38 12 PHE B C 1
ATOM 1748 O O . PHE B 1 12 ? -14.219 -10.766 -6.789 1 97.38 12 PHE B O 1
ATOM 1755 N N . VAL B 1 13 ? -12.914 -9.508 -8.094 1 97.75 13 VAL B N 1
ATOM 1756 C CA . VAL B 1 13 ? -12.594 -8.516 -7.07 1 97.75 13 VAL B CA 1
ATOM 1757 C C . VAL B 1 13 ? -13.883 -7.863 -6.57 1 97.75 13 VAL B C 1
ATOM 1759 O O . VAL B 1 13 ? -14.094 -7.746 -5.359 1 97.75 13 VAL B O 1
ATOM 1762 N N . LYS B 1 14 ? -14.703 -7.5 -7.5 1 95.38 14 LYS B N 1
ATOM 1763 C CA . LYS B 1 14 ? -15.977 -6.887 -7.141 1 95.38 14 LYS B CA 1
ATOM 1764 C C . LYS B 1 14 ? -16.812 -7.828 -6.281 1 95.38 14 LYS B C 1
ATOM 1766 O O . LYS B 1 14 ? -17.344 -7.426 -5.238 1 95.38 14 LYS B O 1
ATOM 1771 N N . ASN B 1 15 ? -16.875 -9.07 -6.703 1 95.44 15 ASN B N 1
ATOM 1772 C CA . ASN B 1 15 ? -17.688 -10.062 -5.988 1 95.44 15 ASN B CA 1
ATOM 1773 C C . ASN B 1 15 ? -17.094 -10.367 -4.613 1 95.44 15 ASN B C 1
ATOM 1775 O O . ASN B 1 15 ? -17.844 -10.484 -3.631 1 95.44 15 ASN B O 1
ATOM 1779 N N . TYR B 1 16 ? -15.82 -10.516 -4.566 1 98 16 TYR B N 1
ATOM 1780 C CA . TYR B 1 16 ? -15.156 -10.805 -3.301 1 98 16 TYR B CA 1
ATOM 1781 C C . TYR B 1 16 ? -15.438 -9.719 -2.273 1 98 16 TYR B C 1
ATOM 1783 O O . TYR B 1 16 ? -15.859 -10.016 -1.149 1 98 16 TYR B O 1
ATOM 1791 N N . TYR B 1 17 ? -15.234 -8.422 -2.693 1 97.75 17 TYR B N 1
ATOM 1792 C CA . TYR B 1 17 ? -15.414 -7.336 -1.731 1 97.75 17 TYR B CA 1
ATOM 1793 C C . TYR B 1 17 ? -16.891 -7.148 -1.389 1 97.75 17 TYR B C 1
ATOM 1795 O O . TYR B 1 17 ? -17.234 -6.789 -0.259 1 97.75 17 TYR B O 1
ATOM 1803 N N . ASN B 1 18 ? -17.734 -7.402 -2.359 1 96.12 18 ASN B N 1
ATOM 1804 C CA . ASN B 1 18 ? -19.156 -7.402 -2.037 1 96.12 18 ASN B CA 1
ATOM 1805 C C . ASN B 1 18 ? -19.484 -8.445 -0.978 1 96.12 18 ASN B C 1
ATOM 1807 O O . ASN B 1 18 ? -20.234 -8.172 -0.042 1 96.12 18 ASN B O 1
ATOM 1811 N N . MET B 1 19 ? -18.938 -9.664 -1.159 1 96.94 19 MET B N 1
ATOM 1812 C CA . MET B 1 19 ? -19.141 -10.719 -0.17 1 96.94 19 MET B CA 1
ATOM 1813 C C . MET B 1 19 ? -18.547 -10.312 1.182 1 96.94 19 MET B C 1
ATOM 1815 O O . MET B 1 19 ? -19.203 -10.469 2.215 1 96.94 19 MET B O 1
ATOM 1819 N N . LEU B 1 20 ? -17.375 -9.766 1.218 1 97.25 20 LEU B N 1
ATOM 1820 C CA . LEU B 1 20 ? -16.734 -9.336 2.449 1 97.25 20 LEU B CA 1
ATOM 1821 C C . LEU B 1 20 ? -17.578 -8.32 3.195 1 97.25 20 LEU B C 1
ATOM 1823 O O . LEU B 1 20 ? -17.688 -8.367 4.422 1 97.25 20 LEU B O 1
ATOM 1827 N N . CYS B 1 21 ? -18.219 -7.41 2.473 1 95.88 21 CYS B N 1
ATOM 1828 C CA . CYS B 1 21 ? -19.016 -6.332 3.066 1 95.88 21 CYS B CA 1
ATOM 1829 C C . CYS B 1 21 ? -20.375 -6.832 3.518 1 95.88 21 CYS B C 1
ATOM 1831 O O . CYS B 1 21 ? -20.891 -6.395 4.547 1 95.88 21 CYS B O 1
ATOM 1833 N N . ASN B 1 22 ? -20.938 -7.828 2.801 1 94.38 22 ASN B N 1
ATOM 1834 C CA . ASN B 1 22 ? -22.359 -8.102 2.998 1 94.38 22 ASN B CA 1
ATOM 1835 C C . ASN B 1 22 ? -22.594 -9.477 3.619 1 94.38 22 ASN B C 1
ATOM 1837 O O . ASN B 1 22 ? -23.562 -9.688 4.336 1 94.38 22 ASN B O 1
ATOM 1841 N N . ARG B 1 23 ? -21.781 -10.445 3.271 1 96.12 23 ARG B N 1
ATOM 1842 C CA . ARG B 1 23 ? -21.906 -11.805 3.783 1 96.12 23 ARG B CA 1
ATOM 1843 C C . ARG B 1 23 ? -20.531 -12.383 4.121 1 96.12 23 ARG B C 1
ATOM 1845 O O . ARG B 1 23 ? -20.156 -13.445 3.621 1 96.12 23 ARG B O 1
ATOM 1852 N N . PRO B 1 24 ? -19.812 -11.727 5.102 1 96.25 24 PRO B N 1
ATOM 1853 C CA . PRO B 1 24 ? -18.453 -12.172 5.414 1 96.25 24 PRO B CA 1
ATOM 1854 C C . PRO B 1 24 ? -18.406 -13.578 6 1 96.25 24 PRO B C 1
ATOM 1856 O O . PRO B 1 24 ? -17.375 -14.258 5.914 1 96.25 24 PRO B O 1
ATOM 1859 N N . SER B 1 25 ? -19.516 -14.117 6.527 1 95.19 25 SER B N 1
ATOM 1860 C CA . SER B 1 25 ? -19.547 -15.43 7.16 1 95.19 25 SER B CA 1
ATOM 1861 C C . SER B 1 25 ? -19.359 -16.547 6.137 1 95.19 25 SER B C 1
ATOM 1863 O O . SER B 1 25 ? -19.031 -17.672 6.5 1 95.19 25 SER B O 1
ATOM 1865 N N . VAL B 1 26 ? -19.594 -16.25 4.789 1 96.81 26 VAL B N 1
ATOM 1866 C CA . VAL B 1 26 ? -19.5 -17.297 3.783 1 96.81 26 VAL B CA 1
ATOM 1867 C C . VAL B 1 26 ? -18.328 -17.016 2.842 1 96.81 26 VAL B C 1
ATOM 1869 O O . VAL B 1 26 ? -18.219 -17.625 1.782 1 96.81 26 VAL B O 1
ATOM 1872 N N . ILE B 1 27 ? -17.453 -16.031 3.223 1 97.5 27 ILE B N 1
ATOM 1873 C CA . ILE B 1 27 ? -16.359 -15.617 2.355 1 97.5 27 ILE B CA 1
ATOM 1874 C C . ILE B 1 27 ? -15.391 -16.781 2.143 1 97.5 27 ILE B C 1
ATOM 1876 O O . ILE B 1 27 ? -14.648 -16.812 1.163 1 97.5 27 ILE B O 1
ATOM 1880 N N . HIS B 1 28 ? -15.445 -17.797 3.078 1 96.81 28 HIS B N 1
ATOM 1881 C CA . HIS B 1 28 ? -14.562 -18.938 3.02 1 96.81 28 HIS B CA 1
ATOM 1882 C C . HIS B 1 28 ? -14.812 -19.766 1.763 1 96.81 28 HIS B C 1
ATOM 1884 O O . HIS B 1 28 ? -13.992 -20.609 1.39 1 96.81 28 HIS B O 1
ATOM 1890 N N . GLN B 1 29 ? -15.898 -19.531 1.038 1 97.31 29 GLN B N 1
ATOM 1891 C CA . GLN B 1 29 ? -16.25 -20.281 -0.163 1 97.31 29 GLN B CA 1
ATOM 1892 C C . GLN B 1 29 ? -15.281 -19.984 -1.3 1 97.31 29 GLN B C 1
ATOM 1894 O O . GLN B 1 29 ? -15.219 -20.734 -2.281 1 97.31 29 GLN B O 1
ATOM 1899 N N . TYR B 1 30 ? -14.508 -18.891 -1.193 1 98 30 TYR B N 1
ATOM 1900 C CA . TYR B 1 30 ? -13.547 -18.531 -2.232 1 98 30 TYR B CA 1
ATOM 1901 C C . TYR B 1 30 ? -12.258 -19.328 -2.072 1 98 30 TYR B C 1
ATOM 1903 O O . TYR B 1 30 ? -11.398 -19.312 -2.961 1 98 30 TYR B O 1
ATOM 1911 N N . TYR B 1 31 ? -12.102 -20.062 -0.958 1 98.44 31 TYR B N 1
ATOM 1912 C CA . TYR B 1 31 ? -10.836 -20.719 -0.648 1 98.44 31 TYR B CA 1
ATOM 1913 C C . TYR B 1 31 ? -10.922 -22.219 -0.928 1 98.44 31 TYR B C 1
ATOM 1915 O O . TYR B 1 31 ? -11.984 -22.828 -0.765 1 98.44 31 TYR B O 1
ATOM 1923 N N . MET B 1 32 ? -9.805 -22.672 -1.382 1 96.44 32 MET B N 1
ATOM 1924 C CA . MET B 1 32 ? -9.641 -24.109 -1.589 1 96.44 32 MET B CA 1
ATOM 1925 C C . MET B 1 32 ? -8.828 -24.734 -0.458 1 96.44 32 MET B C 1
ATOM 1927 O O . MET B 1 32 ? -8.328 -24.016 0.417 1 96.44 32 MET B O 1
ATOM 1931 N N . LYS B 1 33 ? -8.695 -26.062 -0.493 1 94.38 33 LYS B N 1
ATOM 1932 C CA . LYS B 1 33 ? -8 -26.797 0.563 1 94.38 33 LYS B CA 1
ATOM 1933 C C . LYS B 1 33 ? -6.543 -26.359 0.663 1 94.38 33 LYS B C 1
ATOM 1935 O O . LYS B 1 33 ? -5.98 -26.297 1.758 1 94.38 33 LYS B O 1
ATOM 1940 N N . ASP B 1 34 ? -5.902 -26 -0.422 1 96.06 34 ASP B N 1
ATOM 1941 C CA . ASP B 1 34 ? -4.477 -25.688 -0.406 1 96.06 34 ASP B CA 1
ATOM 1942 C C . ASP B 1 34 ? -4.238 -24.188 -0.505 1 96.06 34 ASP B C 1
ATOM 1944 O O . ASP B 1 34 ? -3.131 -23.75 -0.827 1 96.06 34 ASP B O 1
ATOM 1948 N N . SER B 1 35 ? -5.285 -23.391 -0.221 1 98.19 35 SER B N 1
ATOM 1949 C CA . SER B 1 35 ? -5.141 -21.938 -0.205 1 98.19 35 SER B CA 1
ATOM 1950 C C . SER B 1 35 ? -4.273 -21.484 0.965 1 98.19 35 SER B C 1
ATOM 1952 O O . SER B 1 35 ? -4.133 -22.203 1.955 1 98.19 35 SER B O 1
ATOM 1954 N N . GLN B 1 36 ? -3.631 -20.391 0.787 1 98.69 36 GLN B N 1
ATOM 1955 C CA . GLN B 1 36 ? -2.9 -19.719 1.862 1 98.69 36 GLN B CA 1
ATOM 1956 C C . GLN B 1 36 ? -3.334 -18.266 2.002 1 98.69 36 GLN B C 1
ATOM 1958 O O . GLN B 1 36 ? -3.551 -17.578 1.003 1 98.69 36 GLN B O 1
ATOM 1963 N N . LEU B 1 37 ? -3.533 -17.828 3.234 1 98.75 37 LEU B N 1
ATOM 1964 C CA . LEU B 1 37 ? -4.027 -16.484 3.521 1 98.75 37 LEU B CA 1
ATOM 1965 C C . LEU B 1 37 ? -3.172 -15.805 4.59 1 98.75 37 LEU B C 1
ATOM 1967 O O . LEU B 1 37 ? -2.906 -16.391 5.641 1 98.75 37 LEU B O 1
ATOM 1971 N N . THR B 1 38 ? -2.641 -14.648 4.297 1 98.81 38 THR B N 1
ATOM 1972 C CA . THR B 1 38 ? -1.944 -13.805 5.258 1 98.81 38 THR B CA 1
ATOM 1973 C C . THR B 1 38 ? -2.643 -12.453 5.402 1 98.81 38 THR B C 1
ATOM 1975 O O . THR B 1 38 ? -2.816 -11.734 4.418 1 98.81 38 THR B O 1
ATOM 1978 N N . ILE B 1 39 ? -3.137 -12.109 6.602 1 98.44 39 ILE B N 1
ATOM 1979 C CA . ILE B 1 39 ? -3.693 -10.797 6.93 1 98.44 39 ILE B CA 1
ATOM 1980 C C . ILE B 1 39 ? -2.873 -10.156 8.039 1 98.44 39 ILE B C 1
ATOM 1982 O O . ILE B 1 39 ? -2.77 -10.703 9.141 1 98.44 39 ILE B O 1
ATOM 1986 N N . SER B 1 40 ? -2.277 -8.992 7.77 1 97.81 40 SER B N 1
ATOM 1987 C CA . SER B 1 40 ? -1.441 -8.383 8.797 1 97.81 40 SER B CA 1
ATOM 1988 C C . SER B 1 40 ? -1.4 -6.863 8.648 1 97.81 40 SER B C 1
ATOM 1990 O O . SER B 1 40 ? -1.599 -6.336 7.551 1 97.81 40 SER B O 1
ATOM 1992 N N . LYS B 1 41 ? -1.206 -6.195 9.75 1 94.88 41 LYS B N 1
ATOM 1993 C CA . LYS B 1 41 ? -0.818 -4.789 9.711 1 94.88 41 LYS B CA 1
ATOM 1994 C C . LYS B 1 41 ? 0.612 -4.625 9.203 1 94.88 41 LYS B C 1
ATOM 1996 O O . LYS B 1 41 ? 1.461 -5.488 9.438 1 94.88 41 LYS B O 1
ATOM 2001 N N . GLU B 1 42 ? 0.826 -3.576 8.57 1 94.06 42 GLU B N 1
ATOM 2002 C CA . GLU B 1 42 ? 2.154 -3.27 8.047 1 94.06 42 GLU B CA 1
ATOM 2003 C C . GLU B 1 42 ? 3.211 -3.359 9.141 1 94.06 42 GLU B C 1
ATOM 2005 O O . GLU B 1 42 ? 4.355 -3.742 8.883 1 94.06 42 GLU B O 1
ATOM 2010 N N . THR B 1 43 ? 2.844 -3.092 10.375 1 89.5 43 THR B N 1
ATOM 2011 C CA . THR B 1 43 ? 3.785 -3.027 11.492 1 89.5 43 THR B CA 1
ATOM 2012 C C . THR B 1 43 ? 3.93 -4.395 12.156 1 89.5 43 THR B C 1
ATOM 2014 O O . THR B 1 43 ? 4.777 -4.578 13.031 1 89.5 43 THR B O 1
ATOM 2017 N N . ASP B 1 44 ? 3.105 -5.355 11.789 1 93.75 44 ASP B N 1
ATOM 2018 C CA . ASP B 1 44 ? 3.082 -6.656 12.453 1 93.75 44 ASP B CA 1
ATOM 2019 C C . ASP B 1 44 ? 3.891 -7.688 11.68 1 93.75 44 ASP B C 1
ATOM 2021 O O . ASP B 1 44 ? 4.16 -7.504 10.484 1 93.75 44 ASP B O 1
ATOM 2025 N N . LYS B 1 45 ? 4.305 -8.672 12.383 1 92.69 45 LYS B N 1
ATOM 2026 C CA . LYS B 1 45 ? 4.855 -9.844 11.703 1 92.69 45 LYS B CA 1
ATOM 2027 C C . LYS B 1 45 ? 3.756 -10.641 11.016 1 92.69 45 LYS B C 1
ATOM 2029 O O . LYS B 1 45 ? 2.766 -11.023 11.648 1 92.69 45 LYS B O 1
ATOM 2034 N N . PRO B 1 46 ? 3.939 -10.852 9.734 1 95.62 46 PRO B N 1
ATOM 2035 C CA . PRO B 1 46 ? 2.896 -11.602 9.023 1 95.62 46 PRO B CA 1
ATOM 2036 C C . PRO B 1 46 ? 2.85 -13.07 9.43 1 95.62 46 PRO B C 1
ATOM 2038 O O . PRO B 1 46 ? 3.893 -13.68 9.695 1 95.62 46 PRO B O 1
ATOM 2041 N N . GLU B 1 47 ? 1.657 -13.586 9.539 1 94.94 47 GLU B N 1
ATOM 2042 C CA . GLU B 1 47 ? 1.431 -15.008 9.805 1 94.94 47 GLU B CA 1
ATOM 2043 C C . GLU B 1 47 ? 0.491 -15.617 8.773 1 94.94 47 GLU B C 1
ATOM 2045 O O . GLU B 1 47 ? -0.6 -15.102 8.531 1 94.94 47 GLU B O 1
ATOM 2050 N N . THR B 1 48 ? 0.926 -16.75 8.234 1 97.81 48 THR B N 1
ATOM 2051 C CA . THR B 1 48 ? 0.16 -17.391 7.172 1 97.81 48 THR B CA 1
ATOM 2052 C C . THR B 1 48 ? -0.809 -18.422 7.75 1 97.81 48 THR B C 1
ATOM 2054 O O . THR B 1 48 ? -0.431 -19.219 8.602 1 97.81 48 THR B O 1
ATOM 2057 N N . CYS B 1 49 ? -2.023 -18.312 7.285 1 98.25 49 CYS B N 1
ATOM 2058 C CA . CYS B 1 49 ? -3.082 -19.25 7.633 1 98.25 49 CYS B CA 1
ATOM 2059 C C . CYS B 1 49 ? -3.334 -20.234 6.496 1 98.25 49 CYS B C 1
ATOM 2061 O O . CYS B 1 49 ? -3.395 -19.844 5.328 1 98.25 49 CYS B O 1
ATOM 2063 N N . THR B 1 50 ? -3.525 -21.547 6.824 1 98 50 THR B N 1
ATOM 2064 C CA . THR B 1 50 ? -3.709 -22.531 5.777 1 98 50 THR B CA 1
ATOM 2065 C C . THR B 1 50 ? -5 -23.312 5.992 1 98 50 THR B C 1
ATOM 2067 O O . THR B 1 50 ? -5.309 -24.25 5.242 1 98 50 THR B O 1
ATOM 2070 N N . GLU B 1 51 ? -5.703 -22.969 7.051 1 97.06 51 GLU B N 1
ATOM 2071 C CA . GLU B 1 51 ? -6.969 -23.641 7.348 1 97.06 51 GLU B CA 1
ATOM 2072 C C . GLU B 1 51 ? -7.906 -22.719 8.133 1 97.06 51 GLU B C 1
ATOM 2074 O O . GLU B 1 51 ? -7.492 -21.656 8.609 1 97.06 51 GLU B O 1
ATOM 2079 N N . ASP B 1 52 ? -9.234 -23.109 8.133 1 96.88 52 ASP B N 1
ATOM 2080 C CA . ASP B 1 52 ? -10.242 -22.375 8.891 1 96.88 52 ASP B CA 1
ATOM 2081 C C . ASP B 1 52 ? -10.234 -20.891 8.531 1 96.88 52 ASP B C 1
ATOM 2083 O O . ASP B 1 52 ? -10.188 -20.031 9.414 1 96.88 52 ASP B O 1
ATOM 2087 N N . PHE B 1 53 ? -10.234 -20.625 7.227 1 98.06 53 PHE B N 1
ATOM 2088 C CA . PHE B 1 53 ? -10.062 -19.281 6.684 1 98.06 53 PHE B CA 1
ATOM 2089 C C . PHE B 1 53 ? -11.133 -18.344 7.215 1 98.06 53 PHE B C 1
ATOM 2091 O O . PHE B 1 53 ? -10.852 -17.188 7.531 1 98.06 53 PHE B O 1
ATOM 2098 N N . GLY B 1 54 ? -12.336 -18.828 7.301 1 96.25 54 GLY B N 1
ATOM 2099 C CA . GLY B 1 54 ? -13.414 -18.016 7.84 1 96.25 54 GLY B CA 1
ATOM 2100 C C . GLY B 1 54 ? -13.125 -17.5 9.234 1 96.25 54 GLY B C 1
ATOM 2101 O O . GLY B 1 54 ? -13.297 -16.297 9.508 1 96.25 54 GLY B O 1
ATOM 2102 N N . LYS B 1 55 ? -12.719 -18.375 10.086 1 96.38 55 LYS B N 1
ATOM 2103 C CA . LYS B 1 55 ? -12.383 -18 11.453 1 96.38 55 LYS B CA 1
ATOM 2104 C C . LYS B 1 55 ? -11.219 -17.016 11.492 1 96.38 55 LYS B C 1
ATOM 2106 O O . LYS B 1 55 ? -11.242 -16.047 12.258 1 96.38 55 LYS B O 1
ATOM 2111 N N . TYR B 1 56 ? -10.234 -17.312 10.672 1 97.62 56 TYR B N 1
ATOM 2112 C CA . TYR B 1 56 ? -9.062 -16.453 10.586 1 97.62 56 TYR B CA 1
ATOM 2113 C C . TYR B 1 56 ? -9.438 -15.047 10.148 1 97.62 56 TYR B C 1
ATOM 2115 O O . TYR B 1 56 ? -9 -14.062 10.75 1 97.62 56 TYR B O 1
ATOM 2123 N N . ILE B 1 57 ? -10.305 -14.914 9.141 1 97.31 57 ILE B N 1
ATOM 2124 C CA . ILE B 1 57 ? -10.734 -13.617 8.617 1 97.31 57 ILE B CA 1
ATOM 2125 C C . ILE B 1 57 ? -11.508 -12.859 9.688 1 97.31 57 ILE B C 1
ATOM 2127 O O . ILE B 1 57 ? -11.281 -11.664 9.898 1 97.31 57 ILE B O 1
ATOM 2131 N N . LYS B 1 58 ? -12.312 -13.578 10.391 1 95.19 58 LYS B N 1
ATOM 2132 C CA . LYS B 1 58 ? -13.102 -12.969 11.453 1 95.19 58 LYS B CA 1
ATOM 2133 C C . LYS B 1 58 ? -12.195 -12.438 12.57 1 95.19 58 LYS B C 1
ATOM 2135 O O . LYS B 1 58 ? -12.469 -11.383 13.148 1 95.19 58 LYS B O 1
ATOM 2140 N N . LEU B 1 59 ? -11.172 -13.164 12.828 1 95.62 59 LEU B N 1
ATOM 2141 C CA . LEU B 1 59 ? -10.234 -12.789 13.883 1 95.62 59 LEU B CA 1
ATOM 2142 C C . LEU B 1 59 ? -9.422 -11.562 13.477 1 95.62 59 LEU B C 1
ATOM 2144 O O . LEU B 1 59 ? -9.133 -10.703 14.312 1 95.62 59 LEU B O 1
ATOM 2148 N N . LYS B 1 60 ? -9.047 -11.484 12.203 1 96 60 LYS B N 1
ATOM 2149 C CA . LYS B 1 60 ? -8.109 -10.461 11.742 1 96 60 LYS B CA 1
ATOM 2150 C C . LYS B 1 60 ? -8.852 -9.195 11.32 1 96 60 LYS B C 1
ATOM 2152 O O . LYS B 1 60 ? -8.281 -8.102 11.344 1 96 60 LYS B O 1
ATOM 2157 N N . ILE B 1 61 ? -10.062 -9.359 10.891 1 95.75 61 ILE B N 1
ATOM 2158 C CA . ILE B 1 61 ? -10.914 -8.234 10.547 1 95.75 61 ILE B CA 1
ATOM 2159 C C . ILE B 1 61 ? -12.07 -8.133 11.539 1 95.75 61 ILE B C 1
ATOM 2161 O O . ILE B 1 61 ? -13.18 -8.57 11.258 1 95.75 61 ILE B O 1
ATOM 2165 N N . THR B 1 62 ? -11.797 -7.453 12.641 1 91.94 62 THR B N 1
ATOM 2166 C CA . THR B 1 62 ? -12.703 -7.449 13.781 1 91.94 62 THR B CA 1
ATOM 2167 C C . THR B 1 62 ? -13.867 -6.496 13.539 1 91.94 62 THR B C 1
ATOM 2169 O O . THR B 1 62 ? -14.992 -6.762 13.969 1 91.94 62 THR B O 1
ATOM 2172 N N . ASN B 1 63 ? -13.625 -5.395 12.836 1 92.75 63 ASN B N 1
ATOM 2173 C CA . ASN B 1 63 ? -14.68 -4.453 12.492 1 92.75 63 ASN B CA 1
ATOM 2174 C C . ASN B 1 63 ? -15.297 -4.77 11.133 1 92.75 63 ASN B C 1
ATOM 2176 O O . ASN B 1 63 ? -14.57 -4.926 10.148 1 92.75 63 ASN B O 1
ATOM 2180 N N . PRO B 1 64 ? -16.594 -4.844 11.148 1 93.62 64 PRO B N 1
ATOM 2181 C CA . PRO B 1 64 ? -17.234 -5.145 9.867 1 93.62 64 PRO B CA 1
ATOM 2182 C C . PRO B 1 64 ? -16.922 -4.102 8.797 1 93.62 64 PRO B C 1
ATOM 2184 O O . PRO B 1 64 ? -17.016 -2.898 9.055 1 93.62 64 PRO B O 1
ATOM 2187 N N . VAL B 1 65 ? -16.578 -4.594 7.652 1 93.62 65 VAL B N 1
ATOM 2188 C CA . VAL B 1 65 ? -16.297 -3.711 6.523 1 93.62 65 VAL B CA 1
ATOM 2189 C C . VAL B 1 65 ? -17.609 -3.357 5.816 1 93.62 65 VAL B C 1
ATOM 2191 O O . VAL B 1 65 ? -18.312 -4.242 5.324 1 93.62 65 VAL B O 1
ATOM 2194 N N . SER B 1 66 ? -17.938 -2.094 5.82 1 93.06 66 SER B N 1
ATOM 2195 C CA . SER B 1 66 ? -19.188 -1.658 5.203 1 93.06 66 SER B CA 1
ATOM 2196 C C . SER B 1 66 ? -18.984 -1.346 3.723 1 93.06 66 SER B C 1
ATOM 2198 O O . SER B 1 66 ? -19.906 -1.527 2.916 1 93.06 66 SER B O 1
ATOM 2200 N N . LYS B 1 67 ? -17.75 -0.836 3.369 1 92.56 67 LYS B N 1
ATOM 2201 C CA . LYS B 1 67 ? -17.453 -0.404 2.008 1 92.56 67 LYS B CA 1
ATOM 2202 C C . LYS B 1 67 ? -15.961 -0.518 1.709 1 92.56 67 LYS B C 1
ATOM 2204 O O . LYS B 1 67 ? -15.125 -0.352 2.604 1 92.56 67 LYS B O 1
ATOM 2209 N N . VAL B 1 68 ? -15.695 -0.932 0.478 1 93.69 68 VAL B N 1
ATOM 2210 C CA . VAL B 1 68 ? -14.312 -0.93 0.012 1 93.69 68 VAL B CA 1
ATOM 2211 C C . VAL B 1 68 ? -14.148 0.085 -1.118 1 93.69 68 VAL B C 1
ATOM 2213 O O . VAL B 1 68 ? -14.852 0.018 -2.127 1 93.69 68 VAL B O 1
ATOM 2216 N N . LEU B 1 69 ? -13.312 1.076 -0.883 1 92.31 69 LEU B N 1
ATOM 2217 C CA . LEU B 1 69 ? -12.945 2.041 -1.915 1 92.31 69 LEU B CA 1
ATOM 2218 C C . LEU B 1 69 ? -11.672 1.615 -2.631 1 92.31 69 LEU B C 1
ATOM 2220 O O . LEU B 1 69 ? -10.594 1.613 -2.035 1 92.31 69 LEU B O 1
ATOM 2224 N N . ILE B 1 70 ? -11.797 1.257 -3.904 1 93.38 70 ILE B N 1
ATOM 2225 C CA . ILE B 1 70 ? -10.641 0.801 -4.672 1 93.38 70 ILE B CA 1
ATOM 2226 C C . ILE B 1 70 ? -10.023 1.979 -5.422 1 93.38 70 ILE B C 1
ATOM 2228 O O . ILE B 1 70 ? -10.688 2.623 -6.234 1 93.38 70 ILE B O 1
ATOM 2232 N N . SER B 1 71 ? -8.75 2.277 -5.145 1 92.06 71 SER B N 1
ATOM 2233 C CA . SER B 1 71 ? -8.07 3.377 -5.812 1 92.06 71 SER B CA 1
ATOM 2234 C C . SER B 1 71 ? -7.234 2.873 -6.988 1 92.06 71 SER B C 1
ATOM 2236 O O . SER B 1 71 ? -6.906 3.639 -7.895 1 92.06 71 SER B O 1
ATOM 2238 N N . HIS B 1 72 ? -6.84 1.57 -6.953 1 94.69 72 HIS B N 1
ATOM 2239 C CA . HIS B 1 72 ? -5.992 1.006 -8 1 94.69 72 HIS B CA 1
ATOM 2240 C C . HIS B 1 72 ? -6.16 -0.507 -8.086 1 94.69 72 HIS B C 1
ATOM 2242 O O . HIS B 1 72 ? -6.246 -1.188 -7.062 1 94.69 72 HIS B O 1
ATOM 2248 N N . ILE B 1 73 ? -6.266 -1.011 -9.289 1 97.31 73 ILE B N 1
ATOM 2249 C CA . ILE B 1 73 ? -6.281 -2.449 -9.531 1 97.31 73 ILE B CA 1
ATOM 2250 C C . ILE B 1 73 ? -5.355 -2.789 -10.695 1 97.31 73 ILE B C 1
ATOM 2252 O O . ILE B 1 73 ? -5.402 -2.143 -11.742 1 97.31 73 ILE B O 1
ATOM 2256 N N . SER B 1 74 ? -4.441 -3.752 -10.484 1 97.44 74 SER B N 1
ATOM 2257 C CA . SER B 1 74 ? -3.604 -4.34 -11.523 1 97.44 74 SER B CA 1
ATOM 2258 C C . SER B 1 74 ? -3.689 -5.859 -11.508 1 97.44 74 SER B C 1
ATOM 2260 O O . SER B 1 74 ? -3.859 -6.469 -10.453 1 97.44 74 SER B O 1
ATOM 2262 N N . TRP B 1 75 ? -3.703 -6.453 -12.711 1 97.06 75 TRP B N 1
ATOM 2263 C CA . TRP B 1 75 ? -3.723 -7.91 -12.773 1 97.06 75 TRP B CA 1
ATOM 2264 C C . TRP B 1 75 ? -2.926 -8.414 -13.977 1 97.06 75 TRP B C 1
ATOM 2266 O O . TRP B 1 75 ? -2.693 -7.672 -14.93 1 97.06 75 TRP B O 1
ATOM 2276 N N . GLN B 1 76 ? -2.41 -9.57 -13.844 1 98.31 76 GLN B N 1
ATOM 2277 C CA . GLN B 1 76 ? -1.639 -10.266 -14.867 1 98.31 76 GLN B CA 1
ATOM 2278 C C . GLN B 1 76 ? -2.014 -11.75 -14.93 1 98.31 76 GLN B C 1
ATOM 2280 O O . GLN B 1 76 ? -2.234 -12.375 -13.891 1 98.31 76 GLN B O 1
ATOM 2285 N N . ARG B 1 77 ? -2.076 -12.25 -16.094 1 96.5 77 ARG B N 1
ATOM 2286 C CA . ARG B 1 77 ? -2.174 -13.703 -16.25 1 96.5 77 ARG B CA 1
ATOM 2287 C C . ARG B 1 77 ? -0.823 -14.367 -16 1 96.5 77 ARG B C 1
ATOM 2289 O O . ARG B 1 77 ? 0.193 -13.93 -16.562 1 96.5 77 ARG B O 1
ATOM 2296 N N . MET B 1 78 ? -0.8 -15.352 -15.125 1 96.75 78 MET B N 1
ATOM 2297 C CA . MET B 1 78 ? 0.417 -16.125 -14.875 1 96.75 78 MET B CA 1
ATOM 2298 C C . MET B 1 78 ? 0.537 -17.281 -15.852 1 96.75 78 MET B C 1
ATOM 2300 O O . MET B 1 78 ? 1.633 -17.594 -16.328 1 96.75 78 MET B O 1
ATOM 2304 N N . ASP B 1 79 ? -0.523 -17.969 -16.062 1 95.12 79 ASP B N 1
ATOM 2305 C CA . ASP B 1 79 ? -0.701 -19.031 -17.047 1 95.12 79 ASP B CA 1
ATOM 2306 C C . ASP B 1 79 ? -2.166 -19.156 -17.453 1 95.12 79 ASP B C 1
ATOM 2308 O O . ASP B 1 79 ? -2.932 -18.203 -17.344 1 95.12 79 ASP B O 1
ATOM 2312 N N . ASP B 1 80 ? -2.594 -20.266 -17.969 1 95.25 80 ASP B N 1
ATOM 2313 C CA . ASP B 1 80 ? -3.938 -20.391 -18.516 1 95.25 80 ASP B CA 1
ATOM 2314 C C . ASP B 1 80 ? -4.988 -20.422 -17.422 1 95.25 80 ASP B C 1
ATOM 2316 O O . ASP B 1 80 ? -6.168 -20.156 -17.672 1 95.25 80 ASP B O 1
ATOM 2320 N N . LEU B 1 81 ? -4.504 -20.703 -16.234 1 96 81 LEU B N 1
ATOM 2321 C CA . LEU B 1 81 ? -5.492 -20.953 -15.188 1 96 81 LEU B CA 1
ATOM 2322 C C . LEU B 1 81 ? -5.348 -19.938 -14.055 1 96 81 LEU B C 1
ATOM 2324 O O . LEU B 1 81 ? -6.273 -19.75 -13.266 1 96 81 LEU B O 1
ATOM 2328 N N . LYS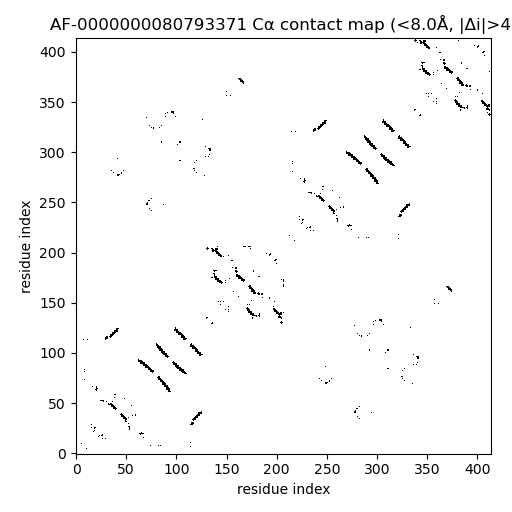 B 1 82 ? -4.152 -19.375 -13.984 1 97.69 82 LYS B N 1
ATOM 2329 C CA . LYS B 1 82 ? -3.887 -18.578 -12.797 1 97.69 82 LYS B CA 1
ATOM 2330 C C . LYS B 1 82 ? -3.637 -17.109 -13.156 1 97.69 82 LYS B C 1
ATOM 2332 O O . LYS B 1 82 ? -3.01 -16.812 -14.18 1 97.69 82 LYS B O 1
ATOM 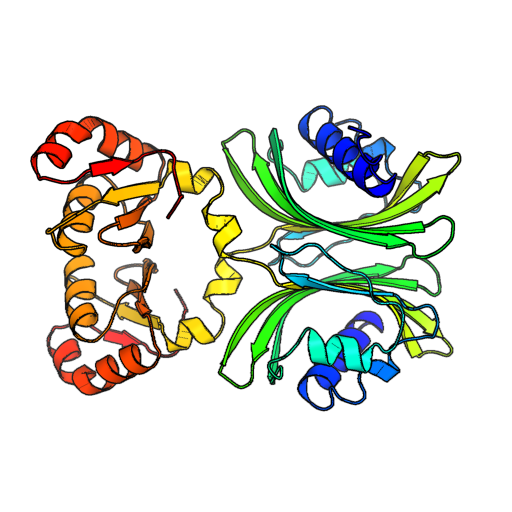2337 N N . SER B 1 83 ? -4.137 -16.234 -12.305 1 98.12 83 SER B N 1
ATOM 2338 C CA . SER B 1 83 ? -3.889 -14.797 -12.422 1 98.12 83 SER B CA 1
ATOM 2339 C C . SER B 1 83 ? -3.48 -14.195 -11.078 1 98.12 83 SER B C 1
ATOM 2341 O O . SER B 1 83 ? -3.898 -14.68 -10.023 1 98.12 83 SER B O 1
ATOM 2343 N N . VAL B 1 84 ? -2.629 -13.234 -11.195 1 98.69 84 VAL B N 1
ATOM 2344 C CA . VAL B 1 84 ? -2.303 -12.438 -10.016 1 98.69 84 VAL B CA 1
ATOM 2345 C C . VAL B 1 84 ? -3.039 -11.102 -10.078 1 98.69 84 VAL B C 1
ATOM 2347 O O . VAL B 1 84 ? -3.154 -10.5 -11.148 1 98.69 84 VAL B O 1
ATOM 2350 N N . ILE B 1 85 ? -3.607 -10.688 -8.969 1 98.62 85 ILE B N 1
ATOM 2351 C CA . ILE B 1 85 ? -4.352 -9.438 -8.852 1 98.62 85 ILE B CA 1
ATOM 2352 C C . ILE B 1 85 ? -3.805 -8.625 -7.68 1 98.62 85 ILE B C 1
ATOM 2354 O O . ILE B 1 85 ? -3.58 -9.164 -6.59 1 98.62 85 ILE B O 1
ATOM 2358 N N . ASN B 1 86 ? -3.549 -7.359 -7.898 1 98.56 86 ASN B N 1
ATOM 2359 C CA . ASN B 1 86 ? -3.129 -6.422 -6.863 1 98.56 86 ASN B CA 1
ATOM 2360 C C . ASN B 1 86 ? -4.113 -5.262 -6.727 1 98.56 86 ASN B C 1
ATOM 2362 O O . ASN B 1 86 ? -4.426 -4.59 -7.711 1 98.56 86 ASN B O 1
ATOM 2366 N N . VAL B 1 87 ? -4.582 -5.078 -5.527 1 98.12 87 VAL B N 1
ATOM 2367 C CA . VAL B 1 87 ? -5.551 -4.02 -5.266 1 98.12 87 VAL B CA 1
ATOM 2368 C C . VAL B 1 87 ? -4.996 -3.061 -4.211 1 98.12 87 VAL B C 1
ATOM 2370 O O . VAL B 1 87 ? -4.484 -3.496 -3.178 1 98.12 87 VAL B O 1
ATOM 2373 N N . ILE B 1 88 ? -5.023 -1.762 -4.504 1 97 88 ILE B N 1
ATOM 2374 C CA . ILE B 1 88 ? -4.855 -0.704 -3.516 1 97 88 ILE B CA 1
ATOM 2375 C C . ILE B 1 88 ? -6.207 -0.05 -3.225 1 97 88 ILE B C 1
ATOM 2377 O O . ILE B 1 88 ? -6.957 0.278 -4.148 1 97 88 ILE B O 1
ATOM 2381 N N . GLY B 1 89 ? -6.508 -0.037 -1.955 1 94.56 89 GLY B N 1
ATOM 2382 C CA . GLY B 1 89 ? -7.789 0.559 -1.612 1 94.56 89 GLY B CA 1
ATOM 2383 C C . GLY B 1 89 ? -7.902 0.93 -0.145 1 94.56 89 GLY B C 1
ATOM 2384 O O . GLY B 1 89 ? -6.891 1.162 0.521 1 94.56 89 GLY B O 1
ATOM 2385 N N . GLN B 1 90 ? -9.195 1.137 0.279 1 91.56 90 GLN B N 1
ATOM 2386 C CA . GLN B 1 90 ? -9.531 1.503 1.651 1 91.56 90 GLN B CA 1
ATOM 2387 C C . GLN B 1 90 ? -10.742 0.721 2.152 1 91.56 90 GLN B C 1
ATOM 2389 O O . GLN B 1 90 ? -11.766 0.648 1.47 1 91.56 90 GLN B O 1
ATOM 2394 N N . PHE B 1 91 ? -10.508 0.061 3.293 1 92.44 91 PHE B N 1
ATOM 2395 C CA . PHE B 1 91 ? -11.672 -0.467 3.998 1 92.44 91 PHE B CA 1
ATOM 2396 C C . PHE B 1 91 ? -12.359 0.628 4.809 1 92.44 91 PHE B C 1
ATOM 2398 O O . PHE B 1 91 ? -11.703 1.345 5.57 1 92.44 91 PHE B O 1
ATOM 2405 N N . VAL B 1 92 ? -13.594 0.797 4.527 1 86.62 92 VAL B N 1
ATOM 2406 C CA . VAL B 1 92 ? -14.438 1.627 5.383 1 86.62 92 VAL B CA 1
ATOM 2407 C C . VAL B 1 92 ? -15.273 0.741 6.309 1 86.62 92 VAL B C 1
ATOM 2409 O O . VAL B 1 92 ? -16.016 -0.12 5.844 1 86.62 92 VAL B O 1
ATOM 2412 N N . TYR B 1 93 ? -15.117 0.95 7.547 1 88.44 93 TYR B N 1
ATOM 2413 C CA . TYR B 1 93 ? -15.781 0.09 8.516 1 88.44 93 TYR B CA 1
ATOM 2414 C C . TYR B 1 93 ? -17.125 0.676 8.93 1 88.44 93 TYR B C 1
ATOM 2416 O O . TYR B 1 93 ? -17.422 1.836 8.633 1 88.44 93 TYR B O 1
ATOM 2424 N N . SER B 1 94 ? -17.938 -0.153 9.547 1 85.62 94 SER B N 1
ATOM 2425 C CA . SER B 1 94 ? -19.281 0.234 9.938 1 85.62 94 SER B CA 1
ATOM 2426 C C . SER B 1 94 ? -19.266 1.406 10.906 1 85.62 94 SER B C 1
ATOM 2428 O O . SER B 1 94 ? -20.219 2.195 10.961 1 85.62 94 SER B O 1
ATOM 2430 N N . ASP B 1 95 ? -18.156 1.521 11.68 1 80.56 95 ASP B N 1
ATOM 2431 C CA . ASP B 1 95 ? -18.047 2.635 12.617 1 80.56 95 ASP B CA 1
ATOM 2432 C C . ASP B 1 95 ? -17.469 3.871 11.938 1 80.56 95 ASP B C 1
ATOM 2434 O O . ASP B 1 95 ? -17.125 4.848 12.602 1 80.56 95 ASP B O 1
ATOM 2438 N N . LEU B 1 96 ? -17.234 3.803 10.656 1 74.75 96 LEU B N 1
ATOM 2439 C CA . LEU B 1 96 ? -16.844 4.895 9.773 1 74.75 96 LEU B CA 1
ATOM 2440 C C . LEU B 1 96 ? -15.328 5.125 9.828 1 74.75 96 LEU B C 1
ATOM 2442 O O . LEU B 1 96 ? -14.797 5.941 9.086 1 74.75 96 LEU B O 1
ATOM 2446 N N . SER B 1 97 ? -14.703 4.352 10.703 1 79.12 97 SER B N 1
ATOM 2447 C CA . SER B 1 97 ? -13.25 4.352 10.578 1 79.12 97 SER B CA 1
ATOM 2448 C C . SER B 1 97 ? -12.812 3.703 9.273 1 79.12 97 SER B C 1
ATOM 2450 O O . SER B 1 97 ? -13.602 3.049 8.594 1 79.12 97 SER B O 1
ATOM 2452 N N . GLN B 1 98 ? -11.617 4.047 8.82 1 85.19 98 GLN B N 1
ATOM 2453 C CA . GLN B 1 98 ? -11.141 3.5 7.551 1 85.19 98 GLN B CA 1
ATOM 2454 C C . GLN B 1 98 ? -9.672 3.102 7.641 1 85.19 98 GLN B C 1
ATOM 2456 O O . GLN B 1 98 ? -8.93 3.635 8.469 1 85.19 98 GLN B O 1
ATOM 2461 N N . THR B 1 99 ? -9.258 2.18 6.938 1 89.5 99 THR B N 1
ATOM 2462 C CA . THR B 1 99 ? -7.875 1.729 6.863 1 89.5 99 THR B CA 1
ATOM 2463 C C . THR B 1 99 ? -7.469 1.457 5.418 1 89.5 99 THR B C 1
ATOM 2465 O O . THR B 1 99 ? -8.203 0.801 4.676 1 89.5 99 THR B O 1
ATOM 2468 N N . ARG B 1 100 ? -6.316 2.039 5.047 1 92.94 100 ARG B N 1
ATOM 2469 C CA . ARG B 1 100 ? -5.758 1.779 3.723 1 92.94 100 ARG B CA 1
ATOM 2470 C C . ARG B 1 100 ? -5.219 0.355 3.625 1 92.94 100 ARG B C 1
ATOM 2472 O O . ARG B 1 100 ? -4.645 -0.164 4.586 1 92.94 100 ARG B O 1
ATOM 2479 N N . ILE B 1 101 ? -5.402 -0.274 2.389 1 95.75 101 ILE B N 1
ATOM 2480 C CA . ILE B 1 101 ? -5.008 -1.675 2.277 1 95.75 101 ILE B CA 1
ATOM 2481 C C . ILE B 1 101 ? -4.238 -1.892 0.976 1 95.75 101 ILE B C 1
ATOM 2483 O O . ILE B 1 101 ? -4.457 -1.18 -0.007 1 95.75 101 ILE B O 1
ATOM 2487 N N . ALA B 1 102 ? -3.291 -2.717 0.993 1 97.81 102 ALA B N 1
ATOM 2488 C CA . ALA B 1 102 ? -2.717 -3.408 -0.159 1 97.81 102 ALA B CA 1
ATOM 2489 C C . ALA B 1 102 ? -3.105 -4.887 -0.161 1 97.81 102 ALA B C 1
ATOM 2491 O O . ALA B 1 102 ? -2.797 -5.617 0.784 1 97.81 102 ALA B O 1
ATOM 2492 N N . HIS B 1 103 ? -3.791 -5.34 -1.211 1 98.75 103 HIS B N 1
ATOM 2493 C CA . HIS B 1 103 ? -4.418 -6.656 -1.231 1 98.75 103 HIS B CA 1
ATOM 2494 C C . HIS B 1 103 ? -4.043 -7.422 -2.496 1 98.75 103 HIS B C 1
ATOM 2496 O O . HIS B 1 103 ? -4.328 -6.973 -3.607 1 98.75 103 HIS B O 1
ATOM 2502 N N . GLN B 1 104 ? -3.379 -8.539 -2.281 1 98.69 104 GLN B N 1
ATOM 2503 C CA . GLN B 1 104 ? -2.912 -9.359 -3.396 1 98.69 104 GLN B CA 1
ATOM 2504 C C . GLN B 1 104 ? -3.637 -10.703 -3.436 1 98.69 104 GLN B C 1
ATOM 2506 O O . GLN B 1 104 ? -3.791 -11.359 -2.406 1 98.69 104 GLN B O 1
ATOM 2511 N N . PHE B 1 105 ? -4.062 -11.086 -4.645 1 98.75 105 PHE B N 1
ATOM 2512 C CA . PHE B 1 105 ? -4.68 -12.383 -4.883 1 98.75 105 PHE B CA 1
ATOM 2513 C C . PHE B 1 105 ? -3.939 -13.148 -5.977 1 98.75 105 PHE B C 1
ATOM 2515 O O . PHE B 1 105 ? -3.549 -12.562 -6.992 1 98.75 105 PHE B O 1
ATOM 2522 N N . ILE B 1 106 ? -3.701 -14.383 -5.75 1 98.75 106 ILE B N 1
ATOM 2523 C CA . ILE B 1 106 ? -3.494 -15.336 -6.832 1 98.75 106 ILE B CA 1
ATOM 2524 C C . ILE B 1 106 ? -4.723 -16.234 -6.973 1 98.75 106 ILE B C 1
ATOM 2526 O O . ILE B 1 106 ? -5.07 -16.969 -6.051 1 98.75 106 ILE B O 1
ATOM 2530 N N . VAL B 1 107 ? -5.383 -16.125 -8.148 1 98.62 107 VAL B N 1
ATOM 2531 C CA . VAL B 1 107 ? -6.617 -16.875 -8.352 1 98.62 107 VAL B CA 1
ATOM 2532 C C . VAL B 1 107 ? -6.391 -17.969 -9.398 1 98.62 107 VAL B C 1
ATOM 2534 O O . VAL B 1 107 ? -5.527 -17.828 -10.266 1 98.62 107 VAL B O 1
ATOM 2537 N N . ILE B 1 108 ? -7.113 -19.062 -9.266 1 98.19 108 ILE B N 1
ATOM 2538 C CA . ILE B 1 108 ? -7.078 -20.172 -10.203 1 98.19 108 ILE B CA 1
ATOM 2539 C C . ILE B 1 108 ? -8.477 -20.438 -10.75 1 98.19 108 ILE B C 1
ATOM 2541 O O . ILE B 1 108 ? -9.453 -20.422 -10 1 98.19 108 ILE B O 1
ATOM 2545 N N . LYS B 1 109 ? -8.539 -20.562 -11.961 1 97.31 109 LYS B N 1
ATOM 2546 C CA . LYS B 1 109 ? -9.812 -20.844 -12.625 1 97.31 109 LYS B CA 1
ATOM 2547 C C . LYS B 1 109 ? -10.102 -22.344 -12.625 1 97.31 109 LYS B C 1
ATOM 2549 O O . LYS B 1 109 ? -9.281 -23.141 -13.078 1 97.31 109 LYS B O 1
ATOM 2554 N N . VAL B 1 110 ? -11.227 -22.703 -12.016 1 95.31 110 VAL B N 1
ATOM 2555 C CA . VAL B 1 110 ? -11.734 -24.078 -12.031 1 95.31 110 VAL B CA 1
ATOM 2556 C C . VAL B 1 110 ? -13.172 -24.078 -12.57 1 95.31 110 VAL B C 1
ATOM 2558 O O . VAL B 1 110 ? -14.086 -23.594 -11.914 1 95.31 110 VAL B O 1
ATOM 2561 N N . ASN B 1 111 ? -13.422 -24.641 -13.727 1 93.31 111 ASN B N 1
ATOM 2562 C CA . ASN B 1 111 ? -14.734 -24.688 -14.352 1 93.31 111 ASN B CA 1
ATOM 2563 C C . ASN B 1 111 ? -15.367 -23.297 -14.43 1 93.31 111 ASN B C 1
ATOM 2565 O O . ASN B 1 111 ? -16.5 -23.094 -13.984 1 93.31 111 ASN B O 1
ATOM 2569 N N . SER B 1 112 ? -14.664 -22.297 -14.789 1 91.44 112 SER B N 1
ATOM 2570 C CA . SER B 1 112 ? -15.094 -20.922 -15.102 1 91.44 112 SER B CA 1
ATOM 2571 C C . SER B 1 112 ? -15.266 -20.094 -13.828 1 91.44 112 SER B C 1
ATOM 2573 O O . SER B 1 112 ? -15.734 -18.969 -13.883 1 91.44 112 SER B O 1
ATOM 2575 N N . VAL B 1 113 ? -14.898 -20.719 -12.727 1 94.56 113 VAL B N 1
ATOM 2576 C CA . VAL B 1 113 ? -14.984 -20.016 -11.453 1 94.56 113 VAL B CA 1
ATOM 2577 C C . VAL B 1 113 ? -13.578 -19.734 -10.922 1 94.56 113 VAL B C 1
ATOM 2579 O O . VAL B 1 113 ? -12.695 -20.594 -11.016 1 94.56 113 VAL B O 1
ATOM 2582 N N . LEU B 1 114 ? -13.383 -18.562 -10.352 1 97.5 114 LEU B N 1
ATOM 2583 C CA . LEU B 1 114 ? -12.094 -18.219 -9.781 1 97.5 114 LEU B CA 1
ATOM 2584 C C . LEU B 1 114 ? -12.07 -18.5 -8.281 1 97.5 114 LEU B C 1
ATOM 2586 O O . LEU B 1 114 ? -12.984 -18.094 -7.555 1 97.5 114 LEU B O 1
ATOM 2590 N N . TYR B 1 115 ? -11.047 -19.281 -7.867 1 98.38 115 TYR B N 1
ATOM 2591 C CA . TYR B 1 115 ? -10.766 -19.547 -6.457 1 98.38 115 TYR B CA 1
ATOM 2592 C C . TYR B 1 115 ? -9.438 -18.938 -6.043 1 98.38 115 TYR B C 1
ATOM 2594 O O . TYR B 1 115 ? -8.562 -18.703 -6.879 1 98.38 115 TYR B O 1
ATOM 2602 N N . ILE B 1 116 ? -9.312 -18.688 -4.758 1 98.75 116 ILE B N 1
ATOM 2603 C CA . ILE B 1 116 ? -8.094 -18.078 -4.238 1 98.75 116 ILE B CA 1
ATOM 2604 C C . ILE B 1 116 ? -7.074 -19.172 -3.906 1 98.75 116 ILE B C 1
ATOM 2606 O O . ILE B 1 116 ? -7.355 -20.078 -3.111 1 98.75 116 ILE B O 1
ATOM 2610 N N . LYS B 1 117 ? -5.969 -19.109 -4.566 1 98.5 117 LYS B N 1
ATOM 2611 C CA . LYS B 1 117 ? -4.84 -19.969 -4.211 1 98.5 117 LYS B CA 1
ATOM 2612 C C . LYS B 1 117 ? -3.984 -19.328 -3.123 1 98.5 117 LYS B C 1
ATOM 2614 O O . LYS B 1 117 ? -3.691 -19.953 -2.104 1 98.5 117 LYS B O 1
ATOM 2619 N N . ASN B 1 118 ? -3.537 -18.125 -3.307 1 98.81 118 ASN B N 1
ATOM 2620 C CA . ASN B 1 118 ? -2.793 -17.328 -2.342 1 98.81 118 ASN B CA 1
ATOM 2621 C C . ASN B 1 118 ? -3.416 -15.945 -2.162 1 98.81 118 ASN B C 1
ATOM 2623 O O . ASN B 1 118 ? -3.859 -15.328 -3.133 1 98.81 118 ASN B O 1
ATOM 2627 N N . GLU B 1 119 ? -3.453 -15.484 -0.926 1 98.88 119 GLU B N 1
ATOM 2628 C CA . GLU B 1 119 ? -3.992 -14.164 -0.594 1 98.88 119 GLU B CA 1
ATOM 2629 C C . GLU B 1 119 ? -3.148 -13.477 0.473 1 98.88 119 GLU B C 1
ATOM 2631 O O . GLU B 1 119 ? -2.807 -14.086 1.489 1 98.88 119 GLU B O 1
ATOM 2636 N N . ILE B 1 120 ? -2.758 -12.258 0.207 1 98.88 120 ILE B N 1
ATOM 2637 C CA . ILE B 1 120 ? -2.037 -11.445 1.18 1 98.88 120 ILE B CA 1
ATOM 2638 C C . ILE B 1 120 ? -2.717 -10.086 1.318 1 98.88 120 ILE B C 1
ATOM 2640 O O . ILE B 1 120 ? -2.773 -9.312 0.359 1 98.88 120 ILE B O 1
ATOM 2644 N N . LEU B 1 121 ? -3.289 -9.82 2.457 1 98.69 121 LEU B N 1
ATOM 2645 C CA . LEU B 1 121 ? -3.893 -8.539 2.805 1 98.69 121 LEU B CA 1
ATOM 2646 C C . LEU B 1 121 ? -3.039 -7.793 3.828 1 98.69 121 LEU B C 1
ATOM 2648 O O . LEU B 1 121 ? -2.816 -8.289 4.934 1 98.69 121 LEU B O 1
ATOM 2652 N N . THR B 1 122 ? -2.52 -6.621 3.482 1 98.38 122 THR B N 1
ATOM 2653 C CA . THR B 1 122 ? -1.737 -5.781 4.383 1 98.38 122 THR B CA 1
ATOM 2654 C C . THR B 1 122 ? -2.469 -4.477 4.684 1 98.38 122 THR B C 1
ATOM 2656 O O . THR B 1 122 ? -2.811 -3.727 3.766 1 98.38 122 THR B O 1
ATOM 2659 N N . PHE B 1 123 ? -2.748 -4.254 5.961 1 96.12 123 PHE B N 1
ATOM 2660 C CA . PHE B 1 123 ? -3.234 -2.953 6.398 1 96.12 123 PHE B CA 1
ATOM 2661 C C . PHE B 1 123 ? -2.096 -1.94 6.457 1 96.12 123 PHE B C 1
ATOM 2663 O O . PHE B 1 123 ? -1.172 -2.086 7.262 1 96.12 123 PHE B O 1
ATOM 2670 N N . LEU B 1 124 ? -2.215 -0.947 5.621 1 94 124 LEU B N 1
ATOM 2671 C CA . LEU B 1 124 ? -1.127 0.015 5.488 1 94 124 LEU B CA 1
ATOM 2672 C C . LEU B 1 124 ? -1.144 1.016 6.641 1 94 124 LEU B C 1
ATOM 2674 O O . LEU B 1 124 ? -2.213 1.396 7.121 1 94 124 LEU B O 1
ATOM 2678 N N . ASP B 1 125 ? 0.063 1.345 7.039 1 84.25 125 ASP B N 1
ATOM 2679 C CA . ASP B 1 125 ? 0.223 2.309 8.125 1 84.25 125 ASP B CA 1
ATOM 2680 C C . ASP B 1 125 ? 0.673 3.666 7.59 1 84.25 125 ASP B C 1
ATOM 2682 O O . ASP B 1 125 ? 1.825 3.828 7.18 1 84.25 125 ASP B O 1
ATOM 2686 N N . GLU B 1 126 ? -0.18 4.621 7.602 1 69.25 126 GLU B N 1
ATOM 2687 C CA . GLU B 1 126 ? 0.109 5.938 7.039 1 69.25 126 GLU B CA 1
ATOM 2688 C C . GLU B 1 126 ? 1.151 6.676 7.879 1 69.25 126 GLU B C 1
ATOM 2690 O O . GLU B 1 126 ? 1.811 7.594 7.387 1 69.25 126 GLU B O 1
ATOM 2695 N N . GLU B 1 127 ? 1.16 6.336 9.094 1 59 127 GLU B N 1
ATOM 2696 C CA . GLU B 1 127 ? 2.125 7.004 9.961 1 59 127 GLU B CA 1
ATOM 2697 C C . GLU B 1 127 ? 3.555 6.602 9.609 1 59 127 GLU B C 1
ATOM 2699 O O . GLU B 1 127 ? 4.496 7.359 9.844 1 59 127 GLU B O 1
ATOM 2704 N N . VAL B 1 128 ? 3.775 5.379 9.133 1 51.53 128 VAL B N 1
ATOM 2705 C CA . VAL B 1 128 ? 5.105 4.93 8.734 1 51.53 128 VAL B CA 1
ATOM 2706 C C . VAL B 1 128 ?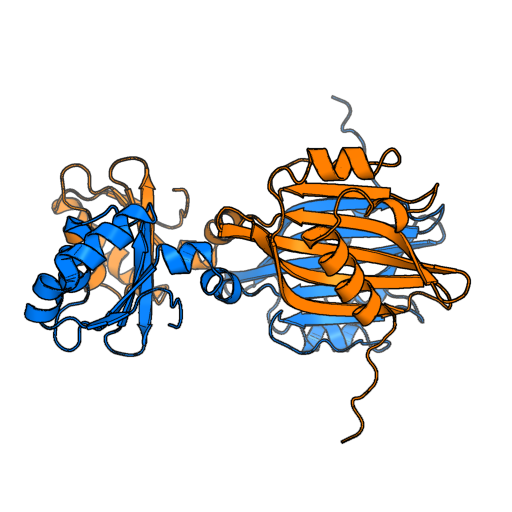 5.664 5.859 7.656 1 51.53 128 VAL B C 1
ATOM 2708 O O . VAL B 1 128 ? 6.867 6.117 7.613 1 51.53 128 VAL B O 1
ATOM 2711 N N . VAL B 1 129 ? 4.828 6.281 6.664 1 49.62 129 VAL B N 1
ATOM 2712 C CA . VAL B 1 129 ? 5.234 7.121 5.543 1 49.62 129 VAL B CA 1
ATOM 2713 C C . VAL B 1 129 ? 5.934 8.375 6.062 1 49.62 129 VAL B C 1
ATOM 2715 O O . VAL B 1 129 ? 6.941 8.805 5.5 1 49.62 129 VAL B O 1
ATOM 2718 N N . TYR B 1 130 ? 5.176 9.055 6.938 1 45.62 130 TYR B N 1
ATOM 2719 C CA . TYR B 1 130 ? 5.605 10.375 7.363 1 45.62 130 TYR B CA 1
ATOM 2720 C C . TYR B 1 130 ? 7.008 10.328 7.961 1 45.62 130 TYR B C 1
ATOM 2722 O O . TYR B 1 130 ? 7.738 11.32 7.934 1 45.62 130 TYR B O 1
ATOM 2730 N N . GLU B 1 131 ? 7.219 9.195 8.586 1 42.41 131 GLU B N 1
ATOM 2731 C CA . GLU B 1 131 ? 8.539 9.266 9.195 1 42.41 131 GLU B CA 1
ATOM 2732 C C . GLU B 1 131 ? 9.633 9.344 8.133 1 42.41 131 GLU B C 1
ATOM 2734 O O . GLU B 1 131 ? 10.797 9.617 8.453 1 42.41 131 GLU B O 1
ATOM 2739 N N . THR B 1 132 ? 9.242 8.805 7.043 1 43.53 132 THR B N 1
ATOM 2740 C CA . THR B 1 132 ? 10.383 8.781 6.137 1 43.53 132 THR B CA 1
ATOM 2741 C C . THR B 1 132 ? 10.797 10.195 5.75 1 43.53 132 THR B C 1
ATOM 2743 O O . THR B 1 132 ? 10.016 11.141 5.898 1 43.53 132 THR B O 1
ATOM 2746 N N . ASN B 1 133 ? 12.023 10.398 4.742 1 45.25 133 ASN B N 1
ATOM 2747 C CA . ASN B 1 133 ? 13.117 11.359 4.625 1 45.25 133 ASN B CA 1
ATOM 2748 C C . ASN B 1 133 ? 12.625 12.703 4.102 1 45.25 133 ASN B C 1
ATOM 2750 O O . ASN B 1 133 ? 13.008 13.758 4.625 1 45.25 133 ASN B O 1
ATOM 2754 N N . GLN B 1 134 ? 12 12.75 2.906 1 49.22 134 GLN B N 1
ATOM 2755 C CA . GLN B 1 134 ? 12.016 14.086 2.309 1 49.22 134 GLN B CA 1
ATOM 2756 C C . GLN B 1 134 ? 11.227 15.07 3.16 1 49.22 134 GLN B C 1
ATOM 2758 O O . GLN B 1 134 ? 11.602 16.234 3.277 1 49.22 134 GLN B O 1
ATOM 2763 N N . ASP B 1 135 ? 10.195 14.578 3.771 1 54.75 135 ASP B N 1
ATOM 2764 C CA . ASP B 1 135 ? 9.398 15.438 4.641 1 54.75 135 ASP B CA 1
ATOM 2765 C C . ASP B 1 135 ? 10.133 15.742 5.941 1 54.75 135 ASP B C 1
ATOM 2767 O O . ASP B 1 135 ? 9.961 16.812 6.52 1 54.75 135 ASP B O 1
ATOM 2771 N N . ALA B 1 136 ? 10.992 14.812 6.199 1 58.28 136 ALA B N 1
ATOM 2772 C CA . ALA B 1 136 ? 11.773 15.062 7.41 1 58.28 136 ALA B CA 1
ATOM 2773 C C . ALA B 1 136 ? 12.711 16.25 7.219 1 58.28 136 ALA B C 1
ATOM 2775 O O . ALA B 1 136 ? 12.922 17.031 8.148 1 58.28 136 ALA B O 1
ATOM 2776 N N . LYS B 1 137 ? 13.109 16.344 5.84 1 66.38 137 LYS B N 1
ATOM 2777 C CA . LYS B 1 137 ? 14.016 17.453 5.59 1 66.38 137 LYS B CA 1
ATOM 2778 C C . LYS B 1 137 ? 13.25 18.781 5.539 1 66.38 137 LYS B C 1
ATOM 2780 O O . LYS B 1 137 ? 13.844 19.844 5.707 1 66.38 137 LYS B O 1
ATOM 2785 N N . LYS B 1 138 ? 12.023 18.594 5.27 1 77.5 138 LYS B N 1
ATOM 2786 C CA . LYS B 1 138 ? 11.188 19.781 5.223 1 77.5 138 LYS B CA 1
ATOM 2787 C C . LYS B 1 138 ? 10.43 19.969 6.535 1 77.5 138 LYS B C 1
ATOM 2789 O O . LYS B 1 138 ? 9.625 20.906 6.664 1 77.5 138 LYS B O 1
ATOM 2794 N N . ALA B 1 139 ? 10.75 19.062 7.434 1 77.69 139 ALA B N 1
ATOM 2795 C CA . ALA B 1 139 ? 9.969 19.094 8.672 1 77.69 139 ALA B CA 1
ATOM 2796 C C . ALA B 1 139 ? 10.789 19.672 9.82 1 77.69 139 ALA B C 1
ATOM 2798 O O . ALA B 1 139 ? 12 19.438 9.906 1 77.69 139 ALA B O 1
ATOM 2799 N N . VAL B 1 140 ? 10.125 20.484 10.625 1 84.25 140 VAL B N 1
ATOM 2800 C CA . VAL B 1 140 ? 10.688 21 11.859 1 84.25 140 VAL B CA 1
ATOM 2801 C C . VAL B 1 140 ? 9.789 20.625 13.039 1 84.25 140 VAL B C 1
ATOM 2803 O O . VAL B 1 140 ? 8.586 20.891 13.016 1 84.25 140 VAL B O 1
ATOM 2806 N N . THR B 1 141 ? 10.367 19.859 13.93 1 84.75 141 THR B N 1
ATOM 2807 C CA . THR B 1 141 ? 9.641 19.641 15.18 1 84.75 141 THR B CA 1
ATOM 2808 C C . THR B 1 141 ? 9.852 20.781 16.156 1 84.75 141 THR B C 1
ATOM 2810 O O . THR B 1 141 ? 10.992 21.188 16.422 1 84.75 141 THR B O 1
ATOM 2813 N N . ILE B 1 142 ? 8.766 21.375 16.625 1 87.19 142 ILE B N 1
ATOM 2814 C CA . ILE B 1 142 ? 8.812 22.484 17.562 1 87.19 142 ILE B CA 1
ATOM 2815 C C . ILE B 1 142 ? 8.258 22.047 18.922 1 87.19 142 ILE B C 1
ATOM 2817 O O . ILE B 1 142 ? 7.129 21.562 19 1 87.19 142 ILE B O 1
ATOM 2821 N N . GLU B 1 143 ? 9.094 22.078 19.906 1 85.94 143 GLU B N 1
ATOM 2822 C CA . GLU B 1 143 ? 8.594 21.969 21.266 1 85.94 143 GLU B CA 1
ATOM 2823 C C . GLU B 1 143 ? 8.203 23.344 21.812 1 85.94 143 GLU B C 1
ATOM 2825 O O . GLU B 1 143 ? 9.055 24.219 22 1 85.94 143 GLU B O 1
ATOM 2830 N N . TYR B 1 144 ? 6.973 23.516 22.031 1 85.31 144 TYR B N 1
ATOM 2831 C CA . TYR B 1 144 ? 6.508 24.859 22.375 1 85.31 144 TYR B CA 1
ATOM 2832 C C . TYR B 1 144 ? 6.148 24.938 23.859 1 85.31 144 TYR B C 1
ATOM 2834 O O . TYR B 1 144 ? 5.844 26.016 24.375 1 85.31 144 TYR B O 1
ATOM 2842 N N . GLY B 1 145 ? 6.355 23.938 24.625 1 74.81 145 GLY B N 1
ATOM 2843 C CA . GLY B 1 145 ? 6.199 23.969 26.062 1 74.81 145 GLY B CA 1
ATOM 2844 C C . GLY B 1 145 ? 4.91 24.625 26.516 1 74.81 145 GLY B C 1
ATOM 2845 O O . GLY B 1 145 ? 3.82 24.203 26.109 1 74.81 145 GLY B O 1
ATOM 2846 N N . LYS B 1 146 ? 5.074 25.734 27.297 1 75.44 146 LYS B N 1
ATOM 2847 C CA . LYS B 1 146 ? 3.938 26.453 27.875 1 75.44 146 LYS B CA 1
ATOM 2848 C C . LYS B 1 146 ? 3.326 27.422 26.875 1 75.44 146 LYS B C 1
ATOM 2850 O O . LYS B 1 146 ? 2.273 28.016 27.141 1 75.44 146 LYS B O 1
ATOM 2855 N N . ASN B 1 147 ? 4.039 27.594 25.75 1 78.38 147 ASN B N 1
ATOM 2856 C CA . ASN B 1 147 ? 3.508 28.469 24.719 1 78.38 147 ASN B CA 1
ATOM 2857 C C . ASN B 1 147 ? 2.385 27.797 23.938 1 78.38 147 ASN B C 1
ATOM 2859 O O . ASN B 1 147 ? 2.176 26.578 24.047 1 78.38 147 ASN B O 1
ATOM 2863 N N . SER B 1 148 ? 1.541 28.594 23.25 1 83.62 148 SER B N 1
ATOM 2864 C CA . SER B 1 148 ? 0.479 28.047 22.422 1 83.62 148 SER B CA 1
ATOM 2865 C C . SER B 1 148 ? 1.039 27.453 21.125 1 83.62 148 SER B C 1
ATOM 2867 O O . SER B 1 148 ? 2.027 27.953 20.594 1 83.62 148 SER B O 1
ATOM 2869 N N . MET B 1 149 ? 0.486 26.406 20.734 1 84.44 149 MET B N 1
ATOM 2870 C CA . MET B 1 149 ? 0.831 25.766 19.469 1 84.44 149 MET B CA 1
ATOM 2871 C C . MET B 1 149 ? 0.765 26.75 18.312 1 84.44 149 MET B C 1
ATOM 2873 O O . MET B 1 149 ? 1.65 26.781 17.453 1 84.44 149 MET B O 1
ATOM 2877 N N . LEU B 1 150 ? -0.245 27.609 18.359 1 85.44 150 LEU B N 1
ATOM 2878 C CA . LEU B 1 150 ? -0.447 28.578 17.281 1 85.44 150 LEU B CA 1
ATOM 2879 C C . LEU B 1 150 ? 0.689 29.594 17.25 1 85.44 150 LEU B C 1
ATOM 2881 O O . LEU B 1 150 ? 1.131 30 16.156 1 85.44 150 LEU B O 1
ATOM 2885 N N . GLN B 1 151 ? 1.056 30 18.359 1 86.94 151 GLN B N 1
ATOM 2886 C CA . GLN B 1 151 ? 2.172 30.938 18.422 1 86.94 151 GLN B CA 1
ATOM 2887 C C . GLN B 1 151 ? 3.445 30.312 17.859 1 86.94 151 GLN B C 1
ATOM 2889 O O . GLN B 1 151 ? 4.199 30.969 17.141 1 86.94 151 GLN B O 1
ATOM 2894 N N . ALA B 1 152 ? 3.611 29.031 18.172 1 87.38 152 ALA B N 1
ATOM 2895 C CA . ALA B 1 152 ? 4.785 28.312 17.656 1 87.38 152 ALA B CA 1
ATOM 2896 C C . ALA B 1 152 ? 4.77 28.266 16.141 1 87.38 152 ALA B C 1
ATOM 2898 O O . ALA B 1 152 ? 5.793 28.5 15.484 1 87.38 152 ALA B O 1
ATOM 2899 N N . ILE B 1 153 ? 3.615 27.938 15.617 1 88.25 153 ILE B N 1
ATOM 2900 C CA . ILE B 1 153 ? 3.473 27.875 14.164 1 88.25 153 ILE B CA 1
ATOM 2901 C C . ILE B 1 153 ? 3.725 29.266 13.57 1 88.25 153 ILE B C 1
ATOM 2903 O O . ILE B 1 153 ? 4.383 29.391 12.531 1 88.25 153 ILE B O 1
ATOM 2907 N N . GLY B 1 154 ? 3.195 30.25 14.148 1 87.31 154 GLY B N 1
ATOM 2908 C CA . GLY B 1 154 ? 3.387 31.625 13.703 1 87.31 154 GLY B CA 1
ATOM 2909 C C . GLY B 1 154 ? 4.848 32.031 13.602 1 87.31 154 GLY B C 1
ATOM 2910 O O . GLY B 1 154 ? 5.254 32.688 12.633 1 87.31 154 GLY B O 1
ATOM 2911 N N . VAL B 1 155 ? 5.582 31.688 14.539 1 87.81 155 VAL B N 1
ATOM 2912 C CA . VAL B 1 155 ? 6.988 32.062 14.602 1 87.81 155 VAL B CA 1
ATOM 2913 C C . VAL B 1 155 ? 7.738 31.438 13.422 1 87.81 155 VAL B C 1
ATOM 2915 O O . VAL B 1 155 ? 8.523 32.125 12.758 1 87.81 155 VAL B O 1
ATOM 2918 N N . VAL B 1 156 ? 7.434 30.188 13.109 1 89.75 156 VAL B N 1
ATOM 2919 C CA . VAL B 1 156 ? 8.211 29.516 12.078 1 89.75 156 VAL B CA 1
ATOM 2920 C C . VAL B 1 156 ? 7.648 29.859 10.703 1 89.75 156 VAL B C 1
ATOM 2922 O O . VAL B 1 156 ? 8.367 29.797 9.703 1 89.75 156 VAL B O 1
ATOM 2925 N N . SER B 1 157 ? 6.449 30.172 10.633 1 89.31 157 SER B N 1
ATOM 2926 C CA . SER B 1 157 ? 5.82 30.484 9.352 1 89.31 157 SER B CA 1
ATOM 2927 C C . SER B 1 157 ? 6.426 31.734 8.742 1 89.31 157 SER B C 1
ATOM 2929 O O . SER B 1 157 ? 6.27 32 7.543 1 89.31 157 SER B O 1
ATOM 2931 N N . GLU B 1 158 ? 7.047 32.531 9.516 1 88.56 158 GLU B N 1
ATOM 2932 C CA . GLU B 1 158 ? 7.738 33.719 9.031 1 88.56 158 GLU B CA 1
ATOM 2933 C C . GLU B 1 158 ? 8.898 33.344 8.109 1 88.56 158 GLU B C 1
ATOM 2935 O O . GLU B 1 158 ? 9.328 34.156 7.285 1 88.56 158 GLU B O 1
ATOM 2940 N N . PHE B 1 159 ? 9.344 32.219 8.203 1 88.56 159 PHE B N 1
ATOM 2941 C CA . PHE B 1 159 ? 10.586 31.844 7.523 1 88.56 159 PHE B CA 1
ATOM 2942 C C . PHE B 1 159 ? 10.32 30.875 6.379 1 88.56 159 PHE B C 1
ATOM 2944 O O . PHE B 1 159 ? 11.25 30.469 5.68 1 88.56 159 PHE B O 1
ATOM 2951 N N . GLY B 1 160 ? 9.141 30.484 6.246 1 86.25 160 GLY B N 1
ATOM 2952 C CA . GLY B 1 160 ? 8.805 29.562 5.168 1 86.25 160 GLY B CA 1
ATOM 2953 C C . GLY B 1 160 ? 7.32 29.281 5.059 1 86.25 160 GLY B C 1
ATOM 2954 O O . GLY B 1 160 ? 6.555 29.594 5.973 1 86.25 160 GLY B O 1
ATOM 2955 N N . LYS B 1 161 ? 7.023 28.703 3.934 1 86.31 161 LYS B N 1
ATOM 2956 C CA . LYS B 1 161 ? 5.629 28.328 3.701 1 86.31 161 LYS B CA 1
ATOM 2957 C C . LYS B 1 161 ? 5.297 27 4.355 1 86.31 161 LYS B C 1
ATOM 2959 O O . LYS B 1 161 ? 5.918 25.984 4.039 1 86.31 161 LYS B O 1
ATOM 2964 N N . VAL B 1 162 ? 4.277 27 5.301 1 85.12 162 VAL B N 1
ATOM 2965 C CA . VAL B 1 162 ? 3.857 25.781 5.98 1 85.12 162 VAL B CA 1
ATOM 2966 C C . VAL B 1 162 ? 2.955 24.969 5.066 1 85.12 162 VAL B C 1
ATOM 2968 O O . VAL B 1 162 ? 1.942 25.469 4.57 1 85.12 162 VAL B O 1
ATOM 2971 N N . GLU B 1 163 ? 3.344 23.781 4.82 1 78.38 163 GLU B N 1
ATOM 2972 C CA . GLU B 1 163 ? 2.553 22.875 3.994 1 78.38 163 GLU B CA 1
ATOM 2973 C C . GLU B 1 163 ? 1.611 22.031 4.852 1 78.38 163 GLU B C 1
ATOM 2975 O O 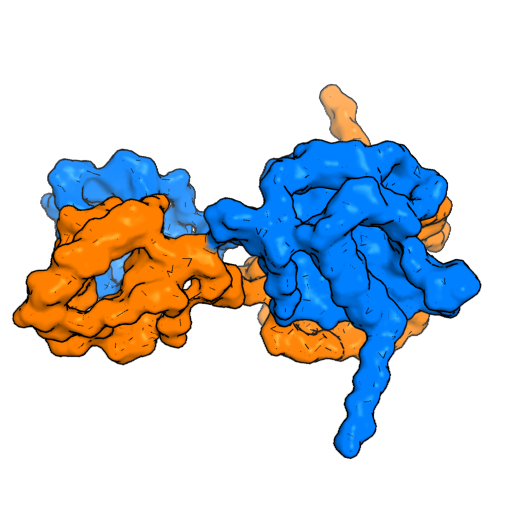. GLU B 1 163 ? 0.47 21.766 4.461 1 78.38 163 GLU B O 1
ATOM 2980 N N . SER B 1 164 ? 2.131 21.578 5.93 1 78.31 164 SER B N 1
ATOM 2981 C CA . SER B 1 164 ? 1.33 20.75 6.828 1 78.31 164 SER B CA 1
ATOM 2982 C C . SER B 1 164 ? 1.915 20.75 8.242 1 78.31 164 SER B C 1
ATOM 2984 O O . SER B 1 164 ? 3.055 21.156 8.445 1 78.31 164 SER B O 1
ATOM 2986 N N . MET B 1 165 ? 1.03 20.484 9.195 1 79.69 165 MET B N 1
ATOM 2987 C CA . MET B 1 165 ? 1.479 20.312 10.57 1 79.69 165 MET B CA 1
ATOM 2988 C C . MET B 1 165 ? 0.842 19.062 11.195 1 79.69 165 MET B C 1
ATOM 2990 O O . MET B 1 165 ? -0.222 18.625 10.758 1 79.69 165 MET B O 1
ATOM 2994 N N . LYS B 1 166 ? 1.529 18.453 12.055 1 76.5 166 LYS B N 1
ATOM 2995 C CA . LYS B 1 166 ? 1.031 17.344 12.867 1 76.5 166 LYS B CA 1
ATOM 2996 C C . LYS B 1 166 ? 1.375 17.547 14.344 1 76.5 166 LYS B C 1
ATOM 2998 O O . LYS B 1 166 ? 2.525 17.828 14.68 1 76.5 166 LYS B O 1
ATOM 3003 N N . THR B 1 167 ? 0.282 17.484 15.195 1 76.94 167 THR B N 1
ATOM 3004 C CA . THR B 1 167 ? 0.5 17.625 16.625 1 76.94 167 THR B CA 1
ATOM 3005 C C . THR B 1 167 ? 1.098 16.359 17.219 1 76.94 167 THR B C 1
ATOM 3007 O O . THR B 1 167 ? 0.679 15.25 16.875 1 76.94 167 THR B O 1
ATOM 3010 N N . GLY B 1 168 ? 2.188 16.469 17.906 1 67.69 168 GLY B N 1
ATOM 3011 C CA . GLY B 1 168 ? 2.822 15.375 18.609 1 67.69 168 GLY B CA 1
ATOM 3012 C C . GLY B 1 168 ? 2.434 15.305 20.078 1 67.69 168 GLY B C 1
ATOM 3013 O O . GLY B 1 168 ? 1.444 15.914 20.484 1 67.69 168 GLY B O 1
ATOM 3014 N N . ASP B 1 169 ? 3.195 14.375 20.75 1 67.25 169 ASP B N 1
ATOM 3015 C CA . ASP B 1 169 ? 2.975 14.227 22.172 1 67.25 169 ASP B CA 1
ATOM 3016 C C . ASP B 1 169 ? 3.447 15.461 22.938 1 67.25 169 ASP B C 1
ATOM 3018 O O . ASP B 1 169 ? 4.457 16.062 22.594 1 67.25 169 ASP B O 1
ATOM 3022 N N . GLU B 1 170 ? 2.779 15.859 24.031 1 71.62 170 GLU B N 1
ATOM 3023 C CA . GLU B 1 170 ? 2.943 16.875 25.062 1 71.62 170 GLU B CA 1
ATOM 3024 C C . GLU B 1 170 ? 3.785 18.047 24.547 1 71.62 170 GLU B C 1
ATOM 3026 O O . GLU B 1 170 ? 5.004 18.062 24.719 1 71.62 170 GLU B O 1
ATOM 3031 N N . GLY B 1 171 ? 3.299 19.047 23.969 1 76.06 171 GLY B N 1
ATOM 3032 C CA . GLY B 1 171 ? 3.861 20.344 23.641 1 76.06 171 GLY B CA 1
ATOM 3033 C C . GLY B 1 171 ? 4.73 20.328 22.391 1 76.06 171 GLY B C 1
ATOM 3034 O O . GLY B 1 171 ? 5.656 21.125 22.266 1 76.06 171 GLY B O 1
ATOM 3035 N N . ARG B 1 172 ? 4.57 19.203 21.531 1 82.81 172 ARG B N 1
ATOM 3036 C CA . ARG B 1 172 ? 5.375 19.125 20.328 1 82.81 172 ARG B CA 1
ATOM 3037 C C . ARG B 1 172 ? 4.496 19.203 19.078 1 82.81 172 ARG B C 1
ATOM 3039 O O . ARG B 1 172 ? 3.357 18.734 19.078 1 82.81 172 ARG B O 1
ATOM 3046 N N . ILE B 1 173 ? 4.93 19.938 18.094 1 85.88 173 ILE B N 1
ATOM 3047 C CA . ILE B 1 173 ? 4.273 20 16.797 1 85.88 173 ILE B CA 1
ATOM 3048 C C . ILE B 1 173 ? 5.312 19.797 15.688 1 85.88 173 ILE B C 1
ATOM 3050 O O . ILE B 1 173 ? 6.438 20.281 15.789 1 85.88 173 ILE B O 1
ATOM 3054 N N . VAL B 1 174 ? 4.977 18.969 14.742 1 82.94 174 VAL B N 1
ATOM 3055 C CA . VAL B 1 174 ? 5.801 18.797 13.547 1 82.94 174 VAL B CA 1
ATOM 3056 C C . VAL B 1 174 ? 5.223 19.625 12.406 1 82.94 174 VAL B C 1
ATOM 3058 O O . VAL B 1 174 ? 4.066 19.453 12.023 1 82.94 174 VAL B O 1
ATOM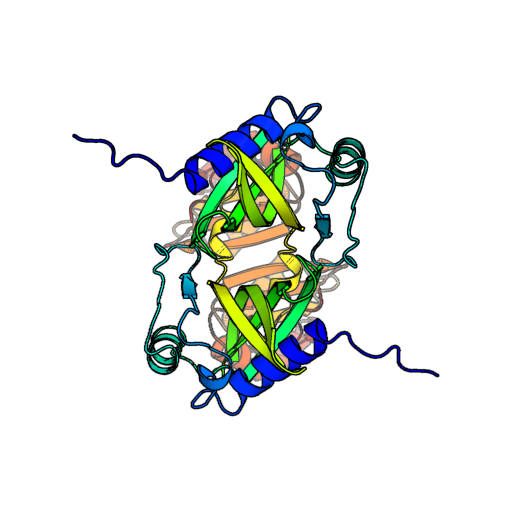 3061 N N . VAL B 1 175 ? 6 20.625 11.961 1 84.62 175 VAL B N 1
ATOM 3062 C CA . VAL B 1 175 ? 5.598 21.484 10.852 1 84.62 175 VAL B CA 1
ATOM 3063 C C . VAL B 1 175 ? 6.387 21.109 9.602 1 84.62 175 VAL B C 1
ATOM 3065 O O . VAL B 1 175 ? 7.621 21.062 9.625 1 84.62 175 VAL B O 1
ATOM 3068 N N . THR B 1 176 ? 5.695 20.734 8.555 1 82.5 176 THR B N 1
ATOM 3069 C CA . THR B 1 176 ? 6.316 20.453 7.262 1 82.5 176 THR B CA 1
ATOM 3070 C C . THR B 1 176 ? 6.211 21.656 6.34 1 82.5 176 THR B C 1
ATOM 3072 O O . THR B 1 176 ? 5.129 22.219 6.168 1 82.5 176 THR B O 1
ATOM 3075 N N . PHE B 1 177 ? 7.344 22.031 5.789 1 84 177 PHE B N 1
ATOM 3076 C CA . PHE B 1 177 ? 7.418 23.219 4.953 1 84 177 PHE B CA 1
ATOM 3077 C C . PHE B 1 177 ? 7.434 22.844 3.475 1 84 177 PHE B C 1
ATOM 3079 O O . PHE B 1 177 ? 7.531 21.672 3.129 1 84 177 PHE B O 1
ATOM 3086 N N . GLY B 1 178 ? 7.168 23.875 2.699 1 79.62 178 GLY B N 1
ATOM 3087 C CA . GLY B 1 178 ? 7.082 23.688 1.262 1 79.62 178 GLY B CA 1
ATOM 3088 C C . GLY B 1 178 ? 8.391 23.219 0.643 1 79.62 178 GLY B C 1
ATOM 3089 O O . GLY B 1 178 ? 8.398 22.375 -0.253 1 79.62 178 GLY B O 1
ATOM 3090 N N . THR B 1 179 ? 9.484 23.812 1.099 1 80.75 179 THR B N 1
ATOM 3091 C CA . THR B 1 179 ? 10.789 23.5 0.518 1 80.75 179 THR B CA 1
ATOM 3092 C C . THR B 1 179 ? 11.828 23.281 1.611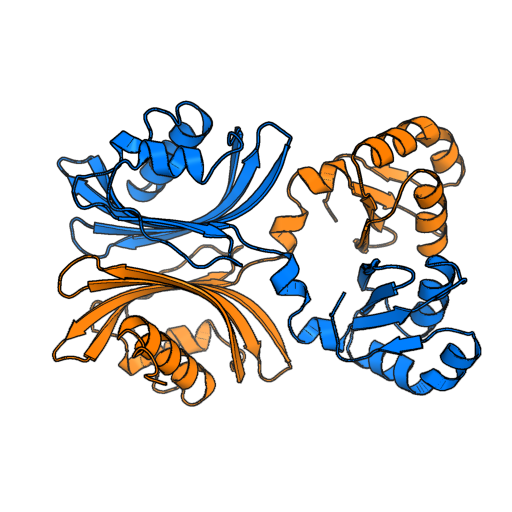 1 80.75 179 THR B C 1
ATOM 3094 O O . THR B 1 179 ? 11.625 23.688 2.76 1 80.75 179 THR B O 1
ATOM 3097 N N . VAL B 1 180 ? 12.891 22.625 1.172 1 79.75 180 VAL B N 1
ATOM 3098 C CA . VAL B 1 180 ? 14.031 22.469 2.066 1 79.75 180 VAL B CA 1
ATOM 3099 C C . VAL B 1 180 ? 14.641 23.828 2.385 1 79.75 180 VAL B C 1
ATOM 3101 O O . VAL B 1 180 ? 15.164 24.047 3.48 1 79.75 180 VAL B O 1
ATOM 3104 N N . GLU B 1 181 ? 14.531 24.734 1.461 1 85.75 181 GLU B N 1
ATOM 3105 C CA . GLU B 1 181 ? 15.047 26.094 1.661 1 85.75 181 GLU B CA 1
ATOM 3106 C C . GLU B 1 181 ? 14.328 26.781 2.816 1 85.75 181 GLU B C 1
ATOM 3108 O O . GLU B 1 181 ? 14.945 27.547 3.562 1 85.75 181 GLU B O 1
ATOM 3113 N N . ASP B 1 182 ? 13.039 26.469 2.941 1 88.62 182 ASP B N 1
ATOM 3114 C CA . ASP B 1 182 ? 12.297 27.031 4.066 1 88.62 182 ASP B CA 1
ATOM 3115 C C . ASP B 1 182 ? 12.898 26.594 5.398 1 88.62 182 ASP B C 1
ATOM 3117 O O . ASP B 1 182 ? 13.039 27.406 6.316 1 88.62 182 ASP B O 1
ATOM 3121 N N . VAL B 1 183 ? 13.25 25.328 5.414 1 86.94 183 VAL B N 1
ATOM 3122 C CA . VAL B 1 183 ? 13.828 24.797 6.641 1 86.94 183 VAL B CA 1
ATOM 3123 C C . VAL B 1 183 ? 15.211 25.406 6.871 1 86.94 183 VAL B C 1
ATOM 3125 O O . VAL B 1 183 ? 15.57 25.719 8 1 86.94 183 VAL B O 1
ATOM 3128 N N . ASN B 1 184 ? 15.938 25.594 5.789 1 87.31 184 ASN B N 1
ATOM 3129 C CA . ASN B 1 184 ? 17.25 26.234 5.902 1 87.31 184 ASN B CA 1
ATOM 3130 C C . ASN B 1 184 ? 17.125 27.656 6.422 1 87.31 184 ASN B C 1
ATOM 3132 O O . ASN B 1 184 ? 17.953 28.109 7.211 1 87.31 184 ASN B O 1
ATOM 3136 N N . ASN B 1 185 ? 16.125 28.375 6.012 1 91.38 185 ASN B N 1
ATOM 3137 C CA . ASN B 1 185 ? 15.844 29.719 6.512 1 91.38 185 ASN B CA 1
ATOM 3138 C C . ASN B 1 185 ? 15.578 29.703 8.016 1 91.38 185 ASN B C 1
ATOM 3140 O O . ASN B 1 185 ? 16.031 30.609 8.734 1 91.38 185 ASN B O 1
ATOM 3144 N N . ILE B 1 186 ? 14.883 28.703 8.445 1 90.56 186 ILE B N 1
ATOM 3145 C CA . ILE B 1 186 ? 14.594 28.562 9.867 1 90.56 186 ILE B CA 1
ATOM 3146 C C . ILE B 1 186 ? 15.883 28.297 10.633 1 90.56 186 ILE B C 1
ATOM 3148 O O . ILE B 1 186 ? 16.125 28.891 11.688 1 90.56 186 ILE B O 1
ATOM 3152 N N . LYS B 1 187 ? 16.703 27.484 10.047 1 86.75 187 LYS B N 1
ATOM 3153 C CA . LYS B 1 187 ? 17.984 27.188 10.664 1 86.75 187 LYS B CA 1
ATOM 3154 C C . LYS B 1 187 ? 18.828 28.453 10.812 1 86.75 187 LYS B C 1
ATOM 3156 O O . LYS B 1 187 ? 19.516 28.641 11.82 1 86.75 187 LYS B O 1
ATOM 3161 N N . LYS B 1 188 ? 18.797 29.312 9.875 1 89.56 188 LYS B N 1
ATOM 3162 C CA . LYS B 1 188 ? 19.562 30.562 9.891 1 89.56 188 LYS B CA 1
ATOM 3163 C C . LYS B 1 188 ? 19.062 31.5 10.977 1 89.56 188 LYS B C 1
ATOM 3165 O O . LYS B 1 188 ? 19.797 32.375 11.438 1 89.56 188 LYS B O 1
ATOM 3170 N N . ASN B 1 189 ? 17.828 31.359 11.367 1 89.94 189 ASN B N 1
ATOM 3171 C CA . ASN B 1 189 ? 17.234 32.25 12.352 1 89.94 189 ASN B CA 1
ATOM 3172 C C . ASN B 1 189 ? 16.906 31.516 13.648 1 89.94 189 ASN B C 1
ATOM 3174 O O . ASN B 1 189 ? 15.992 31.906 14.383 1 89.94 189 ASN B O 1
ATOM 3178 N N . ILE B 1 190 ? 17.609 30.391 13.844 1 88.19 190 ILE B N 1
ATOM 3179 C CA . ILE B 1 190 ? 17.266 29.484 14.938 1 88.19 190 ILE B CA 1
ATOM 3180 C C . ILE B 1 190 ? 17.484 30.188 16.281 1 88.19 190 ILE B C 1
ATOM 3182 O O . ILE B 1 190 ? 16.719 29.969 17.219 1 88.19 190 ILE B O 1
ATOM 3186 N N . ALA B 1 191 ? 18.5 31.016 16.422 1 86.75 191 ALA B N 1
ATOM 3187 C CA . ALA B 1 191 ? 18.797 31.734 17.672 1 86.75 191 ALA B CA 1
ATOM 3188 C C . ALA B 1 191 ? 17.625 32.594 18.094 1 86.75 191 ALA B C 1
ATOM 3190 O O . ALA B 1 191 ? 17.266 32.625 19.281 1 86.75 191 ALA B O 1
ATOM 3191 N N . LYS B 1 192 ? 17.031 33.281 17.141 1 88.62 192 LYS B N 1
ATOM 3192 C CA . LYS B 1 192 ? 15.867 34.125 17.406 1 88.62 192 LYS B CA 1
ATOM 3193 C C . LYS B 1 192 ? 14.695 33.312 17.922 1 88.62 192 LYS B C 1
ATOM 3195 O O . LYS B 1 192 ? 13.992 33.719 18.844 1 88.62 192 LYS B O 1
ATOM 3200 N N . ILE B 1 193 ? 14.531 32.156 17.422 1 88.94 193 ILE B N 1
ATOM 3201 C CA . ILE B 1 193 ? 13.398 31.312 17.766 1 88.94 193 ILE B CA 1
ATOM 3202 C C . ILE B 1 193 ? 13.602 30.688 19.141 1 88.94 193 ILE B C 1
ATOM 3204 O O . ILE B 1 193 ? 12.688 30.688 19.969 1 88.94 193 ILE B O 1
ATOM 3208 N N . ILE B 1 194 ? 14.797 30.328 19.375 1 86.75 194 ILE B N 1
ATOM 3209 C CA . ILE B 1 194 ? 15.133 29.734 20.672 1 86.75 194 ILE B CA 1
ATOM 3210 C C . ILE B 1 194 ? 15 30.781 21.766 1 86.75 194 ILE B C 1
ATOM 3212 O O . ILE B 1 194 ? 14.539 30.469 22.875 1 86.75 194 ILE B O 1
ATOM 3216 N N . SER B 1 195 ? 15.391 31.906 21.422 1 87.62 195 SER B N 1
ATOM 3217 C CA . SER B 1 195 ? 15.297 33 22.391 1 87.62 195 SER B CA 1
ATOM 3218 C C . SER B 1 195 ? 13.859 33.25 22.828 1 87.62 195 SER B C 1
ATOM 3220 O O . SER B 1 195 ? 13.602 33.781 23.906 1 87.62 195 SER B O 1
ATOM 3222 N N . GLN B 1 196 ? 12.938 32.781 21.984 1 88.31 196 GLN B N 1
ATOM 3223 C CA . GLN B 1 196 ? 11.523 32.969 22.281 1 88.31 196 GLN B CA 1
ATOM 3224 C C . GLN B 1 196 ? 10.977 31.797 23.094 1 88.31 196 GLN B C 1
ATOM 3226 O O . GLN B 1 196 ? 9.789 31.75 23.422 1 88.31 196 GLN B O 1
ATOM 3231 N N . GLY B 1 197 ? 11.797 30.766 23.422 1 85.56 197 GLY B N 1
ATOM 3232 C CA . GLY B 1 197 ? 11.414 29.688 24.312 1 85.56 197 GLY B CA 1
ATOM 3233 C C . GLY B 1 197 ? 11.07 28.406 23.609 1 85.56 197 GLY B C 1
ATOM 3234 O O . GLY B 1 197 ? 10.516 27.484 24.203 1 85.56 197 GLY B O 1
ATOM 3235 N N . TYR B 1 198 ? 11.328 28.391 22.266 1 88.88 198 TYR B N 1
ATOM 3236 C CA . TYR B 1 198 ? 11.008 27.203 21.5 1 88.88 198 TYR B CA 1
ATOM 3237 C C . TYR B 1 198 ? 12.25 26.344 21.281 1 88.88 198 TYR B C 1
ATOM 3239 O O . TYR B 1 198 ? 13.359 26.875 21.156 1 88.88 198 TYR B O 1
ATOM 3247 N N . LYS B 1 199 ? 12.078 25.062 21.375 1 85.75 199 LYS B N 1
ATOM 3248 C CA . LYS B 1 199 ? 13.117 24.125 20.969 1 85.75 199 LYS B CA 1
ATOM 3249 C C . LYS B 1 199 ? 12.805 23.516 19.594 1 85.75 199 LYS B C 1
ATOM 3251 O O . LYS B 1 199 ? 11.664 23.141 19.328 1 85.75 199 LYS B O 1
ATOM 3256 N N . LEU B 1 200 ? 13.852 23.578 18.734 1 87.62 200 LEU B N 1
ATOM 3257 C CA . LEU B 1 200 ? 13.656 23.062 17.391 1 87.62 200 LEU B CA 1
ATOM 3258 C C . LEU B 1 200 ? 14.492 21.812 17.156 1 87.62 200 LEU B C 1
ATOM 3260 O O . LEU B 1 200 ? 15.625 21.719 17.641 1 87.62 200 LEU B O 1
ATOM 3264 N N . GLU B 1 201 ? 13.906 20.781 16.609 1 82.44 201 GLU B N 1
ATOM 3265 C CA . GLU B 1 201 ? 14.586 19.578 16.109 1 82.44 201 GLU B CA 1
ATOM 3266 C C . GLU B 1 201 ? 14.414 19.422 14.602 1 82.44 201 GLU B C 1
ATOM 3268 O O . GLU B 1 201 ? 13.312 19.609 14.078 1 82.44 201 GLU B O 1
ATOM 3273 N N . PHE B 1 202 ? 15.602 19.312 13.969 1 78.69 202 PHE B N 1
ATOM 3274 C CA . PHE B 1 202 ? 15.609 19.172 12.516 1 78.69 202 PHE B CA 1
ATOM 3275 C C . PHE B 1 202 ? 15.867 17.719 12.109 1 78.69 202 PHE B C 1
ATOM 3277 O O . PHE B 1 202 ? 16.406 16.938 12.898 1 78.69 202 PHE B O 1
ATOM 3284 N N . ASP B 1 203 ? 15.523 17.359 10.922 1 60.09 203 ASP B N 1
ATOM 3285 C CA . ASP B 1 203 ? 15.836 16.078 10.297 1 60.09 203 ASP B CA 1
ATOM 3286 C C . ASP B 1 203 ? 15.156 14.93 11.031 1 60.09 203 ASP B C 1
ATOM 3288 O O . ASP B 1 203 ? 15.656 13.797 11.016 1 60.09 203 ASP B O 1
ATOM 3292 N N . GLY B 1 204 ? 14.078 15.195 11.922 1 50.88 204 GLY B N 1
ATOM 3293 C CA . GLY B 1 204 ? 13.438 14.094 12.633 1 50.88 204 GLY B CA 1
ATOM 3294 C C . GLY B 1 204 ? 11.922 14.172 12.594 1 50.88 204 GLY B C 1
ATOM 3295 O O . GLY B 1 204 ? 11.352 15.266 12.578 1 50.88 204 GLY B O 1
ATOM 3296 N N . LEU B 1 205 ? 11.234 13.281 11.891 1 45.53 205 LEU B N 1
ATOM 3297 C CA . LEU B 1 205 ? 9.781 13.188 11.961 1 45.53 205 LEU B CA 1
ATOM 3298 C C . LEU B 1 205 ? 9.344 12.531 13.266 1 45.53 205 LEU B C 1
ATOM 3300 O O . LEU B 1 205 ? 8.164 12.211 13.438 1 45.53 205 LEU B O 1
ATOM 3304 N N . LYS B 1 206 ? 10.188 12.148 14.07 1 42.38 206 LYS B N 1
ATOM 3305 C CA . LYS B 1 206 ? 9.766 11.344 15.211 1 42.38 206 LYS B CA 1
ATOM 3306 C C . LYS B 1 206 ? 8.867 12.141 16.141 1 42.38 206 LYS B C 1
ATOM 3308 O O . LYS B 1 206 ? 9.211 13.258 16.547 1 42.38 206 LYS B O 1
ATOM 3313 N N . ILE B 1 207 ? 7.543 11.859 15.859 1 36.91 207 ILE B N 1
ATOM 3314 C CA . ILE B 1 207 ? 6.633 12.453 16.828 1 36.91 207 ILE B CA 1
ATOM 3315 C C . ILE B 1 207 ? 6.734 11.703 18.156 1 36.91 207 ILE B C 1
ATOM 3317 O O . ILE B 1 207 ? 6.832 10.477 18.172 1 36.91 207 ILE B O 1
#

Secondary structure (DSSP, 8-state):
----PPPHHHHHHHHHHHHHHH-GGGGGGGEEEEEEEEEEETTSPP-EE-S-HHHHHHHH--SPEEEEEEEEEEEEE-SSSEEEEEEEEEEEETTS-EEEEEEEEEEEEETTEEEEEEEEEEE--HHHHHHSSHHHHTEEEEE-TTS-HHHHHHHHHTTS-EEEEEE-SSSEEEEEES-HHHHHHHHHTHHHHHHTT-EEEES----/----PPPHHHHHHHHHHHHHHH-GGGGGGGEEEEEEEEEEETTSPP-EE-S-HHHHHHHH--SPEEEEEEEEEEEEE-SSSEEEEEEEEEEEETTS-EEEEEEEEEEEEETTEEEEEEEEEEE--HHHHHHSHHHHHTEEEEE-TTS-HHHHHHHHHTTS-EEEEEE-SSSEEEEEES-HHHHHHHHHTHHHHHHTT-EEEES----